Protein 3NPE (pdb70)

Foldseek 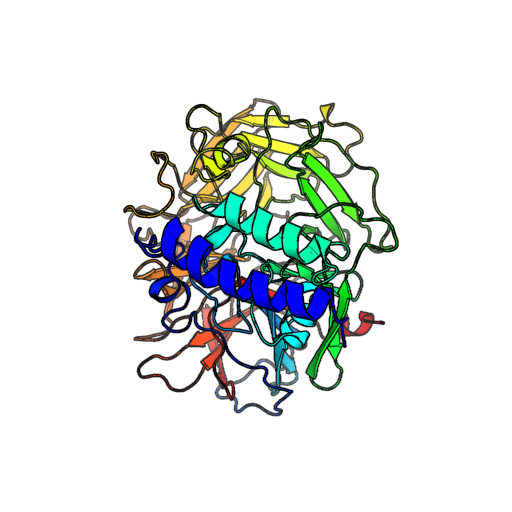3Di:
DADDVLVVVVVVLVVCCVVDLPVPVNPVDDAFLQFFCCNQQPDLLPADDKDFKDFFFDKDFFDDQLFFFKWKFKFFHAPDDDDGWHGRRQHAIKMWIWTDHGRTGGIIIMDTQPDLLVVLCVVVVHRQDDRVCGQLQFLSNVVSVVSNVSSVVSVSGDCVQPNFRLGFDWDCALQWIWRATAFFATWTWACDPNRYIYTPGGDDLVPPRDGHWARAWAQALPQRKTKTKRADQDDQQRIWTWIAGSVSDIDDIAGAGDPHNADFREWAAAPFKTKGKGAQFGAQVVQNVGRGGRTFGHLPDFTWIWIATRNDDYNVRIFIATDGQWDFNYWQAWYQDPVQRKIKTWGKTDRDPDDGCPDSDDDDAIFTWIKIGNRVVRYIDIDGLADPPPTFGWAAWHFQSNCHNHDGQWIKTFRCPVNPFGQFIWIAGSVNSDIDTDGPDPQKTWGYWEWAASPDDDPGRHDRQQTWTWIWMAHPCGDAIKIWIAGRPVRHTRMIGTDPHHDRYGHYMYIAGNVNNVSNDD

B-factor: mean 102.46, std 27.41, range [65.38, 287.8]

Solvent-accessible surface area: 22515 Å² total; per-residue (Å²): 224,104,73,144,153,38,158,64,18,22,61,62,31,57,70,107,6,96,44,77,3,12,79,78,53,26,208,87,108,70,73,69,53,33,10,33,23,80,79,20,27,48,60,15,48,23,42,24,53,62,116,70,29,54,100,139,7,85,53,59,59,190,4,5,79,91,5,53,0,2,1,0,16,0,3,8,3,6,41,54,120,13,52,57,6,1,29,33,85,8,0,10,0,2,1,2,3,0,33,0,96,123,31,23,1,56,4,0,0,0,52,18,2,63,2,18,14,0,161,42,4,89,92,89,48,59,15,19,4,17,9,46,61,9,9,33,49,28,92,7,0,66,25,11,50,59,13,8,128,39,8,25,86,30,56,24,9,70,35,95,38,17,50,2,20,0,9,10,2,14,25,23,8,59,4,62,0,2,0,4,3,72,92,5,24,1,7,8,2,84,11,16,158,82,7,27,10,86,28,77,26,100,37,52,6,113,68,56,6,80,32,32,5,5,5,25,8,23,66,1,49,79,68,24,16,1,0,0,0,2,40,46,40,126,133,143,41,21,0,49,1,1,15,0,73,74,113,23,60,52,12,127,54,7,88,2,91,12,175,36,20,1,30,4,13,6,0,1,1,0,85,78,44,0,0,0,6,2,4,6,14,0,28,79,71,122,31,36,147,132,51,20,46,8,36,35,29,24,78,94,35,64,0,52,0,0,4,0,33,12,133,14,84,78,29,104,80,23,29,70,0,74,4,82,70,0,22,7,59,13,2,23,1,0,26,59,26,171,102,73,50,38,11,0,0,2,0,6,2,43,95,32,108,68,82,140,138,81,81,77,111,158,234,84,94,7,37,2,6,16,0,62,0,34,34,224,85,26,173,39,61,89,95,49,6,6,58,133,101,67,61,36,17,0,38,37,10,41,8,10,73,51,48,26,1,66,118,1,115,35,0,2,0,0,8,0,77,65,84,65,76,8,23,0,0,0,22,0,12,7,80,74,1,109,27,76,105,27,99,8,37,178,22,40,27,12,21,11,0,0,2,8,3,48,68,88,97,58,77,155,108,62,34,38,24,31,0,14,0,0,3,11,2,16,41,86,244,69,50,62,0,32,0,6,0,0,18,0,46,83,25,158,79,64,0,22,0,62,2,57,18,65,3,4,33,29,34,24,5,13,8,0,24,10,134,65,24,149,61,20,75,74

Nearest PDB structures (foldseek):
  3npe-assembly1_A  TM=1.002E+00  e=0.000E+00  Zea mays
  7vud-assembly1_A  TM=8.907E-01  e=8.515E-50  Osmanthus fragrans
  6n20-assembly1_B  TM=8.451E-01  e=1.577E-37  Neurospora crassa
  5u97-assembly2_C  TM=8.274E-01  e=2.427E-37  Neurospora crassa OR74A
  6n1y-assembly1_A  TM=8.333E-01  e=3.736E-37  Neurospora crassa

InterPro domains:
  IPR004294 Carotenoid oxygenase [PF03055] (127-594)
  IPR004294 Carotenoid oxygenase [PTHR10543] (136-594)

Structure (mmCIF, N/CA/C/O backbone):
data_3NPE
#
_entry.id   3NPE
#
_cell.length_a   161.521
_cell.length_b   161.521
_cell.length_c   150.816
_cell.angle_alpha   90.00
_cell.angle_beta   90.00
_cell.angle_gamma   120.00
#
_symmetry.space_group_name_H-M   'P 63 2 2'
#
loop_
_entity.id
_entity.type
_entity.pdbx_description
1 polymer '9-cis-epoxycarotenoid dioxygenase 1, chloroplastic'
2 non-polymer 'FE (II) ION'
3 non-polymer 'OXYGEN MOLECULE'
4 non-polymer 'HYDROXIDE ION'
5 non-polymer '1,4-DIETHYLENE DIOXIDE'
6 water water
#
loop_
_atom_site.group_PDB
_atom_site.id
_atom_site.type_symbol
_atom_site.label_atom_id
_atom_site.label_alt_id
_atom_site.label_comp_id
_atom_site.label_asym_id
_atom_site.label_entity_id
_atom_site.label_seq_id
_atom_site.pdbx_PDB_ins_code
_atom_site.Cartn_x
_atom_site.Cartn_y
_atom_site.Cartn_z
_atom_site.occupancy
_atom_site.B_iso_or_equiv
_atom_site.auth_seq_id
_atom_site.auth_comp_id
_atom_site.auth_asym_id
_atom_site.auth_atom_id
_atom_site.pdbx_PDB_model_num
ATOM 1 N N . GLN A 1 8 ? 2.608 76.011 54.497 1.00 147.93 83 GLN A N 1
ATOM 2 C CA . GLN A 1 8 ? 2.714 77.483 54.228 1.00 148.23 83 GLN A CA 1
ATOM 3 C C . GLN A 1 8 ? 1.568 78.305 54.831 1.00 145.94 83 GLN A C 1
ATOM 4 O O . GLN A 1 8 ? 0.382 78.050 54.576 1.00 147.28 83 GLN A O 1
ATOM 10 N N . LEU A 1 9 ? 1.953 79.300 55.627 1.00 142.64 84 LEU A N 1
ATOM 11 C CA . LEU A 1 9 ? 1.011 80.162 56.334 1.00 140.04 84 LEU A CA 1
ATOM 12 C C . LEU A 1 9 ? 0.452 81.247 55.408 1.00 142.60 84 LEU A C 1
ATOM 13 O O . LEU A 1 9 ? -0.337 80.958 54.508 1.00 145.85 84 LEU A O 1
ATOM 18 N N . ASN A 1 10 ? 0.886 82.484 55.631 1.00 141.19 85 ASN A N 1
ATOM 19 C CA . ASN A 1 10 ? 0.339 83.656 54.961 1.00 143.02 85 ASN A CA 1
ATOM 20 C C . ASN A 1 10 ? 1.465 84.611 54.550 1.00 143.72 85 ASN A C 1
ATOM 21 O O . ASN A 1 10 ? 2.589 84.184 54.259 1.00 144.49 85 ASN A O 1
ATOM 26 N N . LEU A 1 11 ? 1.143 85.900 54.511 1.00 143.54 86 LEU A N 1
ATOM 27 C CA . LEU A 1 11 ? 2.121 86.955 54.316 1.00 143.67 86 LEU A CA 1
ATOM 28 C C . LEU A 1 11 ? 2.003 87.904 55.518 1.00 139.70 86 LEU A C 1
ATOM 29 O O . LEU A 1 11 ? 3.016 88.286 56.114 1.00 137.69 86 LEU A O 1
ATOM 34 N N . PHE A 1 12 ? 0.765 88.238 55.896 1.00 138.63 87 PHE A N 1
ATOM 35 C CA . PHE A 1 12 ? 0.495 88.919 57.168 1.00 134.72 87 PHE A CA 1
ATOM 36 C C . PHE A 1 12 ? 0.935 88.049 58.348 1.00 130.85 87 PHE A C 1
ATOM 37 O O . PHE A 1 12 ? 1.683 88.502 59.223 1.00 128.39 87 PHE A O 1
ATOM 45 N N . GLN A 1 13 ? 0.464 86.804 58.379 1.00 130.18 88 GLN A N 1
ATOM 46 C CA . GLN A 1 13 ? 0.675 85.977 59.562 1.00 126.29 88 GLN A CA 1
ATOM 47 C C . GLN A 1 13 ? 2.097 85.417 59.645 1.00 125.36 88 GLN A C 1
ATOM 48 O O . GLN A 1 13 ? 2.597 85.123 60.734 1.00 122.24 88 GLN A O 1
ATOM 54 N N . ARG A 1 14 ? 2.749 85.300 58.491 1.00 128.00 89 ARG A N 1
ATOM 55 C CA . ARG A 1 14 ? 4.157 84.917 58.443 1.00 127.63 89 ARG A CA 1
ATOM 56 C C . ARG A 1 14 ? 5.020 86.002 59.107 1.00 125.28 89 ARG A C 1
ATOM 57 O O . ARG A 1 14 ? 6.028 85.709 59.753 1.00 123.58 89 ARG A O 1
ATOM 65 N N . ALA A 1 15 ? 4.592 87.251 58.951 1.00 125.04 90 ALA A N 1
ATOM 66 C CA . ALA A 1 15 ? 5.298 88.400 59.503 1.00 123.15 90 ALA A CA 1
ATOM 67 C C . ALA A 1 15 ? 4.855 88.706 60.928 1.00 118.99 90 ALA A C 1
ATOM 68 O O . ALA A 1 15 ? 5.535 89.439 61.650 1.00 117.47 90 ALA A O 1
ATOM 70 N N . ALA A 1 16 ? 3.709 88.157 61.324 1.00 117.18 91 ALA A N 1
ATOM 71 C CA . ALA A 1 16 ? 3.289 88.217 62.721 1.00 113.31 91 ALA A CA 1
ATOM 72 C C . ALA A 1 16 ? 4.186 87.301 63.541 1.00 110.81 91 ALA A C 1
ATOM 73 O O . ALA A 1 16 ? 4.832 87.750 64.484 1.00 108.98 91 ALA A O 1
ATOM 75 N N . ALA A 1 17 ? 4.242 86.029 63.149 1.00 110.87 92 ALA A N 1
ATOM 76 C CA . ALA A 1 17 ? 5.074 85.016 63.810 1.00 108.84 92 ALA A CA 1
ATOM 77 C C . ALA A 1 17 ? 6.527 85.447 63.973 1.00 108.44 92 ALA A C 1
ATOM 78 O O . ALA A 1 17 ? 7.160 85.149 64.985 1.00 106.53 92 ALA A O 1
ATOM 80 N N . ALA A 1 18 ? 7.049 86.136 62.966 1.00 110.29 93 ALA A N 1
ATOM 81 C CA . ALA A 1 18 ? 8.392 86.663 63.026 1.00 110.24 93 ALA A CA 1
ATOM 82 C C . ALA A 1 18 ? 8.480 87.607 64.215 1.00 107.50 93 ALA A C 1
ATOM 83 O O . ALA A 1 18 ? 9.333 87.444 65.083 1.00 106.05 93 ALA A O 1
ATOM 85 N N . ALA A 1 19 ? 7.561 88.567 64.263 1.00 106.81 94 ALA A N 1
ATOM 86 C CA . ALA A 1 19 ? 7.545 89.584 65.303 1.00 104.69 94 ALA A CA 1
ATOM 87 C C . ALA A 1 19 ? 7.234 88.987 66.661 1.00 101.69 94 ALA A C 1
ATOM 88 O O . ALA A 1 19 ? 7.854 89.363 67.651 1.00 100.63 94 ALA A O 1
ATOM 90 N N . LEU A 1 20 ? 6.289 88.053 66.712 1.00 100.63 95 LEU A N 1
ATOM 91 C CA . LEU A 1 20 ? 5.981 87.362 67.963 1.00 97.92 95 LEU A CA 1
ATOM 92 C C . LEU A 1 20 ? 7.213 86.658 68.546 1.00 97.46 95 LEU A C 1
ATOM 93 O O . LEU A 1 20 ? 7.507 86.799 69.731 1.00 95.70 95 LEU A O 1
ATOM 98 N N . ASP A 1 21 ? 7.947 85.928 67.709 1.00 99.47 96 ASP A N 1
ATOM 99 C CA . ASP A 1 21 ? 9.207 85.303 68.131 1.00 99.62 96 ASP A CA 1
ATOM 100 C C . ASP A 1 21 ? 10.167 86.315 68.743 1.00 99.67 96 ASP A C 1
ATOM 101 O O . ASP A 1 21 ? 10.680 86.089 69.834 1.00 98.27 96 ASP A O 1
ATOM 106 N N . ALA A 1 22 ? 10.393 87.423 68.037 1.00 101.58 97 ALA A N 1
ATOM 107 C CA . ALA A 1 22 ? 11.243 88.517 68.519 1.00 102.21 97 ALA A CA 1
ATOM 108 C C . ALA A 1 22 ? 10.776 89.088 69.870 1.00 100.32 97 ALA A C 1
ATOM 109 O O . ALA A 1 22 ? 11.595 89.460 70.726 1.00 100.25 97 ALA A O 1
ATOM 111 N N . PHE A 1 23 ? 9.462 89.157 70.060 1.00 99.07 98 PHE A N 1
ATOM 112 C CA . PHE A 1 23 ? 8.914 89.630 71.317 1.00 97.10 98 PHE A CA 1
ATOM 113 C C . PHE A 1 23 ? 9.149 88.604 72.417 1.00 95.25 98 PHE A C 1
ATOM 114 O O . PHE A 1 23 ? 9.635 88.950 73.494 1.00 94.63 98 PHE A O 1
ATOM 122 N N . GLU A 1 24 ? 8.829 87.342 72.129 1.00 94.64 99 GLU A N 1
ATOM 123 C CA . GLU A 1 24 ? 9.054 86.245 73.072 1.00 93.01 99 GLU A CA 1
ATOM 124 C C . GLU A 1 24 ? 10.469 86.276 73.654 1.00 93.23 99 GLU A C 1
ATOM 125 O O . GLU A 1 24 ? 10.665 86.018 74.841 1.00 92.13 99 GLU A O 1
ATOM 131 N N . GLU A 1 25 ? 11.445 86.616 72.820 1.00 94.85 100 GLU A N 1
ATOM 132 C CA . GLU A 1 25 ? 12.836 86.520 73.210 1.00 95.40 100 GLU A CA 1
ATOM 133 C C . GLU A 1 25 ? 13.316 87.804 73.857 1.00 95.29 100 GLU A C 1
ATOM 134 O O . GLU A 1 25 ? 14.009 87.782 74.865 1.00 94.98 100 GLU A O 1
ATOM 140 N N . GLY A 1 26 ? 12.937 88.927 73.279 1.00 95.66 101 GLY A N 1
ATOM 141 C CA . GLY A 1 26 ? 13.481 90.198 73.717 1.00 96.32 101 GLY A CA 1
ATOM 142 C C . GLY A 1 26 ? 12.773 90.798 74.907 1.00 94.48 101 GLY A C 1
ATOM 143 O O . GLY A 1 26 ? 13.326 91.664 75.597 1.00 95.01 101 GLY A O 1
ATOM 144 N N . PHE A 1 27 ? 11.540 90.355 75.131 1.00 92.52 102 PHE A N 1
ATOM 145 C CA . PHE A 1 27 ? 10.756 90.854 76.237 1.00 91.26 102 PHE A CA 1
ATOM 146 C C . PHE A 1 27 ? 10.461 89.747 77.235 1.00 89.62 102 PHE A C 1
ATOM 147 O O . PHE A 1 27 ? 11.057 89.718 78.314 1.00 89.56 102 PHE A O 1
ATOM 155 N N . VAL A 1 28 ? 9.554 88.837 76.868 1.00 88.41 103 VAL A N 1
ATOM 156 C CA . VAL A 1 28 ? 9.087 87.780 77.768 1.00 86.45 103 VAL A CA 1
ATOM 157 C C . VAL A 1 28 ? 10.268 87.050 78.386 1.00 86.66 103 VAL A C 1
ATOM 158 O O . VAL A 1 28 ? 10.348 86.935 79.605 1.00 86.14 103 VAL A O 1
ATOM 162 N N . ALA A 1 29 ? 11.196 86.595 77.550 1.00 87.88 104 ALA A N 1
ATOM 163 C CA . ALA A 1 29 ? 12.410 85.957 78.038 1.00 88.62 104 ALA A CA 1
ATOM 164 C C . ALA A 1 29 ? 13.362 86.961 78.681 1.00 90.16 104 ALA A C 1
ATOM 165 O O . ALA A 1 29 ? 13.683 86.835 79.855 1.00 90.23 104 ALA A O 1
ATOM 167 N N . ASN A 1 30 ? 13.795 87.966 77.931 1.00 91.91 105 ASN A N 1
ATOM 168 C CA . ASN A 1 30 ? 14.858 88.844 78.415 1.00 93.98 105 ASN A CA 1
ATOM 169 C C . ASN A 1 30 ? 14.507 89.848 79.502 1.00 93.83 105 ASN A C 1
ATOM 170 O O . ASN A 1 30 ? 15.362 90.204 80.318 1.00 95.03 105 ASN A O 1
ATOM 175 N N . VAL A 1 31 ? 13.262 90.306 79.508 1.00 92.81 106 VAL A N 1
ATOM 176 C CA . VAL A 1 31 ? 12.805 91.241 80.531 1.00 92.87 106 VAL A CA 1
ATOM 177 C C . VAL A 1 31 ? 12.132 90.483 81.683 1.00 91.53 106 VAL A C 1
ATOM 178 O O . VAL A 1 31 ? 12.603 90.538 82.815 1.00 92.10 106 VAL A O 1
ATOM 182 N N . LEU A 1 32 ? 11.059 89.756 81.390 1.00 90.08 107 LEU A N 1
ATOM 183 C CA . LEU A 1 32 ? 10.259 89.147 82.441 1.00 88.97 107 LEU A CA 1
ATOM 184 C C . LEU A 1 32 ? 10.937 87.991 83.156 1.00 89.19 107 LEU A C 1
ATOM 185 O O . LEU A 1 32 ? 10.627 87.727 84.322 1.00 88.93 107 LEU A O 1
ATOM 190 N N . GLU A 1 33 ? 11.865 87.312 82.488 1.00 90.08 108 GLU A N 1
ATOM 191 C CA . GLU A 1 33 ? 12.348 86.038 83.018 1.00 90.05 108 GLU A CA 1
ATOM 192 C C . GLU A 1 33 ? 13.831 85.932 83.349 1.00 92.13 108 GLU A C 1
ATOM 193 O O . GLU A 1 33 ? 14.181 85.513 84.438 1.00 92.40 108 GLU A O 1
ATOM 199 N N . ARG A 1 34 ? 14.701 86.290 82.415 1.00 94.28 109 ARG A N 1
ATOM 200 C CA . ARG A 1 34 ? 16.129 86.034 82.581 1.00 96.95 109 ARG A CA 1
ATOM 201 C C . ARG A 1 34 ? 16.713 86.689 83.842 1.00 97.73 109 ARG A C 1
ATOM 202 O O . ARG A 1 34 ? 17.605 86.117 84.463 1.00 98.45 109 ARG A O 1
ATOM 210 N N . PRO A 1 35 ? 16.227 87.893 84.215 1.00 97.91 110 PRO A N 1
ATOM 211 C CA . PRO A 1 35 ? 16.783 88.560 85.404 1.00 99.58 110 PRO A CA 1
ATOM 212 C C . PRO A 1 35 ? 16.466 87.923 86.762 1.00 98.90 110 PRO A C 1
ATOM 213 O O . PRO A 1 35 ? 17.096 88.264 87.759 1.00 100.59 110 PRO A O 1
ATOM 217 N N . HIS A 1 36 ? 15.500 87.018 86.807 1.00 96.84 111 HIS A N 1
ATOM 218 C CA . HIS A 1 36 ? 15.218 86.275 88.031 1.00 96.49 111 HIS A CA 1
ATOM 219 C C . HIS A 1 36 ? 15.604 84.828 87.826 1.00 95.70 111 HIS A C 1
ATOM 220 O O . HIS A 1 36 ? 15.287 84.241 86.792 1.00 94.42 111 HIS A O 1
ATOM 227 N N . GLY A 1 37 ? 16.296 84.261 88.809 1.00 96.82 112 GLY A N 1
ATOM 228 C CA . GLY A 1 37 ? 16.716 82.860 88.768 1.00 96.66 112 GLY A CA 1
ATOM 229 C C . GLY A 1 37 ? 15.649 81.879 88.286 1.00 94.24 112 GLY A C 1
ATOM 230 O O . GLY A 1 37 ? 14.633 82.269 87.704 1.00 93.33 112 GLY A O 1
ATOM 231 N N . LEU A 1 38 ? 15.874 80.595 88.512 1.00 93.29 113 LEU A N 1
ATOM 232 C CA . LEU A 1 38 ? 14.941 79.617 88.022 1.00 90.71 113 LEU A CA 1
ATOM 233 C C . LEU A 1 38 ? 14.934 78.485 89.022 1.00 90.13 113 LEU A C 1
ATOM 234 O O . LEU A 1 38 ? 15.917 77.736 89.119 1.00 91.16 113 LEU A O 1
ATOM 239 N N . PRO A 1 39 ? 13.834 78.358 89.788 1.00 88.64 114 PRO A N 1
ATOM 240 C CA . PRO A 1 39 ? 13.791 77.370 90.859 1.00 88.17 114 PRO A CA 1
ATOM 241 C C . PRO A 1 39 ? 14.195 76.003 90.327 1.00 87.45 114 PRO A C 1
ATOM 242 O O . PRO A 1 39 ? 13.919 75.688 89.166 1.00 86.58 114 PRO A O 1
ATOM 246 N N . SER A 1 40 ? 14.860 75.211 91.162 1.00 87.86 115 SER A N 1
ATOM 247 C CA . SER A 1 40 ? 15.324 73.905 90.743 1.00 87.26 115 SER A CA 1
ATOM 248 C C . SER A 1 40 ? 14.158 72.999 90.328 1.00 84.64 115 SER A C 1
ATOM 249 O O . SER A 1 40 ? 14.365 71.897 89.833 1.00 84.26 115 SER A O 1
ATOM 252 N N . THR A 1 41 ? 12.934 73.465 90.508 1.00 83.14 116 THR A N 1
ATOM 253 C CA . THR A 1 41 ? 11.796 72.670 90.085 1.00 81.52 116 THR A CA 1
ATOM 254 C C . THR A 1 41 ? 11.245 73.044 88.713 1.00 81.16 116 THR A C 1
ATOM 255 O O . THR A 1 41 ? 10.378 72.341 88.185 1.00 80.31 116 THR A O 1
ATOM 259 N N . ALA A 1 42 ? 11.749 74.140 88.142 1.00 82.14 117 ALA A N 1
ATOM 260 C CA . ALA A 1 42 ? 11.463 74.513 86.747 1.00 81.75 117 ALA A CA 1
ATOM 261 C C . ALA A 1 42 ? 12.749 74.601 85.938 1.00 83.11 117 ALA A C 1
ATOM 262 O O . ALA A 1 42 ? 12.720 74.824 84.735 1.00 83.54 117 ALA A O 1
ATOM 264 N N . ASP A 1 43 ? 13.878 74.423 86.607 1.00 84.23 118 ASP A N 1
ATOM 265 C CA . ASP A 1 43 ? 15.163 74.506 85.954 1.00 86.03 118 ASP A CA 1
ATOM 266 C C . ASP A 1 43 ? 15.458 73.178 85.290 1.00 86.07 118 ASP A C 1
ATOM 267 O O . ASP A 1 43 ? 15.550 72.153 85.972 1.00 85.62 118 ASP A O 1
ATOM 272 N N . PRO A 1 44 ? 15.612 73.193 83.951 1.00 86.77 119 PRO A N 1
ATOM 273 C CA . PRO A 1 44 ? 15.866 71.979 83.175 1.00 86.92 119 PRO A CA 1
ATOM 274 C C . PRO A 1 44 ? 17.238 71.376 83.454 1.00 88.64 119 PRO A C 1
ATOM 275 O O . PRO A 1 44 ? 17.370 70.153 83.437 1.00 88.69 119 PRO A O 1
ATOM 279 N N . ALA A 1 45 ? 18.242 72.213 83.722 1.00 90.26 120 ALA A N 1
ATOM 280 C CA . ALA A 1 45 ? 19.570 71.708 84.086 1.00 92.13 120 ALA A CA 1
ATOM 281 C C . ALA A 1 45 ? 19.467 70.772 85.294 1.00 91.06 120 ALA A C 1
ATOM 282 O O . ALA A 1 45 ? 20.353 69.953 85.539 1.00 92.30 120 ALA A O 1
ATOM 284 N N . VAL A 1 46 ? 18.372 70.909 86.040 1.00 88.77 121 VAL A N 1
ATOM 285 C CA . VAL A 1 46 ? 18.075 70.021 87.150 1.00 87.52 121 VAL A CA 1
ATOM 286 C C . VAL A 1 46 ? 17.076 68.960 86.695 1.00 85.62 121 VAL A C 1
ATOM 287 O O . VAL A 1 46 ? 17.370 67.768 86.750 1.00 85.57 121 VAL A O 1
ATOM 291 N N . GLN A 1 47 ? 15.915 69.410 86.223 1.00 84.23 122 GLN A N 1
ATOM 292 C CA . GLN A 1 47 ? 14.801 68.532 85.866 1.00 82.64 122 GLN A CA 1
ATOM 293 C C . GLN A 1 47 ? 15.150 67.452 84.847 1.00 83.34 122 GLN A C 1
ATOM 294 O O . GLN A 1 47 ? 14.630 66.346 84.907 1.00 82.72 122 GLN A O 1
ATOM 300 N N . ILE A 1 48 ? 16.036 67.782 83.919 1.00 84.96 123 ILE A N 1
ATOM 301 C CA . ILE A 1 48 ? 16.347 66.950 82.773 1.00 85.49 123 ILE A CA 1
ATOM 302 C C . ILE A 1 48 ? 17.692 66.258 82.935 1.00 87.04 123 ILE A C 1
ATOM 303 O O . ILE A 1 48 ? 17.910 65.193 82.372 1.00 87.73 123 ILE A O 1
ATOM 308 N N . ALA A 1 49 ? 18.594 66.873 83.698 1.00 87.85 124 ALA A N 1
ATOM 309 C CA . ALA A 1 49 ? 19.963 66.378 83.868 1.00 89.65 124 ALA A CA 1
ATOM 310 C C . ALA A 1 49 ? 20.023 64.897 84.207 1.00 88.96 124 ALA A C 1
ATOM 311 O O . ALA A 1 49 ? 19.089 64.348 84.795 1.00 87.03 124 ALA A O 1
ATOM 313 N N . GLY A 1 50 ? 21.131 64.263 83.834 1.00 90.88 125 GLY A N 1
ATOM 314 C CA . GLY A 1 50 ? 21.327 62.831 84.042 1.00 90.49 125 GLY A CA 1
ATOM 315 C C . GLY A 1 50 ? 20.369 62.011 83.205 1.00 88.99 125 GLY A C 1
ATOM 316 O O . GLY A 1 50 ? 19.866 62.488 82.185 1.00 88.73 125 GLY A O 1
ATOM 317 N N . ASN A 1 51 ? 20.088 60.787 83.651 1.00 87.93 126 ASN A N 1
ATOM 318 C CA . ASN A 1 51 ? 19.239 59.881 82.884 1.00 86.80 126 ASN A CA 1
ATOM 319 C C . ASN A 1 51 ? 17.782 60.327 82.784 1.00 84.43 126 ASN A C 1
ATOM 320 O O . ASN A 1 51 ? 16.973 59.663 82.149 1.00 83.83 126 ASN A O 1
ATOM 325 N N . PHE A 1 52 ? 17.438 61.452 83.395 1.00 83.47 127 PHE A N 1
ATOM 326 C CA . PHE A 1 52 ? 16.099 61.990 83.204 1.00 82.01 127 PHE A CA 1
ATOM 327 C C . PHE A 1 52 ? 15.945 62.573 81.802 1.00 82.96 127 PHE A C 1
ATOM 328 O O . PHE A 1 52 ? 14.819 62.873 81.362 1.00 81.98 127 PHE A O 1
ATOM 336 N N . ALA A 1 53 ? 17.087 62.713 81.116 1.00 84.73 128 ALA A N 1
ATOM 337 C CA . ALA A 1 53 ? 17.187 63.410 79.843 1.00 85.55 128 ALA A CA 1
ATOM 338 C C . ALA A 1 53 ? 16.538 62.639 78.700 1.00 85.70 128 ALA A C 1
ATOM 339 O O . ALA A 1 53 ? 16.622 61.408 78.648 1.00 86.06 128 ALA A O 1
ATOM 341 N N . PRO A 1 54 ? 15.892 63.367 77.774 1.00 85.60 129 PRO A N 1
ATOM 342 C CA . PRO A 1 54 ? 15.137 62.770 76.672 1.00 85.82 129 PRO A CA 1
ATOM 343 C C . PRO A 1 54 ? 16.012 62.037 75.655 1.00 88.33 129 PRO A C 1
ATOM 344 O O . PRO A 1 54 ? 17.229 62.214 75.645 1.00 90.06 129 PRO A O 1
ATOM 348 N N . VAL A 1 55 ? 15.356 61.251 74.799 1.00 88.65 130 VAL A N 1
ATOM 349 C CA . VAL A 1 55 ? 15.963 60.242 73.938 1.00 90.61 130 VAL A CA 1
ATOM 350 C C . VAL A 1 55 ? 15.140 60.154 72.647 1.00 92.11 130 VAL A C 1
ATOM 351 O O . VAL A 1 55 ? 13.913 60.089 72.713 1.00 90.53 130 VAL A O 1
ATOM 355 N N . GLY A 1 56 ? 15.803 60.160 71.487 1.00 98.86 131 GLY A N 1
ATOM 356 C CA . GLY A 1 56 ? 15.130 59.962 70.190 1.00 100.99 131 GLY A CA 1
ATOM 357 C C . GLY A 1 56 ? 14.535 58.569 69.978 1.00 101.24 131 GLY A C 1
ATOM 358 O O . GLY A 1 56 ? 14.961 57.591 70.616 1.00 100.45 131 GLY A O 1
ATOM 359 N N . GLU A 1 57 ? 13.555 58.470 69.074 1.00 102.54 132 GLU A N 1
ATOM 360 C CA . GLU A 1 57 ? 12.843 57.204 68.822 1.00 103.05 132 GLU A CA 1
ATOM 361 C C . GLU A 1 57 ? 13.767 56.091 68.342 1.00 105.78 132 GLU A C 1
ATOM 362 O O . GLU A 1 57 ? 14.633 56.323 67.490 1.00 108.77 132 GLU A O 1
ATOM 368 N N . ARG A 1 58 ? 13.602 54.893 68.903 1.00 105.26 133 ARG A N 1
ATOM 369 C CA . ARG A 1 58 ? 14.160 53.683 68.286 1.00 108.53 133 ARG A CA 1
ATOM 370 C C . ARG A 1 58 ? 13.023 52.924 67.646 1.00 109.41 133 ARG A C 1
ATOM 371 O O . ARG A 1 58 ? 12.096 52.502 68.335 1.00 107.30 133 ARG A O 1
ATOM 379 N N . PRO A 1 59 ? 13.072 52.776 66.319 1.00 113.02 134 PRO A N 1
ATOM 380 C CA . PRO A 1 59 ? 12.173 51.870 65.628 1.00 114.76 134 PRO A CA 1
ATOM 381 C C . PRO A 1 59 ? 12.644 50.439 65.910 1.00 115.60 134 PRO A C 1
ATOM 382 O O . PRO A 1 59 ? 13.832 50.237 66.177 1.00 116.18 134 PRO A O 1
ATOM 386 N N . PRO A 1 60 ? 11.731 49.450 65.850 1.00 116.06 135 PRO A N 1
ATOM 387 C CA . PRO A 1 60 ? 11.966 48.113 66.432 1.00 116.08 135 PRO A CA 1
ATOM 388 C C . PRO A 1 60 ? 13.289 47.414 66.074 1.00 118.95 135 PRO A C 1
ATOM 389 O O . PRO A 1 60 ? 13.675 47.337 64.909 1.00 122.29 135 PRO A O 1
ATOM 393 N N . VAL A 1 61 ? 13.943 46.915 67.119 1.00 117.50 136 VAL A N 1
ATOM 394 C CA . VAL A 1 61 ? 15.196 46.183 67.064 1.00 119.89 136 VAL A CA 1
ATOM 395 C C . VAL A 1 61 ? 14.897 44.816 67.651 1.00 120.47 136 VAL A C 1
ATOM 396 O O . VAL A 1 61 ? 14.428 44.710 68.791 1.00 117.50 136 VAL A O 1
ATOM 400 N N . HIS A 1 62 ? 15.162 43.771 66.874 1.00 125.08 137 HIS A N 1
ATOM 401 C CA . HIS A 1 62 ? 14.708 42.418 67.216 1.00 126.46 137 HIS A CA 1
ATOM 402 C C . HIS A 1 62 ? 15.789 41.514 67.785 1.00 127.93 137 HIS A C 1
ATOM 403 O O . HIS A 1 62 ? 16.982 41.742 67.562 1.00 129.43 137 HIS A O 1
ATOM 410 N N . GLU A 1 63 ? 15.352 40.491 68.519 1.00 127.97 138 GLU A N 1
ATOM 411 C CA . GLU A 1 63 ? 16.254 39.535 69.158 1.00 130.02 138 GLU A CA 1
ATOM 412 C C . GLU A 1 63 ? 17.315 40.251 69.983 1.00 128.30 138 GLU A C 1
ATOM 413 O O . GLU A 1 63 ? 18.508 40.240 69.622 1.00 131.03 138 GLU A O 1
ATOM 419 N N . LEU A 1 64 ? 16.877 40.875 71.076 1.00 124.32 139 LEU A N 1
ATOM 420 C CA . LEU A 1 64 ? 17.789 41.548 71.990 1.00 122.69 139 LEU A CA 1
ATOM 421 C C . LEU A 1 64 ? 18.520 40.525 72.845 1.00 124.06 139 LEU A C 1
ATOM 422 O O . LEU A 1 64 ? 17.923 39.535 73.271 1.00 123.47 139 LEU A O 1
ATOM 427 N N . PRO A 1 65 ? 19.822 40.779 73.116 1.00 126.04 140 PRO A N 1
ATOM 428 C CA . PRO A 1 65 ? 20.700 39.717 73.703 1.00 129.00 140 PRO A CA 1
ATOM 429 C C . PRO A 1 65 ? 20.304 39.475 75.168 1.00 126.08 140 PRO A C 1
ATOM 430 O O . PRO A 1 65 ? 20.233 40.473 76.014 1.00 123.21 140 PRO A O 1
ATOM 434 N N . VAL A 1 66 ? 20.044 38.178 75.471 1.00 128.20 141 VAL A N 1
ATOM 435 C CA . VAL A 1 66 ? 19.498 37.865 76.802 1.00 126.23 141 VAL A CA 1
ATOM 436 C C . VAL A 1 66 ? 20.441 36.968 77.599 1.00 128.61 141 VAL A C 1
ATOM 437 O O . VAL A 1 66 ? 20.885 35.932 77.074 1.00 132.68 141 VAL A O 1
ATOM 441 N N . SER A 1 67 ? 20.729 37.355 78.863 1.00 126.96 142 SER A N 1
ATOM 442 C CA . SER A 1 67 ? 21.492 36.448 79.722 1.00 129.70 142 SER A CA 1
ATOM 443 C C . SER A 1 67 ? 20.499 35.955 80.804 1.00 128.18 142 SER A C 1
ATOM 444 O O . SER A 1 67 ? 19.547 36.695 81.228 1.00 124.63 142 SER A O 1
ATOM 447 N N . GLY A 1 68 ? 20.724 34.711 81.273 1.00 131.31 143 GLY A N 1
ATOM 448 C CA . GLY A 1 68 ? 19.778 34.103 82.251 1.00 130.33 143 GLY A CA 1
ATOM 449 C C . GLY A 1 68 ? 18.679 33.454 81.418 1.00 131.59 143 GLY A C 1
ATOM 450 O O . GLY A 1 68 ? 18.794 33.361 80.190 1.00 134.22 143 GLY A O 1
ATOM 451 N N . ARG A 1 69 ? 17.613 33.001 82.066 1.00 130.32 144 ARG A N 1
ATOM 452 C CA . ARG A 1 69 ? 16.572 32.287 81.354 1.00 132.21 144 ARG A CA 1
ATOM 453 C C . ARG A 1 69 ? 15.224 32.964 81.575 1.00 128.53 144 ARG A C 1
ATOM 454 O O . ARG A 1 69 ? 14.638 32.876 82.676 1.00 126.70 144 ARG A O 1
ATOM 462 N N . ILE A 1 70 ? 14.744 33.660 80.542 1.00 127.66 145 ILE A N 1
ATOM 463 C CA . ILE A 1 70 ? 13.382 34.203 80.562 1.00 124.54 145 ILE A CA 1
ATOM 464 C C . ILE A 1 70 ? 12.405 33.023 80.568 1.00 126.54 145 ILE A C 1
ATOM 465 O O . ILE A 1 70 ? 12.481 32.162 79.677 1.00 130.50 145 ILE A O 1
ATOM 470 N N . PRO A 1 71 ? 11.521 32.948 81.585 1.00 124.19 146 PRO A N 1
ATOM 471 C CA . PRO A 1 71 ? 10.464 31.935 81.628 1.00 125.87 146 PRO A CA 1
ATOM 472 C C . PRO A 1 71 ? 9.631 31.979 80.365 1.00 127.39 146 PRO A C 1
ATOM 473 O O . PRO A 1 71 ? 9.217 33.063 79.933 1.00 124.98 146 PRO A O 1
ATOM 477 N N . PRO A 1 72 ? 9.404 30.800 79.758 1.00 131.64 147 PRO A N 1
ATOM 478 C CA . PRO A 1 72 ? 8.928 30.777 78.375 1.00 133.89 147 PRO A CA 1
ATOM 479 C C . PRO A 1 72 ? 7.431 31.019 78.348 1.00 132.60 147 PRO A C 1
ATOM 480 O O . PRO A 1 72 ? 6.871 31.423 77.323 1.00 133.16 147 PRO A O 1
ATOM 484 N N . PHE A 1 73 ? 6.810 30.799 79.500 1.00 130.83 148 PHE A N 1
ATOM 485 C CA . PHE A 1 73 ? 5.400 31.015 79.646 1.00 129.94 148 PHE A CA 1
ATOM 486 C C . PHE A 1 73 ? 5.091 32.519 79.525 1.00 125.23 148 PHE A C 1
ATOM 487 O O . PHE A 1 73 ? 4.020 32.884 79.037 1.00 125.20 148 PHE A O 1
ATOM 495 N N . ILE A 1 74 ? 6.026 33.379 79.946 1.00 121.23 149 ILE A N 1
ATOM 496 C CA . ILE A 1 74 ? 5.852 34.838 79.816 1.00 116.83 149 ILE A CA 1
ATOM 497 C C . ILE A 1 74 ? 5.651 35.216 78.344 1.00 118.13 149 ILE A C 1
ATOM 498 O O . ILE A 1 74 ? 6.457 34.852 77.478 1.00 120.88 149 ILE A O 1
ATOM 503 N N . ASP A 1 75 ? 4.570 35.942 78.077 1.00 116.23 150 ASP A N 1
ATOM 504 C CA . ASP A 1 75 ? 4.114 36.221 76.720 1.00 117.66 150 ASP A CA 1
ATOM 505 C C . ASP A 1 75 ? 3.277 37.502 76.703 1.00 114.60 150 ASP A C 1
ATOM 506 O O . ASP A 1 75 ? 2.081 37.489 77.034 1.00 114.29 150 ASP A O 1
ATOM 511 N N . GLY A 1 76 ? 3.911 38.608 76.320 1.00 112.43 151 GLY A N 1
ATOM 512 C CA . GLY A 1 76 ? 3.235 39.906 76.301 1.00 109.20 151 GLY A CA 1
ATOM 513 C C . GLY A 1 76 ? 4.103 41.081 75.888 1.00 107.24 151 GLY A C 1
ATOM 514 O O . GLY A 1 76 ? 5.128 40.912 75.212 1.00 109.11 151 GLY A O 1
ATOM 515 N N . VAL A 1 77 ? 3.666 42.281 76.269 1.00 103.67 152 VAL A N 1
ATOM 516 C CA . VAL A 1 77 ? 4.444 43.505 76.068 1.00 101.25 152 VAL A CA 1
ATOM 517 C C . VAL A 1 77 ? 4.519 44.280 77.375 1.00 97.31 152 VAL A C 1
ATOM 518 O O . VAL A 1 77 ? 3.495 44.495 78.059 1.00 95.86 152 VAL A O 1
ATOM 522 N N . TYR A 1 78 ? 5.735 44.674 77.735 1.00 95.32 153 TYR A N 1
ATOM 523 C CA . TYR A 1 78 ? 5.897 45.598 78.824 1.00 91.43 153 TYR A CA 1
ATOM 524 C C . TYR A 1 78 ? 6.017 46.949 78.173 1.00 90.40 153 TYR A C 1
ATOM 525 O O . TYR A 1 78 ? 6.916 47.161 77.379 1.00 91.97 153 TYR A O 1
ATOM 534 N N . ALA A 1 79 ? 5.095 47.851 78.478 1.00 88.01 154 ALA A N 1
ATOM 535 C CA . ALA A 1 79 ? 5.124 49.176 77.885 1.00 87.15 154 ALA A CA 1
ATOM 536 C C . ALA A 1 79 ? 5.261 50.214 78.988 1.00 84.33 154 ALA A C 1
ATOM 537 O O . ALA A 1 79 ? 4.632 50.075 80.041 1.00 82.73 154 ALA A O 1
ATOM 539 N N . ARG A 1 80 ? 6.082 51.244 78.764 1.00 83.69 155 ARG A N 1
ATOM 540 C CA . ARG A 1 80 ? 6.309 52.251 79.807 1.00 81.09 155 ARG A CA 1
ATOM 541 C C . ARG A 1 80 ? 6.293 53.702 79.307 1.00 81.26 155 ARG A C 1
ATOM 542 O O . ARG A 1 80 ? 7.106 54.087 78.459 1.00 82.74 155 ARG A O 1
ATOM 550 N N . ASN A 1 81 ? 5.378 54.504 79.860 1.00 79.75 156 ASN A N 1
ATOM 551 C CA . ASN A 1 81 ? 5.224 55.912 79.475 1.00 79.70 156 ASN A CA 1
ATOM 552 C C . ASN A 1 81 ? 6.202 56.790 80.238 1.00 78.87 156 ASN A C 1
ATOM 553 O O . ASN A 1 81 ? 6.863 56.311 81.161 1.00 78.57 156 ASN A O 1
ATOM 558 N N . GLY A 1 82 ? 6.296 58.068 79.868 1.00 79.13 157 GLY A N 1
ATOM 559 C CA . GLY A 1 82 ? 7.199 59.003 80.554 1.00 78.14 157 GLY A CA 1
ATOM 560 C C . GLY A 1 82 ? 7.399 60.317 79.821 1.00 79.06 157 GLY A C 1
ATOM 561 O O . GLY A 1 82 ? 6.834 60.523 78.752 1.00 80.47 157 GLY A O 1
ATOM 562 N N . ALA A 1 83 ? 8.203 61.210 80.389 1.00 78.48 158 ALA A N 1
ATOM 563 C CA . ALA A 1 83 ? 8.430 62.518 79.770 1.00 79.62 158 ALA A CA 1
ATOM 564 C C . ALA A 1 83 ? 9.716 62.574 78.920 1.00 81.54 158 ALA A C 1
ATOM 565 O O . ALA A 1 83 ? 10.786 62.141 79.351 1.00 81.44 158 ALA A O 1
ATOM 567 N N . ASN A 1 84 ? 9.595 63.133 77.719 1.00 83.02 159 ASN A N 1
ATOM 568 C CA . ASN A 1 84 ? 10.671 63.120 76.761 1.00 85.08 159 ASN A CA 1
ATOM 569 C C . ASN A 1 84 ? 10.576 64.299 75.787 1.00 87.18 159 ASN A C 1
ATOM 570 O O . ASN A 1 84 ? 10.255 64.097 74.614 1.00 89.28 159 ASN A O 1
ATOM 575 N N . PRO A 1 85 ? 10.874 65.535 76.257 1.00 87.01 160 PRO A N 1
ATOM 576 C CA . PRO A 1 85 ? 10.646 66.712 75.414 1.00 88.90 160 PRO A CA 1
ATOM 577 C C . PRO A 1 85 ? 11.361 66.655 74.051 1.00 92.04 160 PRO A C 1
ATOM 578 O O . PRO A 1 85 ? 12.602 66.668 73.963 1.00 93.41 160 PRO A O 1
ATOM 582 N N . CYS A 1 86 ? 10.558 66.588 72.996 1.00 93.42 161 CYS A N 1
ATOM 583 C CA . CYS A 1 86 ? 11.078 66.463 71.647 1.00 96.76 161 CYS A CA 1
ATOM 584 C C . CYS A 1 86 ? 12.195 67.462 71.382 1.00 99.12 161 CYS A C 1
ATOM 585 O O . CYS A 1 86 ? 13.311 67.076 71.043 1.00 100.65 161 CYS A O 1
ATOM 588 N N . PHE A 1 87 ? 11.876 68.738 71.556 1.00 99.73 162 PHE A N 1
ATOM 589 C CA . PHE A 1 87 ? 12.845 69.807 71.472 1.00 102.23 162 PHE A CA 1
ATOM 590 C C . PHE A 1 87 ? 13.249 70.253 72.864 1.00 100.96 162 PHE A C 1
ATOM 591 O O . PHE A 1 87 ? 12.410 70.379 73.764 1.00 98.71 162 PHE A O 1
ATOM 599 N N . ASP A 1 88 ? 14.549 70.481 73.028 1.00 103.04 163 ASP A N 1
ATOM 600 C CA . ASP A 1 88 ? 15.099 71.081 74.230 1.00 102.41 163 ASP A CA 1
ATOM 601 C C . ASP A 1 88 ? 14.308 72.349 74.468 1.00 102.51 163 ASP A C 1
ATOM 602 O O . ASP A 1 88 ? 14.214 73.195 73.572 1.00 104.82 163 ASP A O 1
ATOM 607 N N . PRO A 1 89 ? 13.700 72.457 75.662 1.00 100.06 164 PRO A N 1
ATOM 608 C CA . PRO A 1 89 ? 12.858 73.585 76.025 1.00 100.09 164 PRO A CA 1
ATOM 609 C C . PRO A 1 89 ? 13.647 74.857 76.208 1.00 102.58 164 PRO A C 1
ATOM 610 O O . PRO A 1 89 ? 14.695 74.851 76.860 1.00 102.64 164 PRO A O 1
ATOM 614 N N . VAL A 1 90 ? 13.139 75.923 75.593 1.00 104.91 165 VAL A N 1
ATOM 615 C CA . VAL A 1 90 ? 13.463 77.294 75.951 1.00 107.35 165 VAL A CA 1
ATOM 616 C C . VAL A 1 90 ? 13.196 77.376 77.448 1.00 105.38 165 VAL A C 1
ATOM 617 O O . VAL A 1 90 ? 12.342 76.628 77.978 1.00 102.86 165 VAL A O 1
ATOM 621 N N . ALA A 1 91 ? 13.901 78.272 78.133 1.00 106.76 166 ALA A N 1
ATOM 622 C CA . ALA A 1 91 ? 13.845 78.327 79.597 1.00 104.83 166 ALA A CA 1
ATOM 623 C C . ALA A 1 91 ? 12.464 77.994 80.222 1.00 101.45 166 ALA A C 1
ATOM 624 O O . ALA A 1 91 ? 11.420 78.395 79.708 1.00 101.31 166 ALA A O 1
ATOM 626 N N . GLY A 1 92 ? 12.480 77.241 81.317 1.00 98.71 167 GLY A N 1
ATOM 627 C CA . GLY A 1 92 ? 11.284 77.036 82.140 1.00 96.51 167 GLY A CA 1
ATOM 628 C C . GLY A 1 92 ? 10.555 75.733 81.869 1.00 93.96 167 GLY A C 1
ATOM 629 O O . GLY A 1 92 ? 9.809 75.637 80.897 1.00 94.23 167 GLY A O 1
ATOM 630 N N . HIS A 1 93 ? 10.743 74.743 82.743 1.00 91.79 168 HIS A N 1
ATOM 631 C CA . HIS A 1 93 ? 10.352 73.367 82.448 1.00 90.06 168 HIS A CA 1
ATOM 632 C C . HIS A 1 93 ? 10.483 72.419 83.648 1.00 88.11 168 HIS A C 1
ATOM 633 O O . HIS A 1 93 ? 11.559 72.290 84.228 1.00 88.76 168 HIS A O 1
ATOM 640 N N . HIS A 1 94 ? 9.403 71.733 84.001 1.00 86.16 169 HIS A N 1
ATOM 641 C CA . HIS A 1 94 ? 9.446 70.747 85.078 1.00 84.42 169 HIS A CA 1
ATOM 642 C C . HIS A 1 94 ? 9.427 69.343 84.489 1.00 83.26 169 HIS A C 1
ATOM 643 O O . HIS A 1 94 ? 8.838 69.131 83.436 1.00 83.54 169 HIS A O 1
ATOM 650 N N . LEU A 1 95 ? 10.066 68.388 85.160 1.00 82.41 170 LEU A N 1
ATOM 651 C CA . LEU A 1 95 ? 10.158 67.018 84.639 1.00 81.99 170 LEU A CA 1
ATOM 652 C C . LEU A 1 95 ? 8.832 66.497 84.112 1.00 81.39 170 LEU A C 1
ATOM 653 O O . LEU A 1 95 ? 8.822 65.738 83.156 1.00 82.01 170 LEU A O 1
ATOM 658 N N . PHE A 1 96 ? 7.729 66.903 84.735 1.00 80.76 171 PHE A N 1
ATOM 659 C CA . PHE A 1 96 ? 6.395 66.427 84.358 1.00 80.48 171 PHE A CA 1
ATOM 660 C C . PHE A 1 96 ? 5.893 67.037 83.049 1.00 81.64 171 PHE A C 1
ATOM 661 O O . PHE A 1 96 ? 4.971 66.499 82.426 1.00 81.46 171 PHE A O 1
ATOM 669 N N . ASP A 1 97 ? 6.484 68.164 82.648 1.00 82.83 172 ASP A N 1
ATOM 670 C CA . ASP A 1 97 ? 5.985 68.950 81.516 1.00 84.25 172 ASP A CA 1
ATOM 671 C C . ASP A 1 97 ? 6.225 68.317 80.146 1.00 85.14 172 ASP A C 1
ATOM 672 O O . ASP A 1 97 ? 5.501 68.621 79.199 1.00 86.46 172 ASP A O 1
ATOM 677 N N . GLY A 1 98 ? 7.218 67.429 80.055 1.00 84.69 173 GLY A N 1
ATOM 678 C CA . GLY A 1 98 ? 7.713 66.897 78.777 1.00 85.66 173 GLY A CA 1
ATOM 679 C C . GLY A 1 98 ? 6.764 66.040 77.963 1.00 85.45 173 GLY A C 1
ATOM 680 O O . GLY A 1 98 ? 5.779 65.534 78.494 1.00 83.76 173 GLY A O 1
ATOM 681 N N . ASP A 1 99 ? 7.079 65.882 76.671 1.00 87.33 174 ASP A N 1
ATOM 682 C CA . ASP A 1 99 ? 6.284 65.074 75.726 1.00 87.88 174 ASP A CA 1
ATOM 683 C C . ASP A 1 99 ? 6.261 63.607 76.087 1.00 86.68 174 ASP A C 1
ATOM 684 O O . ASP A 1 99 ? 7.226 63.086 76.634 1.00 85.88 174 ASP A O 1
ATOM 689 N N . GLY A 1 100 ? 5.161 62.945 75.755 1.00 86.93 175 GLY A N 1
ATOM 690 C CA . GLY A 1 100 ? 4.977 61.548 76.107 1.00 86.36 175 GLY A CA 1
ATOM 691 C C . GLY A 1 100 ? 5.740 60.658 75.166 1.00 88.47 175 GLY A C 1
ATOM 692 O O . GLY A 1 100 ? 5.709 60.882 73.959 1.00 90.97 175 GLY A O 1
ATOM 693 N N . MET A 1 101 ? 6.452 59.678 75.720 1.00 87.84 176 MET A N 1
ATOM 694 C CA . MET A 1 101 ? 7.094 58.632 74.927 1.00 90.16 176 MET A CA 1
ATOM 695 C C . MET A 1 101 ? 6.922 57.272 75.599 1.00 88.92 176 MET A C 1
ATOM 696 O O . MET A 1 101 ? 7.036 57.151 76.836 1.00 86.88 176 MET A O 1
ATOM 701 N N . VAL A 1 102 ? 6.642 56.260 74.775 1.00 90.49 177 VAL A N 1
ATOM 702 C CA . VAL A 1 102 ? 6.436 54.886 75.243 1.00 89.85 177 VAL A CA 1
ATOM 703 C C . VAL A 1 102 ? 7.543 53.936 74.802 1.00 91.49 177 VAL A C 1
ATOM 704 O O . VAL A 1 102 ? 8.043 54.026 73.687 1.00 93.75 177 VAL A O 1
ATOM 708 N N . HIS A 1 103 ? 7.912 53.030 75.699 1.00 90.48 178 HIS A N 1
ATOM 709 C CA . HIS A 1 103 ? 8.918 52.019 75.435 1.00 92.26 178 HIS A CA 1
ATOM 710 C C . HIS A 1 103 ? 8.213 50.694 75.520 1.00 92.75 178 HIS A C 1
ATOM 711 O O . HIS A 1 103 ? 7.521 50.428 76.511 1.00 91.16 178 HIS A O 1
ATOM 718 N N . ALA A 1 104 ? 8.365 49.871 74.488 1.00 95.16 179 ALA A N 1
ATOM 719 C CA . ALA A 1 104 ? 7.711 48.577 74.470 1.00 96.03 179 ALA A CA 1
ATOM 720 C C . ALA A 1 104 ? 8.697 47.456 74.184 1.00 98.58 179 ALA A C 1
ATOM 721 O O . ALA A 1 104 ? 9.506 47.523 73.246 1.00 101.11 179 ALA A O 1
ATOM 723 N N . LEU A 1 105 ? 8.633 46.422 75.008 1.00 98.43 180 LEU A N 1
ATOM 724 C CA . LEU A 1 105 ? 9.498 45.286 74.832 1.00 101.25 180 LEU A CA 1
ATOM 725 C C . LEU A 1 105 ? 8.671 44.014 74.775 1.00 103.47 180 LEU A C 1
ATOM 726 O O . LEU A 1 105 ? 8.038 43.624 75.753 1.00 102.05 180 LEU A O 1
ATOM 731 N N . ARG A 1 106 ? 8.677 43.385 73.603 1.00 107.82 181 ARG A N 1
ATOM 732 C CA . ARG A 1 106 ? 7.947 42.144 73.350 1.00 110.81 181 ARG A CA 1
ATOM 733 C C . ARG A 1 106 ? 8.646 40.990 74.055 1.00 111.96 181 ARG A C 1
ATOM 734 O O . ARG A 1 106 ? 9.860 40.822 73.936 1.00 113.31 181 ARG A O 1
ATOM 742 N N . ILE A 1 107 ? 7.889 40.194 74.793 1.00 112.03 182 ILE A N 1
ATOM 743 C CA . ILE A 1 107 ? 8.470 39.013 75.414 1.00 113.79 182 ILE A CA 1
ATOM 744 C C . ILE A 1 107 ? 7.603 37.781 75.143 1.00 117.16 182 ILE A C 1
ATOM 745 O O . ILE A 1 107 ? 6.385 37.802 75.390 1.00 116.28 182 ILE A O 1
ATOM 750 N N . ARG A 1 108 ? 8.234 36.738 74.591 1.00 121.31 183 ARG A N 1
ATOM 751 C CA . ARG A 1 108 ? 7.667 35.376 74.570 1.00 124.96 183 ARG A CA 1
ATOM 752 C C . ARG A 1 108 ? 8.684 34.293 74.194 1.00 128.83 183 ARG A C 1
ATOM 753 O O . ARG A 1 108 ? 9.658 34.556 73.463 1.00 130.10 183 ARG A O 1
ATOM 761 N N . ASN A 1 109 ? 8.430 33.081 74.702 1.00 130.80 184 ASN A N 1
ATOM 762 C CA . ASN A 1 109 ? 9.288 31.906 74.484 1.00 134.73 184 ASN A CA 1
ATOM 763 C C . ASN A 1 109 ? 10.771 32.128 74.792 1.00 133.92 184 ASN A C 1
ATOM 764 O O . ASN A 1 109 ? 11.640 31.878 73.942 1.00 137.19 184 ASN A O 1
ATOM 769 N N . GLY A 1 110 ? 11.042 32.596 76.014 1.00 129.92 185 GLY A N 1
ATOM 770 C CA . GLY A 1 110 ? 12.400 32.853 76.490 1.00 128.68 185 GLY A CA 1
ATOM 771 C C . GLY A 1 110 ? 13.128 33.936 75.714 1.00 127.87 185 GLY A C 1
ATOM 772 O O . GLY A 1 110 ? 14.362 34.053 75.802 1.00 128.60 185 GLY A O 1
ATOM 773 N N . ALA A 1 111 ? 12.369 34.728 74.954 1.00 126.61 186 ALA A N 1
ATOM 774 C CA . ALA A 1 111 ? 12.959 35.719 74.059 1.00 126.48 186 ALA A CA 1
ATOM 775 C C . ALA A 1 111 ? 12.526 37.157 74.358 1.00 122.35 186 ALA A C 1
ATOM 776 O O . ALA A 1 111 ? 11.480 37.412 74.981 1.00 119.77 186 ALA A O 1
ATOM 778 N N . ALA A 1 112 ? 13.365 38.088 73.913 1.00 121.79 187 ALA A N 1
ATOM 779 C CA . ALA A 1 112 ? 13.035 39.501 73.893 1.00 118.35 187 ALA A CA 1
ATOM 780 C C . ALA A 1 112 ? 12.871 39.869 72.428 1.00 120.47 187 ALA A C 1
ATOM 781 O O . ALA A 1 112 ? 13.831 40.290 71.773 1.00 122.02 187 ALA A O 1
ATOM 783 N N . GLU A 1 113 ? 11.657 39.686 71.913 1.00 120.75 188 GLU A N 1
ATOM 784 C CA . GLU A 1 113 ? 11.408 39.799 70.478 1.00 123.76 188 GLU A CA 1
ATOM 785 C C . GLU A 1 113 ? 11.738 41.162 69.864 1.00 122.89 188 GLU A C 1
ATOM 786 O O . GLU A 1 113 ? 12.334 41.226 68.782 1.00 125.97 188 GLU A O 1
ATOM 792 N N . SER A 1 114 ? 11.367 42.245 70.547 1.00 118.87 189 SER A N 1
ATOM 793 C CA . SER A 1 114 ? 11.526 43.577 69.967 1.00 117.80 189 SER A CA 1
ATOM 794 C C . SER A 1 114 ? 11.479 44.694 71.002 1.00 113.47 189 SER A C 1
ATOM 795 O O . SER A 1 114 ? 10.532 44.758 71.806 1.00 110.73 189 SER A O 1
ATOM 798 N N . TYR A 1 115 ? 12.494 45.572 70.971 1.00 112.61 190 TYR A N 1
ATOM 799 C CA . TYR A 1 115 ? 12.420 46.865 71.674 1.00 108.77 190 TYR A CA 1
ATOM 800 C C . TYR A 1 115 ? 12.181 48.024 70.722 1.00 109.15 190 TYR A C 1
ATOM 801 O O . TYR A 1 115 ? 12.856 48.153 69.697 1.00 111.57 190 TYR A O 1
ATOM 810 N N . ALA A 1 116 ? 11.227 48.871 71.099 1.00 106.45 191 ALA A N 1
ATOM 811 C CA . ALA A 1 116 ? 10.893 50.074 70.350 1.00 106.72 191 ALA A CA 1
ATOM 812 C C . ALA A 1 116 ? 10.648 51.211 71.325 1.00 103.38 191 ALA A C 1
ATOM 813 O O . ALA A 1 116 ? 10.216 50.974 72.457 1.00 101.07 191 ALA A O 1
ATOM 815 N N . CYS A 1 117 ? 10.927 52.441 70.901 1.00 103.44 192 CYS A N 1
ATOM 816 C CA . CYS A 1 117 ? 10.483 53.613 71.658 1.00 100.73 192 CYS A CA 1
ATOM 817 C C . CYS A 1 117 ? 10.020 54.718 70.717 1.00 101.65 192 CYS A C 1
ATOM 818 O O . CYS A 1 117 ? 10.651 54.965 69.694 1.00 104.47 192 CYS A O 1
ATOM 821 N N . ARG A 1 118 ? 8.898 55.352 71.056 1.00 99.79 193 ARG A N 1
ATOM 822 C CA . ARG A 1 118 ? 8.259 56.350 70.194 1.00 101.00 193 ARG A CA 1
ATOM 823 C C . ARG A 1 118 ? 7.531 57.426 71.004 1.00 98.65 193 ARG A C 1
ATOM 824 O O . ARG A 1 118 ? 6.930 57.134 72.058 1.00 96.27 193 ARG A O 1
ATOM 832 N N . PHE A 1 119 ? 7.572 58.661 70.499 1.00 99.42 194 PHE A N 1
ATOM 833 C CA . PHE A 1 119 ? 6.681 59.728 70.961 1.00 97.89 194 PHE A CA 1
ATOM 834 C C . PHE A 1 119 ? 5.219 59.326 70.686 1.00 98.41 194 PHE A C 1
ATOM 835 O O . PHE A 1 119 ? 4.937 58.633 69.710 1.00 101.16 194 PHE A O 1
ATOM 843 N N . THR A 1 120 ? 4.292 59.748 71.538 1.00 96.33 195 THR A N 1
ATOM 844 C CA . THR A 1 120 ? 2.886 59.714 71.176 1.00 97.19 195 THR A CA 1
ATOM 845 C C . THR A 1 120 ? 2.628 60.974 70.347 1.00 99.28 195 THR A C 1
ATOM 846 O O . THR A 1 120 ? 2.894 62.093 70.807 1.00 98.23 195 THR A O 1
ATOM 850 N N . GLU A 1 121 ? 2.119 60.788 69.130 1.00 98.01 196 GLU A N 1
ATOM 851 C CA . GLU A 1 121 ? 1.856 61.893 68.201 1.00 100.15 196 GLU A CA 1
ATOM 852 C C . GLU A 1 121 ? 0.705 62.791 68.655 1.00 98.89 196 GLU A C 1
ATOM 853 O O . GLU A 1 121 ? -0.409 62.710 68.121 1.00 100.66 196 GLU A O 1
ATOM 859 N N . THR A 1 122 ? 0.985 63.648 69.637 1.00 95.90 197 THR A N 1
ATOM 860 C CA . THR A 1 122 ? -0.018 64.554 70.181 1.00 94.47 197 THR A CA 1
ATOM 861 C C . THR A 1 122 ? -0.172 65.787 69.312 1.00 95.68 197 THR A C 1
ATOM 862 O O . THR A 1 122 ? 0.821 66.353 68.864 1.00 95.97 197 THR A O 1
ATOM 866 N N . ALA A 1 123 ? -1.421 66.202 69.098 1.00 96.31 198 ALA A N 1
ATOM 867 C CA . ALA A 1 123 ? -1.759 67.473 68.441 1.00 97.12 198 ALA A CA 1
ATOM 868 C C . ALA A 1 123 ? -0.736 68.570 68.721 1.00 95.23 198 ALA A C 1
ATOM 869 O O . ALA A 1 123 ? -0.451 69.400 67.865 1.00 96.60 198 ALA A O 1
ATOM 871 N N . ARG A 1 124 ? -0.201 68.550 69.937 1.00 92.12 199 ARG A N 1
ATOM 872 C CA . ARG A 1 124 ? 0.822 69.470 70.398 1.00 90.37 199 ARG A CA 1
ATOM 873 C C . ARG A 1 124 ? 2.159 69.228 69.685 1.00 91.27 199 ARG A C 1
ATOM 874 O O . ARG A 1 124 ? 2.782 70.163 69.175 1.00 91.88 199 ARG A O 1
ATOM 882 N N . LEU A 1 125 ? 2.599 67.972 69.657 1.00 91.23 200 LEU A N 1
ATOM 883 C CA . LEU A 1 125 ? 3.858 67.607 69.006 1.00 92.50 200 LEU A CA 1
ATOM 884 C C . LEU A 1 125 ? 3.802 67.751 67.474 1.00 96.33 200 LEU A C 1
ATOM 885 O O . LEU A 1 125 ? 4.699 68.335 66.865 1.00 97.52 200 LEU A O 1
ATOM 890 N N . ARG A 1 126 ? 2.746 67.210 66.867 1.00 98.32 201 ARG A N 1
ATOM 891 C CA . ARG A 1 126 ? 2.458 67.419 65.457 1.00 102.33 201 ARG A CA 1
ATOM 892 C C . ARG A 1 126 ? 2.640 68.877 65.042 1.00 103.20 201 ARG A C 1
ATOM 893 O O . ARG A 1 126 ? 3.130 69.147 63.952 1.00 106.42 201 ARG A O 1
ATOM 901 N N . GLN A 1 127 ? 2.255 69.810 65.909 1.00 101.20 202 GLN A N 1
ATOM 902 C CA . GLN A 1 127 ? 2.370 71.244 65.614 1.00 101.81 202 GLN A CA 1
ATOM 903 C C . GLN A 1 127 ? 3.760 71.782 65.898 1.00 101.17 202 GLN A C 1
ATOM 904 O O . GLN A 1 127 ? 4.250 72.653 65.188 1.00 102.54 202 GLN A O 1
ATOM 910 N N . GLU A 1 128 ? 4.389 71.266 66.945 1.00 99.44 203 GLU A N 1
ATOM 911 C CA . GLU A 1 128 ? 5.741 71.688 67.274 1.00 99.67 203 GLU A CA 1
ATOM 912 C C . GLU A 1 128 ? 6.777 71.085 66.313 1.00 102.17 203 GLU A C 1
ATOM 913 O O . GLU A 1 128 ? 7.859 71.638 66.143 1.00 103.02 203 GLU A O 1
ATOM 919 N N . ARG A 1 129 ? 6.431 69.974 65.666 1.00 103.93 204 ARG A N 1
ATOM 920 C CA . ARG A 1 129 ? 7.291 69.402 64.632 1.00 107.07 204 ARG A CA 1
ATOM 921 C C . ARG A 1 129 ? 7.293 70.273 63.404 1.00 109.95 204 ARG A C 1
ATOM 922 O O . ARG A 1 129 ? 8.349 70.552 62.847 1.00 111.89 204 ARG A O 1
ATOM 930 N N . ALA A 1 130 ? 6.099 70.699 63.003 1.00 110.58 205 ALA A N 1
ATOM 931 C CA . ALA A 1 130 ? 5.897 71.616 61.884 1.00 113.32 205 ALA A CA 1
ATOM 932 C C . ALA A 1 130 ? 6.807 72.845 61.948 1.00 113.05 205 ALA A C 1
ATOM 933 O O . ALA A 1 130 ? 7.269 73.330 60.910 1.00 116.11 205 ALA A O 1
ATOM 935 N N . ILE A 1 131 ? 7.072 73.334 63.159 1.00 109.58 206 ILE A N 1
ATOM 936 C CA . ILE A 1 131 ? 7.842 74.563 63.326 1.00 109.16 206 ILE A CA 1
ATOM 937 C C . ILE A 1 131 ? 9.274 74.323 63.790 1.00 108.56 206 ILE A C 1
ATOM 938 O O . ILE A 1 131 ? 10.122 75.205 63.672 1.00 109.18 206 ILE A O 1
ATOM 943 N N . GLY A 1 132 ? 9.538 73.134 64.320 1.00 107.57 207 GLY A N 1
ATOM 944 C CA . GLY A 1 132 ? 10.877 72.774 64.791 1.00 107.59 207 GLY A CA 1
ATOM 945 C C . GLY A 1 132 ? 11.294 73.545 66.028 1.00 104.91 207 GLY A C 1
ATOM 946 O O . GLY A 1 132 ? 12.435 73.972 66.157 1.00 105.89 207 GLY A O 1
ATOM 947 N N . ARG A 1 133 ? 10.362 73.700 66.955 1.00 102.09 208 ARG A N 1
ATOM 948 C CA . ARG A 1 133 ? 10.519 74.626 68.053 1.00 99.85 208 ARG A CA 1
ATOM 949 C C . ARG A 1 133 ? 9.421 74.316 69.082 1.00 96.93 208 ARG A C 1
ATOM 950 O O . ARG A 1 133 ? 8.303 73.931 68.707 1.00 96.96 208 ARG A O 1
ATOM 958 N N . PRO A 1 134 ? 9.733 74.456 70.385 1.00 94.43 209 PRO A N 1
ATOM 959 C CA . PRO A 1 134 ? 8.641 74.485 71.348 1.00 91.69 209 PRO A CA 1
ATOM 960 C C . PRO A 1 134 ? 7.779 75.725 71.120 1.00 91.42 209 PRO A C 1
ATOM 961 O O . PRO A 1 134 ? 8.307 76.806 70.858 1.00 92.05 209 PRO A O 1
ATOM 965 N N . VAL A 1 135 ? 6.463 75.568 71.189 1.00 90.59 210 VAL A N 1
ATOM 966 C CA . VAL A 1 135 ? 5.573 76.713 71.071 1.00 90.75 210 VAL A CA 1
ATOM 967 C C . VAL A 1 135 ? 4.468 76.686 72.143 1.00 89.01 210 VAL A C 1
ATOM 968 O O . VAL A 1 135 ? 4.049 77.738 72.648 1.00 88.17 210 VAL A O 1
ATOM 972 N N . PHE A 1 136 ? 4.013 75.482 72.492 1.00 88.47 211 PHE A N 1
ATOM 973 C CA . PHE A 1 136 ? 3.045 75.309 73.573 1.00 86.91 211 PHE A CA 1
ATOM 974 C C . PHE A 1 136 ? 3.740 75.491 74.922 1.00 85.05 211 PHE A C 1
ATOM 975 O O . PHE A 1 136 ? 4.819 74.928 75.144 1.00 85.05 211 PHE A O 1
ATOM 983 N N . PRO A 1 137 ? 3.129 76.282 75.823 1.00 83.92 212 PRO A N 1
ATOM 984 C CA . PRO A 1 137 ? 3.748 76.613 77.095 1.00 82.51 212 PRO A CA 1
ATOM 985 C C . PRO A 1 137 ? 3.828 75.411 78.019 1.00 81.33 212 PRO A C 1
ATOM 986 O O . PRO A 1 137 ? 2.930 74.581 78.003 1.00 81.13 212 PRO A O 1
ATOM 990 N N . LYS A 1 138 ? 4.902 75.311 78.799 1.00 80.99 213 LYS A N 1
ATOM 991 C CA . LYS A 1 138 ? 5.036 74.242 79.795 1.00 80.47 213 LYS A CA 1
ATOM 992 C C . LYS A 1 138 ? 4.097 74.488 80.985 1.00 79.96 213 LYS A C 1
ATOM 993 O O . LYS A 1 138 ? 4.087 75.582 81.584 1.00 79.96 213 LYS A O 1
ATOM 999 N N . ALA A 1 139 ? 3.318 73.468 81.336 1.00 79.53 214 ALA A N 1
ATOM 1000 C CA . ALA A 1 139 ? 2.241 73.649 82.300 1.00 79.04 214 ALA A CA 1
ATOM 1001 C C . ALA A 1 139 ? 2.753 74.069 83.664 1.00 78.44 214 ALA A C 1
ATOM 1002 O O . ALA A 1 139 ? 2.374 75.121 84.166 1.00 79.14 214 ALA A O 1
ATOM 1004 N N . ILE A 1 140 ? 3.617 73.256 84.257 1.00 77.51 215 ILE A N 1
ATOM 1005 C CA . ILE A 1 140 ? 4.122 73.526 85.594 1.00 76.79 215 ILE A CA 1
ATOM 1006 C C . ILE A 1 140 ? 5.227 74.577 85.507 1.00 77.51 215 ILE A C 1
ATOM 1007 O O . ILE A 1 140 ? 5.181 75.600 86.187 1.00 77.83 215 ILE A O 1
ATOM 1012 N N . GLY A 1 141 ? 6.195 74.335 84.631 1.00 77.93 216 GLY A N 1
ATOM 1013 C CA . GLY A 1 141 ? 7.410 75.139 84.579 1.00 78.86 216 GLY A CA 1
ATOM 1014 C C . GLY A 1 141 ? 7.254 76.522 83.983 1.00 79.71 216 GLY A C 1
ATOM 1015 O O . GLY A 1 141 ? 8.074 77.399 84.238 1.00 80.62 216 GLY A O 1
ATOM 1016 N N . GLU A 1 142 ? 6.227 76.721 83.166 1.00 79.66 217 GLU A N 1
ATOM 1017 C CA . GLU A 1 142 ? 5.973 78.040 82.619 1.00 80.52 217 GLU A CA 1
ATOM 1018 C C . GLU A 1 142 ? 4.758 78.664 83.286 1.00 80.33 217 GLU A C 1
ATOM 1019 O O . GLU A 1 142 ? 4.841 79.747 83.876 1.00 80.75 217 GLU A O 1
ATOM 1025 N N . LEU A 1 143 ? 3.642 77.949 83.226 1.00 79.82 218 LEU A N 1
ATOM 1026 C CA . LEU A 1 143 ? 2.364 78.503 83.623 1.00 79.85 218 LEU A CA 1
ATOM 1027 C C . LEU A 1 143 ? 2.162 78.618 85.131 1.00 79.96 218 LEU A C 1
ATOM 1028 O O . LEU A 1 143 ? 1.272 79.352 85.576 1.00 80.64 218 LEU A O 1
ATOM 1033 N N . HIS A 1 144 ? 2.968 77.907 85.919 1.00 79.77 219 HIS A N 1
ATOM 1034 C CA . HIS A 1 144 ? 2.891 78.044 87.378 1.00 80.30 219 HIS A CA 1
ATOM 1035 C C . HIS A 1 144 ? 3.796 79.175 87.850 1.00 81.21 219 HIS A C 1
ATOM 1036 O O . HIS A 1 144 ? 3.633 79.686 88.960 1.00 81.91 219 HIS A O 1
ATOM 1043 N N . GLY A 1 145 ? 4.738 79.577 86.996 1.00 81.61 220 GLY A N 1
ATOM 1044 C CA . GLY A 1 145 ? 5.620 80.714 87.288 1.00 82.75 220 GLY A CA 1
ATOM 1045 C C . GLY A 1 145 ? 4.953 82.084 87.287 1.00 83.46 220 GLY A C 1
ATOM 1046 O O . GLY A 1 145 ? 3.739 82.208 87.100 1.00 83.25 220 GLY A O 1
ATOM 1047 N N . HIS A 1 146 ? 5.755 83.121 87.501 1.00 84.51 221 HIS A N 1
ATOM 1048 C CA . HIS A 1 146 ? 5.255 84.492 87.471 1.00 85.60 221 HIS A CA 1
ATOM 1049 C C . HIS A 1 146 ? 4.952 84.979 86.043 1.00 85.58 221 HIS A C 1
ATOM 1050 O O . HIS A 1 146 ? 3.939 85.638 85.806 1.00 86.31 221 HIS A O 1
ATOM 1057 N N . SER A 1 147 ? 5.831 84.649 85.100 1.00 85.11 222 SER A N 1
ATOM 1058 C CA . SER A 1 147 ? 5.640 84.976 83.689 1.00 84.81 222 SER A CA 1
ATOM 1059 C C . SER A 1 147 ? 4.470 84.210 83.096 1.00 83.56 222 SER A C 1
ATOM 1060 O O . SER A 1 147 ? 4.029 84.503 81.986 1.00 83.67 222 SER A O 1
ATOM 1063 N N . GLY A 1 148 ? 3.991 83.221 83.845 1.00 82.30 223 GLY A N 1
ATOM 1064 C CA . GLY A 1 148 ? 2.908 82.345 83.422 1.00 81.47 223 GLY A CA 1
ATOM 1065 C C . GLY A 1 148 ? 1.815 83.037 82.637 1.00 81.90 223 GLY A C 1
ATOM 1066 O O . GLY A 1 148 ? 1.442 82.589 81.546 1.00 82.20 223 GLY A O 1
ATOM 1067 N N . ILE A 1 149 ? 1.300 84.133 83.179 1.00 82.09 224 ILE A N 1
ATOM 1068 C CA . ILE A 1 149 ? 0.242 84.839 82.486 1.00 82.53 224 ILE A CA 1
ATOM 1069 C C . ILE A 1 149 ? 0.719 85.425 81.165 1.00 82.89 224 ILE A C 1
ATOM 1070 O O . ILE A 1 149 ? 0.088 85.195 80.140 1.00 83.57 224 ILE A O 1
ATOM 1075 N N . ALA A 1 150 ? 1.841 86.144 81.182 1.00 82.57 225 ALA A N 1
ATOM 1076 C CA . ALA A 1 150 ? 2.439 86.665 79.953 1.00 82.53 225 ALA A CA 1
ATOM 1077 C C . ALA A 1 150 ? 2.573 85.539 78.945 1.00 82.13 225 ALA A C 1
ATOM 1078 O O . ALA A 1 150 ? 2.162 85.676 77.794 1.00 83.05 225 ALA A O 1
ATOM 1080 N N . ARG A 1 151 ? 3.128 84.417 79.394 1.00 80.76 226 ARG A N 1
ATOM 1081 C CA . ARG A 1 151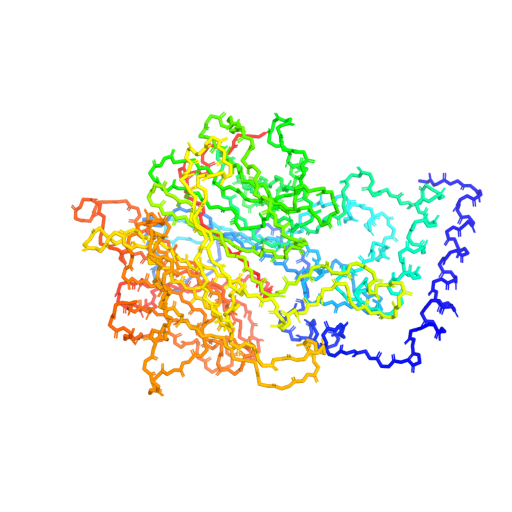 ? 3.336 83.259 78.542 1.00 80.36 226 ARG A CA 1
ATOM 1082 C C . ARG A 1 151 ? 2.029 82.815 77.918 1.00 80.66 226 ARG A C 1
ATOM 1083 O O . ARG A 1 151 ? 1.971 82.487 76.730 1.00 81.91 226 ARG A O 1
ATOM 1091 N N . LEU A 1 152 ? 0.977 82.816 78.726 1.00 79.83 227 LEU A N 1
ATOM 1092 C CA . LEU A 1 152 ? -0.335 82.413 78.272 1.00 79.98 227 LEU A CA 1
ATOM 1093 C C . LEU A 1 152 ? -0.847 83.403 77.224 1.00 81.50 227 LEU A C 1
ATOM 1094 O O . LEU A 1 152 ? -1.561 83.029 76.302 1.00 82.70 227 LEU A O 1
ATOM 1099 N N . ALA A 1 153 ? -0.459 84.666 77.353 1.00 81.71 228 ALA A N 1
ATOM 1100 C CA . ALA A 1 153 ? -0.901 85.693 76.421 1.00 83.22 228 ALA A CA 1
ATOM 1101 C C . ALA A 1 153 ? -0.175 85.547 75.102 1.00 84.18 228 ALA A C 1
ATOM 1102 O O . ALA A 1 153 ? -0.775 85.685 74.038 1.00 85.65 228 ALA A O 1
ATOM 1104 N N . LEU A 1 154 ? 1.124 85.270 75.190 1.00 83.60 229 LEU A N 1
ATOM 1105 C CA . LEU A 1 154 ? 1.969 85.063 74.018 1.00 84.47 229 LEU A CA 1
ATOM 1106 C C . LEU A 1 154 ? 1.381 83.958 73.162 1.00 85.22 229 LEU A C 1
ATOM 1107 O O . LEU A 1 154 ? 1.284 84.099 71.946 1.00 86.95 229 LEU A O 1
ATOM 1112 N N . PHE A 1 155 ? 0.974 82.874 73.821 1.00 84.13 230 PHE A N 1
ATOM 1113 C CA . PHE A 1 155 ? 0.354 81.735 73.167 1.00 84.69 230 PHE A CA 1
ATOM 1114 C C . PHE A 1 155 ? -0.970 82.098 72.525 1.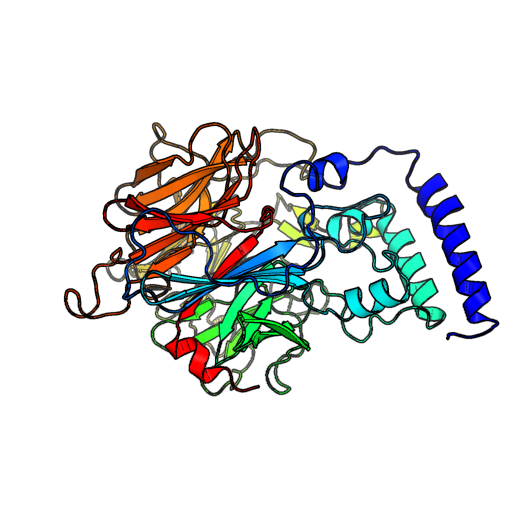00 86.32 230 PHE A C 1
ATOM 1115 O O . PHE A 1 155 ? -1.185 81.826 71.344 1.00 88.33 230 PHE A O 1
ATOM 1123 N N . TYR A 1 156 ? -1.863 82.706 73.295 1.00 85.88 231 TYR A N 1
ATOM 1124 C CA . TYR A 1 156 ? -3.167 83.069 72.753 1.00 87.60 231 TYR A CA 1
ATOM 1125 C C . TYR A 1 156 ? -3.123 84.218 71.742 1.00 89.05 231 TYR A C 1
ATOM 1126 O O . TYR A 1 156 ? -4.073 84.418 70.979 1.00 90.94 231 TYR A O 1
ATOM 1135 N N . ALA A 1 157 ? -2.016 84.958 71.745 1.00 88.11 232 ALA A N 1
ATOM 1136 C CA . ALA A 1 157 ? -1.720 85.910 70.693 1.00 89.33 232 ALA A CA 1
ATOM 1137 C C . ALA A 1 157 ? -1.384 85.140 69.425 1.00 90.70 232 ALA A C 1
ATOM 1138 O O . ALA A 1 157 ? -1.947 85.416 68.369 1.00 93.02 232 ALA A O 1
ATOM 1140 N N . ARG A 1 158 ? -0.481 84.168 69.531 1.00 89.43 233 ARG A N 1
ATOM 1141 C CA . ARG A 1 158 ? -0.112 83.334 68.386 1.00 90.86 233 ARG A CA 1
ATOM 1142 C C . ARG A 1 158 ? -1.322 82.605 67.809 1.00 92.42 233 ARG A C 1
ATOM 1143 O O . ARG A 1 158 ? -1.551 82.595 66.591 1.00 94.73 233 ARG A O 1
ATOM 1151 N N . ALA A 1 159 ? -2.106 82.015 68.701 1.00 91.30 234 ALA A N 1
ATOM 1152 C CA . ALA A 1 159 ? -3.338 81.342 68.328 1.00 92.94 234 ALA A CA 1
ATOM 1153 C C . ALA A 1 159 ? -4.331 82.284 67.629 1.00 95.13 234 ALA A C 1
ATOM 1154 O O . ALA A 1 159 ? -5.134 81.846 66.807 1.00 97.42 234 ALA A O 1
ATOM 1156 N N . ALA A 1 160 ? -4.262 83.572 67.960 1.00 94.64 235 ALA A N 1
ATOM 1157 C CA . ALA A 1 160 ? -5.099 84.596 67.325 1.00 96.84 235 ALA A CA 1
ATOM 1158 C C . ALA A 1 160 ? -4.705 84.840 65.875 1.00 99.37 235 ALA A C 1
ATOM 1159 O O . ALA A 1 160 ? -5.511 85.330 65.080 1.00 102.00 235 ALA A O 1
ATOM 1161 N N . CYS A 1 161 ? -3.462 84.504 65.542 1.00 98.83 236 CYS A N 1
ATOM 1162 C CA . CYS A 1 161 ? -2.949 84.668 6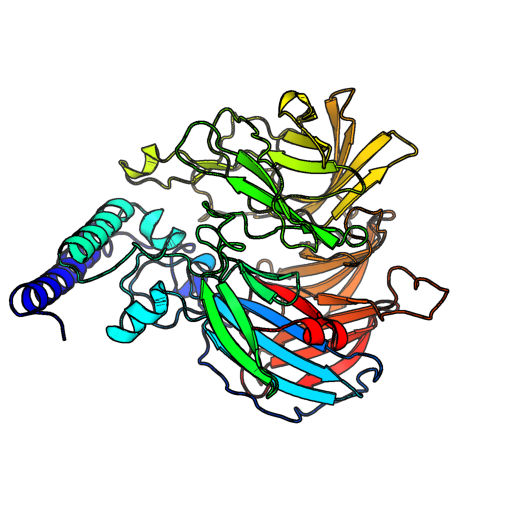4.192 1.00 101.14 236 CYS A CA 1
ATOM 1163 C C . CYS A 1 161 ? -2.942 83.348 63.430 1.00 102.79 236 CYS A C 1
ATOM 1164 O O . CYS A 1 161 ? -2.201 83.184 62.462 1.00 104.61 236 CYS A O 1
ATOM 1167 N N . GLY A 1 162 ? -3.764 82.404 63.873 1.00 102.37 237 GLY A N 1
ATOM 1168 C CA . GLY A 1 162 ? -3.828 81.088 63.251 1.00 104.02 237 GLY A CA 1
ATOM 1169 C C . GLY A 1 162 ? -2.486 80.374 63.212 1.00 103.24 237 GLY A C 1
ATOM 1170 O O . GLY A 1 162 ? -2.301 79.442 62.429 1.00 105.22 237 GLY A O 1
ATOM 1171 N N . LEU A 1 163 ? -1.552 80.805 64.059 1.00 100.54 238 LEU A N 1
ATOM 1172 C CA . LEU A 1 163 ? -0.217 80.210 64.114 1.00 99.74 238 LEU A CA 1
ATOM 1173 C C . LEU A 1 163 ? -0.155 78.978 65.011 1.00 98.03 238 LEU A C 1
ATOM 1174 O O . LEU A 1 163 ? 0.849 78.264 65.030 1.00 97.45 238 LEU A O 1
ATOM 1179 N N . VAL A 1 164 ? -1.222 78.762 65.778 1.00 97.45 239 VAL A N 1
ATOM 1180 C CA . VAL A 1 164 ? -1.329 77.636 66.707 1.00 96.03 239 VAL A CA 1
ATOM 1181 C C . VAL A 1 164 ? -2.787 77.233 66.864 1.00 96.99 239 VAL A C 1
ATOM 1182 O O . VAL A 1 164 ? -3.692 78.068 66.724 1.00 97.79 239 VAL A O 1
ATOM 1186 N N . ASP A 1 165 ? -3.011 75.956 67.164 1.00 97.23 240 ASP A N 1
ATOM 1187 C CA . ASP A 1 165 ? -4.359 75.476 67.420 1.00 98.57 240 ASP A CA 1
ATOM 1188 C C . ASP A 1 165 ? -4.480 74.636 68.690 1.00 96.75 240 ASP A C 1
ATOM 1189 O O . ASP A 1 165 ? -4.068 73.469 68.726 1.00 96.31 240 ASP A O 1
ATOM 1194 N N . PRO A 1 166 ? -5.063 75.239 69.742 1.00 95.89 241 PRO A N 1
ATOM 1195 C CA . PRO A 1 166 ? -5.319 74.545 70.999 1.00 94.30 241 PRO A CA 1
ATOM 1196 C C . PRO A 1 166 ? -6.595 73.717 70.904 1.00 96.31 241 PRO A C 1
ATOM 1197 O O . PRO A 1 166 ? -6.773 72.767 71.661 1.00 95.41 241 PRO A O 1
ATOM 1201 N N . SER A 1 167 ? -7.453 74.091 69.954 1.00 99.53 242 SER A N 1
ATOM 1202 C CA . SER A 1 167 ? -8.744 73.456 69.673 1.00 101.99 242 SER A CA 1
ATOM 1203 C C . SER A 1 167 ? -8.754 71.932 69.663 1.00 102.15 242 SER A C 1
ATOM 1204 O O . SER A 1 167 ? -9.802 71.331 69.866 1.00 103.37 242 SER A O 1
ATOM 1207 N N . ALA A 1 168 ? -7.605 71.310 69.424 1.00 101.34 243 ALA A N 1
ATOM 1208 C CA . ALA A 1 168 ? -7.527 69.848 69.444 1.00 101.67 243 ALA A CA 1
ATOM 1209 C C . ALA A 1 168 ? -6.970 69.294 70.762 1.00 98.41 243 ALA A C 1
ATOM 1210 O O . ALA A 1 168 ? -6.493 68.158 70.823 1.00 98.07 243 ALA A O 1
ATOM 1212 N N . GLY A 1 169 ? -7.044 70.092 71.821 1.00 96.30 244 GLY A N 1
ATOM 1213 C CA . GLY A 1 169 ? -6.452 69.713 73.100 1.00 93.28 244 GLY A CA 1
ATOM 1214 C C . GLY A 1 169 ? -4.957 69.955 73.089 1.00 91.56 244 GLY A C 1
ATOM 1215 O O . GLY A 1 169 ? -4.315 69.893 72.041 1.00 93.04 244 GLY A O 1
ATOM 1216 N N . THR A 1 170 ? -4.404 70.238 74.261 1.00 88.89 245 THR A N 1
ATOM 1217 C CA . THR A 1 170 ? -2.993 70.583 74.383 1.00 87.30 245 THR A CA 1
ATOM 1218 C C . THR A 1 170 ? -2.289 69.689 75.398 1.00 85.21 245 THR A C 1
ATOM 1219 O O . THR A 1 170 ? -1.242 70.043 75.929 1.00 83.65 245 THR A O 1
ATOM 1223 N N . GLY A 1 171 ? -2.877 68.521 75.653 1.00 85.37 246 GLY A N 1
ATOM 1224 C CA . GLY A 1 171 ? -2.306 67.526 76.557 1.00 83.56 246 GLY A CA 1
ATOM 1225 C C . GLY A 1 171 ? -0.996 66.992 76.041 1.00 83.54 246 GLY A C 1
ATOM 1226 O O . GLY A 1 171 ? -0.643 67.201 74.876 1.00 85.37 246 GLY A O 1
ATOM 1227 N N . VAL A 1 172 ? -0.272 66.295 76.903 1.00 82.02 247 VAL A N 1
ATOM 1228 C CA . VAL A 1 172 ? 1.074 65.851 76.554 1.00 82.16 247 VAL A CA 1
ATOM 1229 C C . VAL A 1 172 ? 1.225 64.319 76.651 1.00 82.16 247 VAL A C 1
ATOM 1230 O O . VAL A 1 172 ? 2.275 63.766 76.379 1.00 82.11 247 VAL A O 1
ATOM 1234 N N . ALA A 1 173 ? 0.144 63.659 77.049 1.00 82.61 248 ALA A N 1
ATOM 1235 C CA . ALA A 1 173 ? 0.025 62.198 77.104 1.00 83.29 248 ALA A CA 1
ATOM 1236 C C . ALA A 1 173 ? 1.230 61.429 77.667 1.00 82.49 248 ALA A C 1
ATOM 1237 O O . ALA A 1 173 ? 1.646 60.423 77.087 1.00 83.87 248 ALA A O 1
ATOM 1239 N N . ASN A 1 174 ? 1.771 61.868 78.803 1.00 84.29 249 ASN A N 1
ATOM 1240 C CA . ASN A 1 174 ? 2.972 61.224 79.356 1.00 83.40 249 ASN A CA 1
ATOM 1241 C C . ASN A 1 174 ? 2.781 60.435 80.661 1.00 81.86 249 ASN A C 1
ATOM 1242 O O . ASN A 1 174 ? 3.699 59.754 81.123 1.00 81.07 249 ASN A O 1
ATOM 1247 N N . ALA A 1 175 ? 1.587 60.526 81.240 1.00 81.75 250 ALA A N 1
ATOM 1248 C CA . ALA A 1 175 ? 1.347 60.055 82.600 1.00 80.54 250 ALA A CA 1
ATOM 1249 C C . ALA A 1 175 ? 0.689 58.676 82.698 1.00 80.92 250 ALA A C 1
ATOM 1250 O O . ALA A 1 175 ? -0.432 58.544 83.204 1.00 81.03 250 ALA A O 1
ATOM 1252 N N . GLY A 1 176 ? 1.374 57.640 82.232 1.00 81.61 251 GLY A N 1
ATOM 1253 C CA . GLY A 1 176 ? 0.837 56.272 82.371 1.00 82.13 251 GLY A CA 1
ATOM 1254 C C . GLY A 1 176 ? -0.069 55.688 81.278 1.00 83.82 251 GLY A C 1
ATOM 1255 O O . GLY A 1 176 ? -0.535 56.400 80.382 1.00 85.22 251 GLY A O 1
ATOM 1256 N N . LEU A 1 177 ? -0.315 54.377 81.369 1.00 83.77 252 LEU A N 1
ATOM 1257 C CA . LEU A 1 177 ? -1.022 53.637 80.335 1.00 85.22 252 LEU A CA 1
ATOM 1258 C C . LEU A 1 177 ? -1.964 52.613 80.918 1.00 85.13 252 LEU A C 1
ATOM 1259 O O . LEU A 1 177 ? -1.676 52.013 81.943 1.00 83.59 252 LEU A O 1
ATOM 1264 N N . VAL A 1 178 ? -3.082 52.398 80.240 1.00 87.00 253 VAL A N 1
ATOM 1265 C CA . VAL A 1 178 ? -3.928 51.234 80.510 1.00 88.37 253 VAL A CA 1
ATOM 1266 C C . VAL A 1 178 ? -4.230 50.455 79.234 1.00 91.71 253 VAL A C 1
ATOM 1267 O O . VAL A 1 178 ? -4.250 51.025 78.131 1.00 93.51 253 VAL A O 1
ATOM 1271 N N . TYR A 1 179 ? -4.450 49.151 79.376 1.00 92.83 254 TYR A N 1
ATOM 1272 C CA . TYR A 1 179 ? -4.968 48.394 78.260 1.00 95.99 254 TYR A CA 1
ATOM 1273 C C . TYR A 1 179 ? -6.431 48.096 78.534 1.00 97.23 254 TYR A C 1
ATOM 1274 O O . TYR A 1 179 ? -6.740 47.256 79.383 1.00 97.16 254 TYR A O 1
ATOM 1283 N N . PHE A 1 180 ? -7.324 48.797 77.831 1.00 98.64 255 PHE A N 1
ATOM 1284 C CA . PHE A 1 180 ? -8.771 48.635 78.040 1.00 100.26 255 PHE A CA 1
ATOM 1285 C C . PHE A 1 180 ? -9.568 48.406 76.755 1.00 104.36 255 PHE A C 1
ATOM 1286 O O . PHE A 1 180 ? -9.443 49.163 75.781 1.00 105.22 255 PHE A O 1
ATOM 1294 N N . ASN A 1 181 ? -10.394 47.357 76.793 1.00 107.00 256 ASN A N 1
ATOM 1295 C CA . ASN A 1 181 ? -11.194 46.893 75.656 1.00 111.61 256 ASN A CA 1
ATOM 1296 C C . ASN A 1 181 ? -10.414 46.882 74.330 1.00 113.30 256 ASN A C 1
ATOM 1297 O O . ASN A 1 181 ? -10.855 47.439 73.319 1.00 115.72 256 ASN A O 1
ATOM 1302 N N . GLY A 1 182 ? -9.241 46.256 74.352 1.00 112.25 257 GLY A N 1
ATOM 1303 C CA . GLY A 1 182 ? -8.406 46.141 73.160 1.00 113.75 257 GLY A CA 1
ATOM 1304 C C . GLY A 1 182 ? -7.692 47.415 72.733 1.00 111.99 257 GLY A C 1
ATOM 1305 O O . GLY A 1 182 ? -7.235 47.520 71.600 1.00 114.12 257 GLY A O 1
ATOM 1306 N N . ARG A 1 183 ? -7.587 48.397 73.619 1.00 108.37 258 ARG A N 1
ATOM 1307 C CA . ARG A 1 183 ? -6.835 49.592 73.269 1.00 106.58 258 ARG A CA 1
ATOM 1308 C C . ARG A 1 183 ? -5.811 49.936 74.335 1.00 102.64 258 ARG A C 1
ATOM 1309 O O . ARG A 1 183 ? -6.126 49.945 75.535 1.00 100.29 258 ARG A O 1
ATOM 1317 N N . LEU A 1 184 ? -4.583 50.197 73.883 1.00 101.90 259 LEU A N 1
ATOM 1318 C CA . LEU A 1 184 ? -3.561 50.816 74.719 1.00 98.32 259 LEU A CA 1
ATOM 1319 C C . LEU A 1 184 ? -3.749 52.340 74.715 1.00 97.25 259 LEU A C 1
ATOM 1320 O O . LEU A 1 184 ? -3.645 52.981 73.661 1.00 99.05 259 LEU A O 1
ATOM 1325 N N . LEU A 1 185 ? -4.028 52.907 75.889 1.00 94.55 260 LEU A N 1
ATOM 1326 C CA . LEU A 1 185 ? -4.309 54.337 76.020 1.00 93.66 260 LEU A CA 1
ATOM 1327 C C . LEU A 1 185 ? -3.213 55.110 76.763 1.00 91.35 260 LEU A C 1
ATOM 1328 O O . LEU A 1 185 ? -2.836 54.753 77.881 1.00 89.23 260 LEU A O 1
ATOM 1333 N N . ALA A 1 186 ? -2.707 56.166 76.125 1.00 92.10 261 ALA A N 1
ATOM 1334 C CA . ALA A 1 186 ? -1.673 57.012 76.705 1.00 90.61 261 ALA A CA 1
ATOM 1335 C C . ALA A 1 186 ? -2.314 58.139 77.506 1.00 89.97 261 ALA A C 1
ATOM 1336 O O . ALA A 1 186 ? -2.913 59.057 76.935 1.00 91.70 261 ALA A O 1
ATOM 1338 N N . MET A 1 187 ? -2.164 58.071 78.829 1.00 88.19 262 MET A N 1
ATOM 1339 C CA . MET A 1 187 ? -2.893 58.923 79.772 1.00 87.19 262 MET A CA 1
ATOM 1340 C C . MET A 1 187 ? -2.342 60.331 79.938 1.00 87.01 262 MET A C 1
ATOM 1341 O O . MET A 1 187 ? -1.195 60.532 80.352 1.00 85.86 262 MET A O 1
ATOM 1346 N N . SER A 1 188 ? -3.204 61.298 79.643 1.00 88.63 263 SER A N 1
ATOM 1347 C CA . SER A 1 188 ? -2.895 62.730 79.718 1.00 89.08 263 SER A CA 1
ATOM 1348 C C . SER A 1 188 ? -3.675 63.366 80.888 1.00 87.83 263 SER A C 1
ATOM 1349 O O . SER A 1 188 ? -4.885 63.182 80.970 1.00 88.80 263 SER A O 1
ATOM 1352 N N . GLU A 1 189 ? -2.999 64.092 81.785 1.00 86.42 264 GLU A N 1
ATOM 1353 C CA . GLU A 1 189 ? -3.642 64.701 82.997 1.00 85.39 264 GLU A CA 1
ATOM 1354 C C . GLU A 1 189 ? -4.790 65.672 82.695 1.00 86.53 264 GLU A C 1
ATOM 1355 O O . GLU A 1 189 ? -5.785 65.717 83.396 1.00 85.95 264 GLU A O 1
ATOM 1361 N N . ASP A 1 190 ? -4.621 66.430 81.622 1.00 88.09 265 ASP A N 1
ATOM 1362 C CA . ASP A 1 190 ? -5.452 67.562 81.284 1.00 89.58 265 ASP A CA 1
ATOM 1363 C C . ASP A 1 190 ? -5.945 67.437 79.842 1.00 91.56 265 ASP A C 1
ATOM 1364 O O . ASP A 1 190 ? -6.314 68.432 79.219 1.00 93.87 265 ASP A O 1
ATOM 1369 N N . ASP A 1 191 ? -5.916 66.230 79.294 1.00 90.74 266 ASP A N 1
ATOM 1370 C CA . ASP A 1 191 ? -6.413 66.016 77.947 1.00 92.67 266 ASP A CA 1
ATOM 1371 C C . ASP A 1 191 ? -7.051 64.632 77.878 1.00 92.56 266 ASP A C 1
ATOM 1372 O O . ASP A 1 191 ? -6.940 63.834 78.816 1.00 90.46 266 ASP A O 1
ATOM 1377 N N . LEU A 1 192 ? -7.740 64.374 76.769 1.00 94.83 267 LEU A N 1
ATOM 1378 C CA . LEU A 1 192 ? -8.237 63.055 76.438 1.00 95.29 267 LEU A CA 1
ATOM 1379 C C . LEU A 1 192 ? -7.078 62.067 76.330 1.00 94.01 267 LEU A C 1
ATOM 1380 O O . LEU A 1 192 ? -5.931 62.461 76.077 1.00 93.56 267 LEU A O 1
ATOM 1385 N N . PRO A 1 193 ? -7.368 60.772 76.527 1.00 93.66 268 PRO A N 1
ATOM 1386 C CA . PRO A 1 193 ? -6.387 59.732 76.225 1.00 92.96 268 PRO A CA 1
ATOM 1387 C C . PRO A 1 193 ? -6.031 59.726 74.738 1.00 95.28 268 PRO A C 1
ATOM 1388 O O . PRO A 1 193 ? -6.863 60.098 73.901 1.00 97.80 268 PRO A O 1
ATOM 1392 N N . TYR A 1 194 ? -4.799 59.327 74.424 1.00 94.55 269 TYR A N 1
ATOM 1393 C CA . TYR A 1 194 ? -4.404 59.033 73.048 1.00 96.77 269 TYR A CA 1
ATOM 1394 C C . TYR A 1 194 ? -4.326 57.540 72.879 1.00 97.15 269 TYR A C 1
ATOM 1395 O O . TYR A 1 194 ? -3.665 56.853 73.666 1.00 94.98 269 TYR A O 1
ATOM 1404 N N . HIS A 1 195 ? -5.020 57.052 71.855 1.00 100.03 270 HIS A N 1
ATOM 1405 C CA . HIS A 1 195 ? -4.974 55.657 71.464 1.00 101.22 270 HIS A CA 1
ATOM 1406 C C . HIS A 1 195 ? -3.631 55.343 70.821 1.00 101.61 270 HIS A C 1
ATOM 1407 O O . HIS A 1 195 ? -3.230 55.996 69.858 1.00 103.20 270 HIS A O 1
ATOM 1414 N N . VAL A 1 196 ? -2.932 54.355 71.365 1.00 100.35 271 VAL A N 1
ATOM 1415 C CA . VAL A 1 196 ? -1.708 53.864 70.746 1.00 101.69 271 VAL A CA 1
ATOM 1416 C C . VAL A 1 196 ? -1.904 52.418 70.279 1.00 104.45 271 VAL A C 1
ATOM 1417 O O . VAL A 1 196 ? -2.430 51.578 71.034 1.00 104.05 271 VAL A O 1
ATOM 1421 N N . ARG A 1 197 ? -1.517 52.146 69.028 1.00 107.57 272 ARG A N 1
ATOM 1422 C CA . ARG A 1 197 ? -1.508 50.786 68.494 1.00 110.08 272 ARG A CA 1
ATOM 1423 C C . ARG A 1 197 ? -0.124 50.173 68.680 1.00 108.93 272 ARG A C 1
ATOM 1424 O O . ARG A 1 197 ? 0.872 50.696 68.179 1.00 109.03 272 ARG A O 1
ATOM 1432 N N . VAL A 1 198 ? -0.073 49.084 69.441 1.00 107.76 273 VAL A N 1
ATOM 1433 C CA . VAL A 1 198 ? 1.114 48.249 69.519 1.00 107.68 273 VAL A CA 1
ATOM 1434 C C . VAL A 1 198 ? 1.095 47.505 68.208 1.00 111.93 273 VAL A C 1
ATOM 1435 O O . VAL A 1 198 ? 0.180 46.723 67.958 1.00 114.08 273 VAL A O 1
ATOM 1439 N N . ALA A 1 199 ? 2.077 47.781 67.356 1.00 113.55 274 ALA A N 1
ATOM 1440 C CA . ALA A 1 199 ? 2.112 47.202 66.009 1.00 117.95 274 ALA A CA 1
ATOM 1441 C C . ALA A 1 199 ? 2.651 45.775 66.021 1.00 119.63 274 ALA A C 1
ATOM 1442 O O . ALA A 1 199 ? 3.534 45.428 66.812 1.00 117.66 274 ALA A O 1
ATOM 1444 N N . ASP A 1 200 ? 2.101 44.956 65.133 1.00 123.62 275 ASP A N 1
ATOM 1445 C CA . ASP A 1 200 ? 2.502 43.555 64.978 1.00 126.06 275 ASP A CA 1
ATOM 1446 C C . ASP A 1 200 ? 4.005 43.346 64.720 1.00 126.50 275 ASP A C 1
ATOM 1447 O O . ASP A 1 200 ? 4.543 42.291 65.053 1.00 126.96 275 ASP A O 1
ATOM 1452 N N . ASP A 1 201 ? 4.680 44.348 64.157 1.00 126.34 276 ASP A N 1
ATOM 1453 C CA . ASP A 1 201 ? 6.142 44.296 63.997 1.00 126.86 276 ASP A CA 1
ATOM 1454 C C . ASP A 1 201 ? 6.935 44.676 65.265 1.00 122.41 276 ASP A C 1
ATOM 1455 O O . ASP A 1 201 ? 8.153 44.490 65.308 1.00 122.74 276 ASP A O 1
ATOM 1460 N N . GLY A 1 202 ? 6.244 45.193 66.284 1.00 118.35 277 GLY A N 1
ATOM 1461 C CA . GLY A 1 202 ? 6.874 45.571 67.554 1.00 114.15 277 GLY A CA 1
ATOM 1462 C C . GLY A 1 202 ? 6.884 47.077 67.782 1.00 111.51 277 GLY A C 1
ATOM 1463 O O . GLY A 1 202 ? 7.213 47.561 68.884 1.00 107.76 277 GLY A O 1
ATOM 1464 N N . ASP A 1 203 ? 6.515 47.805 66.727 1.00 113.27 278 ASP A N 1
ATOM 1465 C CA . ASP A 1 203 ? 6.456 49.264 66.724 1.00 111.46 278 ASP A CA 1
ATOM 1466 C C . ASP A 1 203 ? 5.238 49.794 67.484 1.00 108.68 278 ASP A C 1
ATOM 1467 O O . ASP A 1 203 ? 4.424 49.018 68.003 1.00 108.02 278 ASP A O 1
ATOM 1472 N N . LEU A 1 204 ? 5.139 51.125 67.554 1.00 107.21 279 LEU A N 1
ATOM 1473 C CA . LEU A 1 204 ? 4.028 51.841 68.207 1.00 104.67 279 LEU A CA 1
ATOM 1474 C C . LEU A 1 204 ? 3.584 53.010 67.321 1.00 106.37 279 LEU A C 1
ATOM 1475 O O . LEU A 1 204 ? 4.388 53.899 67.007 1.00 106.61 279 LEU A O 1
ATOM 1480 N N . GLU A 1 205 ? 2.318 52.997 66.902 1.00 107.79 280 GLU A N 1
ATOM 1481 C CA . GLU A 1 205 ? 1.763 54.116 66.142 1.00 109.23 280 GLU A CA 1
ATOM 1482 C C . GLU A 1 205 ? 0.613 54.787 66.891 1.00 107.04 280 GLU A C 1
ATOM 1483 O O . GLU A 1 205 ? -0.259 54.120 67.470 1.00 106.31 280 GLU A O 1
ATOM 1489 N N . THR A 1 206 ? 0.638 56.114 66.898 1.00 105.98 281 THR A N 1
ATOM 1490 C CA . THR A 1 206 ? -0.415 56.879 67.537 1.00 104.03 281 THR A CA 1
ATOM 1491 C C . THR A 1 206 ? -1.608 56.936 66.589 1.00 107.01 281 THR A C 1
ATOM 1492 O O . THR A 1 206 ? -1.576 57.629 65.570 1.00 109.47 281 THR A O 1
ATOM 1496 N N . VAL A 1 207 ? -2.640 56.165 66.923 1.00 106.87 282 VAL A N 1
ATOM 1497 C CA . VAL A 1 207 ? -3.902 56.185 66.199 1.00 109.66 282 VAL A CA 1
ATOM 1498 C C . VAL A 1 207 ? -4.487 57.598 66.244 1.00 109.86 282 VAL A C 1
ATOM 1499 O O . VAL A 1 207 ? -4.689 58.221 65.209 1.00 112.84 282 VAL A O 1
ATOM 1503 N N . GLY A 1 208 ? -4.734 58.103 67.450 1.00 106.93 283 GLY A N 1
ATOM 1504 C CA . GLY A 1 208 ? -5.269 59.445 67.630 1.00 107.08 283 GLY A CA 1
ATOM 1505 C C . GLY A 1 208 ? -5.789 59.687 69.032 1.00 104.28 283 GLY A C 1
ATOM 1506 O O . GLY A 1 208 ? -5.607 58.867 69.932 1.00 102.11 283 GLY A O 1
ATOM 1507 N N . ARG A 1 209 ? -6.442 60.831 69.200 1.00 104.74 284 ARG A N 1
ATOM 1508 C CA . ARG A 1 209 ? -7.010 61.274 70.467 1.00 102.39 284 ARG A CA 1
ATOM 1509 C C . ARG A 1 209 ? -8.280 60.465 70.757 1.00 103.43 284 ARG A C 1
ATOM 1510 O O . ARG A 1 209 ? -9.246 60.539 70.000 1.00 106.55 284 ARG A O 1
ATOM 1518 N N . TYR A 1 210 ? -8.291 59.693 71.838 1.00 101.31 285 TYR A N 1
ATOM 1519 C CA . TYR A 1 210 ? -9.456 58.850 72.128 1.00 102.80 285 TYR A CA 1
ATOM 1520 C C . TYR A 1 210 ? -10.461 59.434 73.114 1.00 102.06 285 TYR A C 1
ATOM 1521 O O . TYR A 1 210 ? -10.154 59.601 74.301 1.00 99.23 285 TYR A O 1
ATOM 1530 N N . ASP A 1 211 ? -11.655 59.751 72.607 1.00 104.87 286 ASP A N 1
ATOM 1531 C CA . ASP A 1 211 ? -12.834 59.946 73.445 1.00 104.52 286 ASP A CA 1
ATOM 1532 C C . ASP A 1 211 ? -13.629 58.667 73.279 1.00 106.43 286 ASP A C 1
ATOM 1533 O O . ASP A 1 211 ? -13.756 58.166 72.160 1.00 109.68 286 ASP A O 1
ATOM 1538 N N . PHE A 1 212 ? -14.120 58.118 74.386 1.00 104.76 287 PHE A N 1
ATOM 1539 C CA . PHE A 1 212 ? -14.720 56.786 74.391 1.00 106.30 287 PHE A CA 1
ATOM 1540 C C . PHE A 1 212 ? -16.008 56.731 73.582 1.00 110.95 287 PHE A C 1
ATOM 1541 O O . PHE A 1 212 ? -17.094 56.878 74.133 1.00 112.14 287 PHE A O 1
ATOM 1549 N N . ASP A 1 213 ? -15.875 56.515 72.276 1.00 113.98 288 ASP A N 1
ATOM 1550 C CA . ASP A 1 213 ? -17.006 56.497 71.351 1.00 118.81 288 ASP A CA 1
ATOM 1551 C C . ASP A 1 213 ? -18.030 57.597 71.625 1.00 120.02 288 ASP A C 1
ATOM 1552 O O . ASP A 1 213 ? -19.177 57.331 71.979 1.00 122.00 288 ASP A O 1
ATOM 1557 N N . GLY A 1 214 ? -17.590 58.840 71.473 1.00 119.15 289 GLY A N 1
ATOM 1558 C CA . GLY A 1 214 ? -18.436 59.994 71.721 1.00 120.53 289 GLY A CA 1
ATOM 1559 C C . GLY A 1 214 ? -18.589 60.337 73.190 1.00 117.63 289 GLY A C 1
ATOM 1560 O O . GLY A 1 214 ? -18.780 61.501 73.530 1.00 117.44 289 GLY A O 1
ATOM 1561 N N . GLN A 1 215 ? -18.479 59.335 74.061 1.00 115.70 290 GLN A N 1
ATOM 1562 C CA . GLN A 1 215 ? -18.905 59.462 75.460 1.00 113.89 290 GLN A CA 1
ATOM 1563 C C . GLN A 1 215 ? -18.091 60.412 76.344 1.00 110.35 290 GLN A C 1
ATOM 1564 O O . GLN A 1 215 ? -18.669 61.209 77.093 1.00 110.06 290 GLN A O 1
ATOM 1570 N N . LEU A 1 216 ? -16.766 60.331 76.271 1.00 107.96 291 LEU A N 1
ATOM 1571 C CA . LEU A 1 216 ? -15.922 61.152 77.148 1.00 104.89 291 LEU A CA 1
ATOM 1572 C C . LEU A 1 216 ? -15.737 62.578 76.627 1.00 106.22 291 LEU A C 1
ATOM 1573 O O . LEU A 1 216 ? -15.163 62.797 75.556 1.00 107.00 291 LEU A O 1
ATOM 1578 N N . GLY A 1 217 ? -16.236 63.535 77.409 1.00 106.67 292 GLY A N 1
ATOM 1579 C CA . GLY A 1 217 ? -16.277 64.939 77.013 1.00 109.05 292 GLY A CA 1
ATOM 1580 C C . GLY A 1 217 ? -15.289 65.829 77.737 1.00 106.97 292 GLY A C 1
ATOM 1581 O O . GLY A 1 217 ? -14.932 66.891 77.249 1.00 107.96 292 GLY A O 1
ATOM 1582 N N . CYS A 1 218 ? -14.842 65.394 78.905 1.00 104.76 293 CYS A N 1
ATOM 1583 C CA . CYS A 1 218 ? -13.914 66.164 79.723 1.00 103.05 293 CYS A CA 1
ATOM 1584 C C . CYS A 1 218 ? -12.610 65.389 79.834 1.00 100.48 293 CYS A C 1
ATOM 1585 O O . CYS A 1 218 ? -12.516 64.260 79.354 1.00 100.69 293 CYS A O 1
ATOM 1588 N N . ALA A 1 219 ? -11.608 65.980 80.477 1.00 98.68 294 ALA A N 1
ATOM 1589 C CA . ALA A 1 219 ? -10.380 65.244 80.768 1.00 96.58 294 ALA A CA 1
ATOM 1590 C C . ALA A 1 219 ? -10.599 64.402 82.012 1.00 94.88 294 ALA A C 1
ATOM 1591 O O . ALA A 1 219 ? -11.222 64.858 82.973 1.00 94.66 294 ALA A O 1
ATOM 1593 N N . MET A 1 220 ? -10.116 63.164 81.990 1.00 94.00 295 MET A N 1
ATOM 1594 C CA . MET A 1 220 ? -10.201 62.319 83.186 1.00 92.36 295 MET A CA 1
ATOM 1595 C C . MET A 1 220 ? -8.821 62.189 83.802 1.00 90.01 295 MET A C 1
ATOM 1596 O O . MET A 1 220 ? -7.819 62.471 83.134 1.00 90.06 295 MET A O 1
ATOM 1601 N N . ILE A 1 221 ? -8.767 61.767 85.065 1.00 88.31 296 ILE A N 1
ATOM 1602 C CA . ILE A 1 221 ? -7.486 61.623 85.760 1.00 86.14 296 ILE A CA 1
ATOM 1603 C C . ILE A 1 221 ? -6.672 60.457 85.202 1.00 85.69 296 ILE A C 1
ATOM 1604 O O . ILE A 1 221 ? -7.229 59.503 84.654 1.00 86.96 296 ILE A O 1
ATOM 1609 N N . ALA A 1 222 ? -5.354 60.541 85.343 1.00 84.12 297 ALA A N 1
ATOM 1610 C CA . ALA A 1 222 ? -4.473 59.630 84.626 1.00 83.64 297 ALA A CA 1
ATOM 1611 C C . ALA A 1 222 ? -4.312 58.252 85.271 1.00 82.49 297 ALA A C 1
ATOM 1612 O O . ALA A 1 222 ? -3.630 57.398 84.708 1.00 82.88 297 ALA A O 1
ATOM 1614 N N . HIS A 1 223 ? -4.935 58.025 86.428 1.00 81.21 298 HIS A N 1
ATOM 1615 C CA . HIS A 1 223 ? -4.901 56.708 87.063 1.00 80.31 298 HIS A CA 1
ATOM 1616 C C . HIS A 1 223 ? -6.296 56.045 87.146 1.00 81.58 298 HIS A C 1
ATOM 1617 O O . HIS A 1 223 ? -6.779 55.746 88.237 1.00 81.15 298 HIS A O 1
ATOM 1624 N N . PRO A 1 224 ? -6.951 55.781 85.994 1.00 83.41 299 PRO A N 1
ATOM 1625 C CA . PRO A 1 224 ? -8.237 55.096 86.151 1.00 84.66 299 PRO A CA 1
ATOM 1626 C C . PRO A 1 224 ? -7.988 53.656 86.562 1.00 84.52 299 PRO A C 1
ATOM 1627 O O . PRO A 1 224 ? -6.966 53.091 86.193 1.00 84.55 299 PRO A O 1
ATOM 1631 N N . LYS A 1 225 ? -8.904 53.058 87.307 1.00 85.00 300 LYS A N 1
ATOM 1632 C CA . LYS A 1 225 ? -8.679 51.705 87.826 1.00 85.06 300 LYS A CA 1
ATOM 1633 C C . LYS A 1 225 ? -9.542 50.613 87.148 1.00 87.54 300 LYS A C 1
ATOM 1634 O O . LYS A 1 225 ? -10.763 50.733 87.083 1.00 89.41 300 LYS A O 1
ATOM 1640 N N . LEU A 1 226 ? -8.908 49.562 86.631 1.00 87.92 301 LEU A N 1
ATOM 1641 C CA . LEU A 1 226 ? -9.639 48.484 85.950 1.00 90.56 301 LEU A CA 1
ATOM 1642 C C . LEU A 1 226 ? -9.901 47.282 86.859 1.00 91.14 301 LEU A C 1
ATOM 1643 O O . LEU A 1 226 ? -8.973 46.543 87.204 1.00 90.46 301 LEU A O 1
ATOM 1648 N N . ASP A 1 227 ? -11.166 47.071 87.220 1.00 92.61 302 ASP A N 1
ATOM 1649 C CA . ASP A 1 227 ? -11.539 45.979 88.115 1.00 93.46 302 ASP A CA 1
ATOM 1650 C C . ASP A 1 227 ? -11.266 44.620 87.484 1.00 95.42 302 ASP A C 1
ATOM 1651 O O . ASP A 1 227 ? -11.721 44.351 86.369 1.00 97.92 302 ASP A O 1
ATOM 1656 N N . PRO A 1 228 ? -10.528 43.754 88.201 1.00 94.68 303 PRO A N 1
ATOM 1657 C CA . PRO A 1 228 ? -10.144 42.435 87.679 1.00 96.64 303 PRO A CA 1
ATOM 1658 C C . PRO A 1 228 ? -11.337 41.516 87.436 1.00 100.14 303 PRO A C 1
ATOM 1659 O O . PRO A 1 228 ? -11.376 40.811 86.428 1.00 102.84 303 PRO A O 1
ATOM 1663 N N . ALA A 1 229 ? -12.300 41.530 88.349 1.00 100.48 304 ALA A N 1
ATOM 1664 C CA . ALA A 1 229 ? -13.487 40.718 88.199 1.00 103.97 304 ALA A CA 1
ATOM 1665 C C . ALA A 1 229 ? -14.419 41.246 87.108 1.00 105.92 304 ALA A C 1
ATOM 1666 O O . ALA A 1 229 ? -14.742 40.514 86.179 1.00 109.24 304 ALA A O 1
ATOM 1668 N N . THR A 1 230 ? -14.842 42.503 87.201 1.00 104.29 305 THR A N 1
ATOM 1669 C CA . THR A 1 230 ? -15.921 42.978 86.329 1.00 106.73 305 THR A CA 1
ATOM 1670 C C . THR A 1 230 ? -15.469 43.398 84.946 1.00 106.84 305 THR A C 1
ATOM 1671 O O . THR A 1 230 ? -16.278 43.483 84.028 1.00 109.64 305 THR A O 1
ATOM 1675 N N . GLY A 1 231 ? -14.184 43.677 84.800 1.00 104.24 306 GLY A N 1
ATOM 1676 C CA . GLY A 1 231 ? -13.671 44.206 83.544 1.00 104.70 306 GLY A CA 1
ATOM 1677 C C . GLY A 1 231 ? -14.094 45.647 83.300 1.00 103.94 306 GLY A C 1
ATOM 1678 O O . GLY A 1 231 ? -13.807 46.212 82.238 1.00 104.45 306 GLY A O 1
ATOM 1679 N N . GLU A 1 232 ? -14.780 46.234 84.280 1.00 103.02 307 GLU A N 1
ATOM 1680 C CA . GLU A 1 232 ? -15.148 47.649 84.249 1.00 102.15 307 GLU A CA 1
ATOM 1681 C C . GLU A 1 232 ? -13.938 48.554 84.541 1.00 98.34 307 GLU A C 1
ATOM 1682 O O . GLU A 1 232 ? -13.103 48.229 85.390 1.00 96.15 307 GLU A O 1
ATOM 1688 N N . LEU A 1 233 ? -13.846 49.678 83.830 1.00 97.78 308 LEU A N 1
ATOM 1689 C CA . LEU A 1 233 ? -12.808 50.673 84.087 1.00 94.66 308 LEU A CA 1
ATOM 1690 C C . LEU A 1 233 ? -13.398 51.872 84.810 1.00 93.74 308 LEU A C 1
ATOM 1691 O O . LEU A 1 233 ? -14.229 52.579 84.248 1.00 95.57 308 LEU A O 1
ATOM 1696 N N . HIS A 1 234 ? -12.943 52.111 86.038 1.00 91.22 309 HIS A N 1
ATOM 1697 C CA . HIS A 1 234 ? -13.513 53.137 86.914 1.00 90.39 309 HIS A CA 1
ATOM 1698 C C . HIS A 1 234 ? -12.690 54.402 86.909 1.00 88.50 309 HIS A C 1
ATOM 1699 O O . HIS A 1 234 ? -11.487 54.341 87.14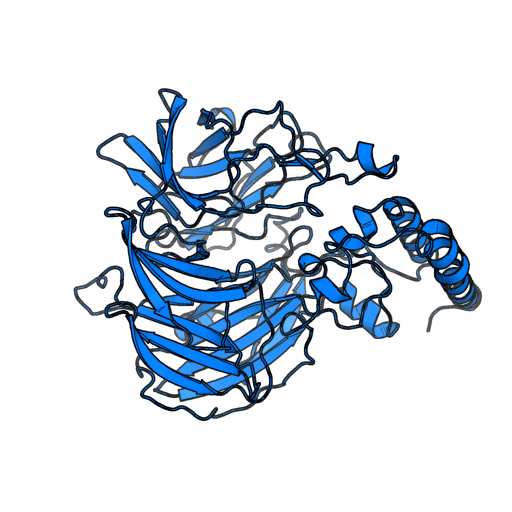5 1.00 86.51 309 HIS A O 1
ATOM 1706 N N . ALA A 1 235 ? -13.343 55.540 86.667 1.00 89.51 310 ALA A N 1
ATOM 1707 C CA . ALA A 1 235 ? -12.643 56.815 86.481 1.00 88.64 310 ALA A CA 1
ATOM 1708 C C . ALA A 1 235 ? -13.144 57.973 87.336 1.00 88.86 310 ALA A C 1
ATOM 1709 O O . ALA A 1 235 ? -14.279 57.970 87.816 1.00 90.59 310 ALA A O 1
ATOM 1711 N N . LEU A 1 236 ? -12.277 58.967 87.516 1.00 87.81 311 LEU A N 1
ATOM 1712 C CA . LEU A 1 236 ? -12.656 60.248 88.104 1.00 88.33 311 LEU A CA 1
ATOM 1713 C C . LEU A 1 236 ? -12.243 61.347 87.153 1.00 89.37 311 LEU A C 1
ATOM 1714 O O . LEU A 1 236 ? -11.231 61.221 86.462 1.00 89.01 311 LEU A O 1
ATOM 1719 N N . SER A 1 237 ? -13.022 62.419 87.109 1.00 91.58 312 SER A N 1
ATOM 1720 C CA . SER A 1 237 ? -12.596 63.639 86.430 1.00 92.75 312 SER A CA 1
ATOM 1721 C C . SER A 1 237 ? -12.850 64.844 87.331 1.00 93.42 312 SER A C 1
ATOM 1722 O O . SER A 1 237 ? -13.912 64.933 87.990 1.00 94.59 312 SER A O 1
ATOM 1725 N N . TYR A 1 238 ? -11.866 65.749 87.380 1.00 92.87 313 TYR A N 1
ATOM 1726 C CA . TYR A 1 238 ? -12.049 67.035 88.056 1.00 93.80 313 TYR A CA 1
ATOM 1727 C C . TYR A 1 238 ? -11.898 68.181 87.083 1.00 95.28 313 TYR A C 1
ATOM 1728 O O . TYR A 1 238 ? -11.031 68.163 86.212 1.00 95.03 313 TYR A O 1
ATOM 1737 N N . ASP A 1 239 ? -12.780 69.158 87.232 1.00 97.28 314 ASP A N 1
ATOM 1738 C CA . ASP A 1 239 ? -12.784 70.357 86.420 1.00 99.23 314 ASP A CA 1
ATOM 1739 C C . ASP A 1 239 ? -12.489 71.466 87.412 1.00 99.03 314 ASP A C 1
ATOM 1740 O O . ASP A 1 239 ? -13.153 71.563 88.441 1.00 99.51 314 ASP A O 1
ATOM 1745 N N . VAL A 1 240 ? -11.456 72.259 87.142 1.00 98.61 315 VAL A N 1
ATOM 1746 C CA . VAL A 1 240 ? -11.026 73.283 88.096 1.00 98.40 315 VAL A CA 1
ATOM 1747 C C . VAL A 1 240 ? -11.918 74.522 88.067 1.00 101.47 315 VAL A C 1
ATOM 1748 O O . VAL A 1 240 ? -11.782 75.399 88.921 1.00 102.11 315 VAL A O 1
ATOM 1752 N N . ILE A 1 241 ? -12.829 74.600 87.099 1.00 103.76 316 ILE A N 1
ATOM 1753 C CA . ILE A 1 241 ? -13.644 75.805 86.949 1.00 107.18 316 ILE A CA 1
ATOM 1754 C C . ILE A 1 241 ? -15.113 75.652 87.353 1.00 109.31 316 ILE A C 1
ATOM 1755 O O . ILE A 1 241 ? -15.529 76.248 88.341 1.00 110.41 316 ILE A O 1
ATOM 1760 N N . LYS A 1 242 ? -15.903 74.883 86.605 1.00 110.55 317 LYS A N 1
ATOM 1761 C CA . LYS A 1 242 ? -17.360 74.901 86.830 1.00 113.52 317 LYS A CA 1
ATOM 1762 C C . LYS A 1 242 ? -17.902 74.020 87.964 1.00 112.65 317 LYS A C 1
ATOM 1763 O O . LYS A 1 242 ? -17.293 73.017 88.343 1.00 109.54 317 LYS A O 1
ATOM 1769 N N . ARG A 1 243 ? -19.081 74.429 88.449 1.00 115.84 318 ARG A N 1
ATOM 1770 C CA . ARG A 1 243 ? -19.711 74.013 89.721 1.00 116.17 318 ARG A CA 1
ATOM 1771 C C . ARG A 1 243 ? -19.359 72.638 90.298 1.00 113.13 318 ARG A C 1
ATOM 1772 O O . ARG A 1 243 ? -18.880 72.581 91.432 1.00 111.90 318 ARG A O 1
ATOM 1780 N N . PRO A 1 244 ? -19.606 71.527 89.553 1.00 112.48 319 PRO A N 1
ATOM 1781 C CA . PRO A 1 244 ? -19.151 70.220 90.068 1.00 109.19 319 PRO A CA 1
ATOM 1782 C C . PRO A 1 244 ? -17.675 69.975 89.760 1.00 105.64 319 PRO A C 1
ATOM 1783 O O . PRO A 1 244 ? -17.328 69.643 88.611 1.00 105.66 319 PRO A O 1
ATOM 1787 N N . TYR A 1 245 ? -16.820 70.141 90.775 1.00 102.71 320 TYR A N 1
ATOM 1788 C CA . TYR A 1 245 ? -15.365 70.028 90.588 1.00 99.25 320 TYR A CA 1
ATOM 1789 C C . TYR A 1 245 ? -14.872 68.601 90.550 1.00 96.65 320 TYR A C 1
ATOM 1790 O O . TYR A 1 245 ? -13.673 68.380 90.407 1.00 94.75 320 TYR A O 1
ATOM 1799 N N . LEU A 1 246 ? -15.787 67.642 90.687 1.00 96.73 321 LEU A N 1
ATOM 1800 C CA . LEU A 1 246 ? -15.427 66.232 90.706 1.00 94.52 321 LEU A CA 1
ATOM 1801 C C . LEU A 1 246 ? -16.561 65.307 90.274 1.00 96.06 321 LEU A C 1
ATOM 1802 O O . LEU A 1 246 ? -17.617 65.259 90.908 1.00 97.56 321 LEU A O 1
ATOM 1807 N N . LYS A 1 247 ? -16.328 64.559 89.200 1.00 95.64 322 LYS A N 1
ATOM 1808 C CA . LYS A 1 247 ? -17.284 63.552 88.762 1.00 96.96 322 LYS A CA 1
ATOM 1809 C C . LYS A 1 247 ? -16.692 62.184 89.030 1.00 94.63 322 LYS A C 1
ATOM 1810 O O . LYS A 1 247 ? -15.463 62.037 89.082 1.00 92.35 322 LYS A O 1
ATOM 1816 N N . TYR A 1 248 ? -17.565 61.191 89.190 1.00 95.23 323 TYR A N 1
ATOM 1817 C CA . TYR A 1 248 ? -17.177 59.783 89.107 1.00 93.70 323 TYR A CA 1
ATOM 1818 C C . TYR A 1 248 ? -18.013 59.080 88.055 1.00 96.17 323 TYR A C 1
ATOM 1819 O O . TYR A 1 248 ? -19.230 59.291 87.979 1.00 99.03 323 TYR A O 1
ATOM 1828 N N . PHE A 1 249 ? -17.357 58.237 87.259 1.00 95.25 324 PHE A N 1
ATOM 1829 C CA . PHE A 1 249 ? -18.026 57.409 86.258 1.00 97.49 324 PHE A CA 1
ATOM 1830 C C . PHE A 1 249 ? -17.156 56.229 85.875 1.00 96.38 324 PHE A C 1
ATOM 1831 O O . PHE A 1 249 ? -15.964 56.205 86.202 1.00 93.79 324 PHE A O 1
ATOM 1839 N N . TYR A 1 250 ? -17.747 55.264 85.164 1.00 98.72 325 TYR A N 1
ATOM 1840 C CA . TYR A 1 250 ? -17.008 54.098 84.652 1.00 97.84 325 TYR A CA 1
ATOM 1841 C C . TYR A 1 250 ? -17.441 53.612 83.267 1.00 100.38 325 TYR A C 1
ATOM 1842 O O . TYR A 1 250 ? -18.429 54.092 82.706 1.00 102.79 325 TYR A O 1
ATOM 1851 N N . PHE A 1 251 ? -16.669 52.663 82.734 1.00 99.83 326 PHE A N 1
ATOM 1852 C CA . PHE A 1 251 ? -16.964 51.989 81.469 1.00 102.50 326 PHE A CA 1
ATOM 1853 C C . PHE A 1 251 ? -17.020 50.490 81.658 1.00 103.42 326 PHE A C 1
ATOM 1854 O O . PHE A 1 251 ? -16.185 49.911 82.345 1.00 101.12 326 PHE A O 1
ATOM 1862 N N . ARG A 1 252 ? -18.014 49.870 81.039 1.00 107.12 327 ARG A N 1
ATOM 1863 C CA . ARG A 1 252 ? -18.138 48.421 81.027 1.00 108.97 327 ARG A CA 1
ATOM 1864 C C . ARG A 1 252 ? -17.271 47.833 79.915 1.00 109.96 327 ARG A C 1
ATOM 1865 O O . ARG A 1 252 ? -16.772 48.568 79.054 1.00 109.70 327 ARG A O 1
ATOM 1873 N N . PRO A 1 253 ? -17.069 46.504 79.930 1.00 111.37 328 PRO A N 1
ATOM 1874 C CA . PRO A 1 253 ? -16.388 45.869 78.800 1.00 113.03 328 PRO A CA 1
ATOM 1875 C C . PRO A 1 253 ? -17.047 46.196 77.456 1.00 116.72 328 PRO A C 1
ATOM 1876 O O . PRO A 1 253 ? -16.386 46.113 76.424 1.00 117.60 328 PRO A O 1
ATOM 1880 N N . ASP A 1 254 ? -18.329 46.572 77.479 1.00 119.14 329 ASP A N 1
ATOM 1881 C CA . ASP A 1 254 ? -19.077 46.947 76.270 1.00 122.99 329 ASP A CA 1
ATOM 1882 C C . ASP A 1 254 ? -18.678 48.337 75.797 1.00 121.19 329 ASP A C 1
ATOM 1883 O O . ASP A 1 254 ? -19.202 48.829 74.799 1.00 123.96 329 ASP A O 1
ATOM 1888 N N . GLY A 1 255 ? -17.771 48.974 76.534 1.00 116.78 330 GLY A N 1
ATOM 1889 C CA . GLY A 1 255 ? -17.355 50.344 76.251 1.00 115.06 330 GLY A CA 1
ATOM 1890 C C . GLY A 1 255 ? -18.484 51.329 76.478 1.00 116.28 330 GLY A C 1
ATOM 1891 O O . GLY A 1 255 ? -18.412 52.476 76.041 1.00 116.16 330 GLY A O 1
ATOM 1892 N N . THR A 1 256 ? -19.530 50.868 77.161 1.00 117.81 331 THR A N 1
ATOM 1893 C CA . THR A 1 256 ? -20.672 51.695 77.532 1.00 119.21 331 THR A CA 1
ATOM 1894 C C . THR A 1 256 ? -20.329 52.515 78.770 1.00 115.38 331 THR A C 1
ATOM 1895 O O . THR A 1 256 ? -19.748 51.988 79.721 1.00 112.60 331 THR A O 1
ATOM 1899 N N . LYS A 1 257 ? -20.688 53.798 78.758 1.00 115.58 332 LYS A N 1
ATOM 1900 C CA . LYS A 1 257 ? -20.393 54.690 79.883 1.00 112.63 332 LYS A CA 1
ATOM 1901 C C . LYS A 1 257 ? -21.581 54.837 80.821 1.00 114.08 332 LYS A C 1
ATOM 1902 O O . LYS A 1 257 ? -22.722 55.027 80.379 1.00 117.88 332 LYS A O 1
ATOM 1908 N N . SER A 1 258 ? -21.298 54.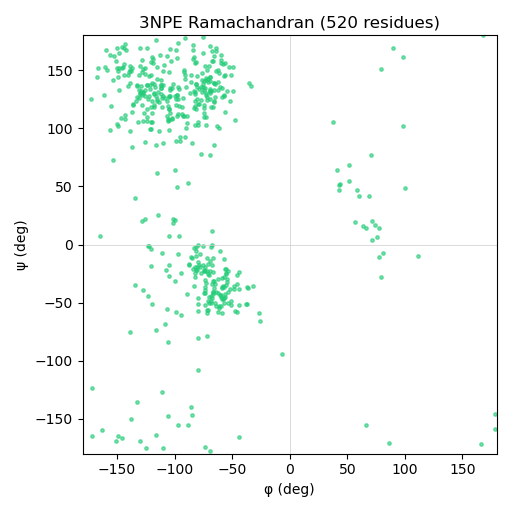772 82.119 1.00 111.33 333 SER A N 1
ATOM 1909 C CA . SER A 1 258 ? -22.315 54.970 83.138 1.00 112.30 333 SER A CA 1
ATOM 1910 C C . SER A 1 258 ? -22.780 56.428 83.177 1.00 112.97 333 SER A C 1
ATOM 1911 O O . SER A 1 258 ? -22.204 57.296 82.503 1.00 111.99 333 SER A O 1
ATOM 1914 N N . ASP A 1 259 ? -23.843 56.681 83.941 1.00 114.91 334 ASP A N 1
ATOM 1915 C CA . ASP A 1 259 ? -24.277 58.045 84.231 1.00 115.48 334 ASP A CA 1
ATOM 1916 C C . ASP A 1 259 ? -23.296 58.657 85.213 1.00 111.53 334 ASP A C 1
ATOM 1917 O O . ASP A 1 259 ? -22.783 57.967 86.103 1.00 109.29 334 ASP A O 1
ATOM 1922 N N . ASP A 1 260 ? -23.025 59.945 85.050 1.00 111.03 335 ASP A N 1
ATOM 1923 C CA . ASP A 1 260 ? -22.088 60.624 85.931 1.00 107.68 335 ASP A CA 1
ATOM 1924 C C . ASP A 1 260 ? -22.619 60.776 87.349 1.00 107.62 335 ASP A C 1
ATOM 1925 O O . ASP A 1 260 ? -23.770 61.181 87.560 1.00 110.33 335 ASP A O 1
ATOM 1930 N N . VAL A 1 261 ? -21.775 60.429 88.315 1.00 104.65 336 VAL A N 1
ATOM 1931 C CA . VAL A 1 261 ? -22.082 60.659 89.721 1.00 104.51 336 VAL A CA 1
ATOM 1932 C C . VAL A 1 261 ? -21.292 61.874 90.170 1.00 102.55 336 VAL A C 1
ATOM 1933 O O . VAL A 1 261 ? -20.067 61.827 90.298 1.00 99.69 336 VAL A O 1
ATOM 1937 N N . GLU A 1 262 ? -21.998 62.974 90.387 1.00 104.72 337 GLU A N 1
ATOM 1938 C CA . GLU A 1 262 ? -21.349 64.217 90.771 1.00 103.61 337 GLU A CA 1
ATOM 1939 C C . GLU A 1 262 ? -20.911 64.162 92.231 1.00 101.77 337 GLU A C 1
ATOM 1940 O O . GLU A 1 262 ? -21.618 63.647 93.096 1.00 102.97 337 GLU A O 1
ATOM 1946 N N . ILE A 1 263 ? -19.713 64.658 92.487 1.00 99.15 338 ILE A N 1
ATOM 1947 C CA . ILE A 1 263 ? -19.200 64.714 93.827 1.00 97.48 338 ILE A CA 1
ATOM 1948 C C . ILE A 1 263 ? -18.934 66.191 94.068 1.00 97.94 338 ILE A C 1
ATOM 1949 O O . ILE A 1 263 ? -17.928 66.720 93.612 1.00 96.59 338 ILE A O 1
ATOM 1954 N N . PRO A 1 264 ? -19.856 66.880 94.754 1.00 100.49 339 PRO A N 1
ATOM 1955 C CA . PRO A 1 264 ? -19.585 68.292 94.962 1.00 101.03 339 PRO A CA 1
ATOM 1956 C C . PRO A 1 264 ? -18.532 68.467 96.049 1.00 98.72 339 PRO A C 1
ATOM 1957 O O . PRO A 1 264 ? -18.616 67.825 97.111 1.00 98.04 339 PRO A O 1
ATOM 1961 N N . LEU A 1 265 ? -17.529 69.291 95.750 1.00 97.44 340 LEU A N 1
ATOM 1962 C CA . LEU A 1 265 ? -16.521 69.680 96.731 1.00 95.86 340 LEU A CA 1
ATOM 1963 C C . LEU A 1 265 ? -16.548 71.185 96.934 1.00 97.90 340 LEU A C 1
ATOM 1964 O O . LEU A 1 265 ? -16.980 71.931 96.050 1.00 99.68 340 LEU A O 1
ATOM 1969 N N . GLU A 1 266 ? -16.064 71.619 98.096 1.00 97.99 341 GLU A N 1
ATOM 1970 C CA . GLU A 1 266 ? -16.062 73.026 98.469 1.00 100.20 341 GLU A CA 1
ATOM 1971 C C . GLU A 1 266 ? -15.146 73.854 97.575 1.00 99.53 341 GLU A C 1
ATOM 1972 O O . GLU A 1 266 ? -15.465 74.999 97.242 1.00 101.78 341 GLU A O 1
ATOM 1978 N N . GLN A 1 267 ? -14.012 73.279 97.191 1.00 96.54 342 GLN A N 1
ATOM 1979 C CA . GLN A 1 267 ? -13.117 73.959 96.265 1.00 96.14 342 GLN A CA 1
ATOM 1980 C C . GLN A 1 267 ? -12.463 73.005 95.258 1.00 93.55 342 GLN A C 1
ATOM 1981 O O . GLN A 1 267 ? -12.545 71.792 95.424 1.00 92.28 342 GLN A O 1
ATOM 1987 N N . PRO A 1 268 ? -11.820 73.541 94.205 1.00 93.17 343 PRO A N 1
ATOM 1988 C CA . PRO A 1 268 ? -11.304 72.632 93.198 1.00 91.37 343 PRO A CA 1
ATOM 1989 C C . PRO A 1 268 ? -10.083 71.874 93.698 1.00 88.82 343 PRO A C 1
ATOM 1990 O O . PRO A 1 268 ? -9.017 72.457 93.867 1.00 88.45 343 PRO A O 1
ATOM 1994 N N . THR A 1 269 ? -10.247 70.580 93.934 1.00 87.52 344 THR A N 1
ATOM 1995 C CA . THR A 1 269 ? -9.160 69.762 94.464 1.00 85.64 344 THR A CA 1
ATOM 1996 C C . THR A 1 269 ? -8.401 68.977 93.374 1.00 84.80 344 THR A C 1
ATOM 1997 O O . THR A 1 269 ? -9.013 68.285 92.564 1.00 85.28 344 THR A O 1
ATOM 2001 N N . MET A 1 270 ? -7.073 69.096 93.363 1.00 84.18 345 MET A N 1
ATOM 2002 C CA . MET A 1 270 ? -6.212 68.283 92.507 1.00 83.77 345 MET A CA 1
ATOM 2003 C C . MET A 1 270 ? -6.258 66.856 92.999 0.97 81.75 345 MET A C 1
ATOM 2004 O O . MET A 1 270 ? -6.108 66.625 94.186 1.00 81.73 345 MET A O 1
ATOM 2009 N N . ILE A 1 271 ? -6.454 65.894 92.106 0.97 81.03 346 ILE A N 1
ATOM 2010 C CA . ILE A 1 271 ? -6.559 64.495 92.523 0.97 79.44 346 ILE A CA 1
ATOM 2011 C C . ILE A 1 271 ? -5.795 63.597 91.553 1.00 78.91 346 ILE A C 1
ATOM 2012 O O . ILE A 1 271 ? -6.338 63.242 90.504 1.00 79.96 346 ILE A O 1
ATOM 2017 N N . HIS A 1 272 ? -4.551 63.225 91.881 1.00 77.52 347 HIS A N 1
ATOM 2018 C CA . HIS A 1 272 ? -3.704 62.518 90.898 1.00 76.95 347 HIS A CA 1
ATOM 2019 C C . HIS A 1 272 ? -4.180 61.096 90.693 1.00 77.02 347 HIS A C 1
ATOM 2020 O O . HIS A 1 272 ? -4.106 60.561 89.583 1.00 77.96 347 HIS A O 1
ATOM 2027 N N . ASP A 1 273 ? -4.699 60.506 91.760 1.00 76.64 348 ASP A N 1
ATOM 2028 C CA . ASP A 1 273 ? -4.903 59.074 91.820 1.00 76.80 348 ASP A CA 1
ATOM 2029 C C . ASP A 1 273 ? -6.086 58.839 92.736 1.00 77.34 348 ASP A C 1
ATOM 2030 O O . ASP A 1 273 ? -6.426 59.700 93.547 1.00 77.37 348 ASP A O 1
ATOM 2035 N N . PHE A 1 274 ? -6.729 57.686 92.594 1.00 78.01 349 PHE A N 1
ATOM 2036 C CA . PHE A 1 274 ? -7.685 57.210 93.598 1.00 78.61 349 PHE A CA 1
ATOM 2037 C C . PHE A 1 274 ? -7.627 55.693 93.700 1.00 79.24 349 PHE A C 1
ATOM 2038 O O . PHE A 1 274 ? -6.693 55.059 93.183 1.00 78.89 349 PHE A O 1
ATOM 2046 N N . ALA A 1 275 ? -8.612 55.103 94.363 1.00 80.41 350 ALA A N 1
ATOM 2047 C CA . ALA A 1 275 ? -8.577 53.672 94.578 1.00 81.36 350 ALA A CA 1
ATOM 2048 C C . ALA A 1 275 ? -9.951 53.014 94.514 1.00 83.74 350 ALA A C 1
ATOM 2049 O O . ALA A 1 275 ? -10.992 53.691 94.543 1.00 84.98 350 ALA A O 1
ATOM 2051 N N . ILE A 1 276 ? -9.931 51.683 94.471 1.00 84.75 351 ILE A N 1
ATOM 2052 C CA . ILE A 1 276 ? -11.083 50.851 94.144 1.00 87.08 351 ILE A CA 1
ATOM 2053 C C . ILE A 1 276 ? -11.216 49.766 95.217 1.00 87.57 351 ILE A C 1
ATOM 2054 O O . ILE A 1 276 ? -10.236 49.406 95.845 1.00 86.89 351 ILE A O 1
ATOM 2059 N N . THR A 1 277 ? -12.403 49.246 95.461 1.00 89.57 352 THR A N 1
ATOM 2060 C CA . THR A 1 277 ? -12.496 48.053 96.302 1.00 90.86 352 THR A CA 1
ATOM 2061 C C . THR A 1 277 ? -13.362 47.088 95.539 1.00 93.92 352 THR A C 1
ATOM 2062 O O . THR A 1 277 ? -13.658 47.339 94.366 1.00 95.00 352 THR A O 1
ATOM 2066 N N . GLU A 1 278 ? -13.788 46.001 96.188 1.00 95.75 353 GLU A N 1
ATOM 2067 C CA . GLU A 1 278 ? -14.671 45.047 95.525 1.00 98.39 353 GLU A CA 1
ATOM 2068 C C . GLU A 1 278 ? -15.970 45.722 95.101 1.00 99.54 353 GLU A C 1
ATOM 2069 O O . GLU A 1 278 ? -16.430 45.528 93.977 1.00 101.19 353 GLU A O 1
ATOM 2075 N N . ASN A 1 279 ? -16.532 46.537 95.991 1.00 98.70 354 ASN A N 1
ATOM 2076 C CA . ASN A 1 279 ? -17.868 47.100 95.785 1.00 100.40 354 ASN A CA 1
ATOM 2077 C C . ASN A 1 279 ? -17.939 48.625 95.815 1.00 98.62 354 ASN A C 1
ATOM 2078 O O . ASN A 1 279 ? -19.013 49.193 95.640 1.00 100.24 354 ASN A O 1
ATOM 2083 N N . LEU A 1 280 ? -16.811 49.289 96.053 1.00 95.39 355 LEU A N 1
ATOM 2084 C CA . LEU A 1 280 ? -16.823 50.743 96.268 1.00 93.87 355 LEU A CA 1
ATOM 2085 C C . LEU A 1 280 ? -15.561 51.428 95.772 1.00 90.45 355 LEU A C 1
ATOM 2086 O O . LEU A 1 280 ? -14.488 50.830 95.739 1.00 89.15 355 LEU A O 1
ATOM 2091 N N . VAL A 1 281 ? -15.715 52.693 95.401 1.00 89.18 356 VAL A N 1
ATOM 2092 C CA . VAL A 1 281 ? -14.612 53.556 95.034 1.00 86.46 356 VAL A CA 1
ATOM 2093 C C . VAL A 1 281 ? -14.100 54.325 96.253 1.00 84.72 356 VAL A C 1
ATOM 2094 O O . VAL A 1 281 ? -14.869 54.648 97.151 1.00 86.04 356 VAL A O 1
ATOM 2098 N N . VAL A 1 282 ? -12.805 54.619 96.291 1.00 82.19 357 VAL A N 1
ATOM 2099 C CA . VAL A 1 282 ? -12.243 55.389 97.396 1.00 80.83 357 VAL A CA 1
ATOM 2100 C C . VAL A 1 282 ? -11.602 56.678 96.890 1.00 79.93 357 VAL A C 1
ATOM 2101 O O . VAL A 1 282 ? -10.531 56.654 96.298 1.00 79.19 357 VAL A O 1
ATOM 2105 N N . VAL A 1 283 ? -12.250 57.809 97.113 1.00 80.63 358 VAL A N 1
ATOM 2106 C CA . VAL A 1 283 ? -11.732 59.059 96.585 1.00 80.08 358 VAL A CA 1
ATOM 2107 C C . VAL A 1 283 ? -10.914 59.819 97.640 1.00 79.20 358 VAL A C 1
ATOM 2108 O O . VAL A 1 283 ? -11.432 60.106 98.725 1.00 80.39 358 VAL A O 1
ATOM 2112 N N . PRO A 1 284 ? -9.648 60.171 97.327 1.00 77.49 359 PRO A N 1
ATOM 2113 C CA . PRO A 1 284 ? -8.856 60.984 98.237 1.00 76.92 359 PRO A CA 1
ATOM 2114 C C . PRO A 1 284 ? -9.017 62.487 98.019 1.00 77.73 359 PRO A C 1
ATOM 2115 O O . PRO A 1 284 ? -8.457 63.052 97.078 1.00 77.53 359 PRO A O 1
ATOM 2119 N N . ASP A 1 285 ? -9.767 63.125 98.907 1.00 79.10 360 ASP A N 1
ATOM 2120 C CA . ASP A 1 285 ? -9.866 64.583 98.937 1.00 80.31 360 ASP A CA 1
ATOM 2121 C C . ASP A 1 285 ? -8.797 65.201 99.841 1.00 80.08 360 ASP A C 1
ATOM 2122 O O . ASP A 1 285 ? -8.969 65.251 101.058 1.00 81.11 360 ASP A O 1
ATOM 2127 N N . HIS A 1 286 ? -7.717 65.705 99.252 1.00 79.49 361 HIS A N 1
ATOM 2128 C CA . HIS A 1 286 ? -6.592 66.212 100.048 1.00 79.43 361 HIS A CA 1
ATOM 2129 C C . HIS A 1 286 ? -6.369 67.735 100.052 1.00 80.37 361 HIS A C 1
ATOM 2130 O O . HIS A 1 286 ? -7.185 68.486 99.504 1.00 81.77 361 HIS A O 1
ATOM 2137 N N . GLN A 1 287 ? -5.294 68.189 100.698 1.00 79.73 362 GLN A N 1
ATOM 2138 C CA . GLN A 1 287 ? -5.074 69.623 100.907 1.00 80.90 362 GLN A CA 1
ATOM 2139 C C . GLN A 1 287 ? -4.503 70.431 99.725 1.00 81.06 362 GLN A C 1
ATOM 2140 O O . GLN A 1 287 ? -4.534 71.661 99.751 1.00 82.44 362 GLN A O 1
ATOM 2146 N N . VAL A 1 288 ? -3.958 69.745 98.717 1.00 79.64 363 VAL A N 1
ATOM 2147 C CA . VAL A 1 288 ? -3.431 70.394 97.513 1.00 79.52 363 VAL A CA 1
ATOM 2148 C C . VAL A 1 288 ? -4.625 70.778 96.658 1.00 80.25 363 VAL A C 1
ATOM 2149 O O . VAL A 1 288 ? -5.451 69.916 96.331 1.00 79.81 363 VAL A O 1
ATOM 2153 N N . VAL A 1 289 ? -4.708 72.066 96.310 1.00 81.54 364 VAL A N 1
ATOM 2154 C CA . VAL A 1 289 ? -5.945 72.700 95.822 1.00 82.74 364 VAL A CA 1
ATOM 2155 C C . VAL A 1 289 ? -5.699 73.775 94.741 1.00 84.32 364 VAL A C 1
ATOM 2156 O O . VAL A 1 289 ? -4.633 74.383 94.703 1.00 84.84 364 VAL A O 1
ATOM 2160 N N . PHE A 1 290 ? -6.680 74.007 93.866 1.00 85.48 365 PHE A N 1
ATOM 2161 C CA . PHE A 1 290 ? -6.553 75.027 92.816 1.00 87.31 365 PHE A CA 1
ATOM 2162 C C . PHE A 1 290 ? -7.112 76.394 93.182 1.00 90.11 365 PHE A C 1
ATOM 2163 O O . PHE A 1 290 ? -8.321 76.561 93.324 1.00 91.80 365 PHE A O 1
ATOM 2171 N N . LYS A 1 291 ? -6.223 77.370 93.328 1.00 91.15 366 LYS A N 1
ATOM 2172 C CA . LYS A 1 291 ? -6.621 78.759 93.485 1.00 93.92 366 LYS A CA 1
ATOM 2173 C C . LYS A 1 291 ? -6.102 79.540 92.297 1.00 95.12 366 LYS A C 1
ATOM 2174 O O . LYS A 1 291 ? -5.013 80.107 92.349 1.00 95.52 366 LYS A O 1
ATOM 2180 N N . LEU A 1 292 ? -6.884 79.548 91.218 1.00 95.97 367 LEU A N 1
ATOM 2181 C CA . LEU A 1 292 ? -6.455 80.138 89.942 1.00 97.36 367 LEU A CA 1
ATOM 2182 C C . LEU A 1 292 ? -6.175 81.621 90.057 1.00 100.24 367 LEU A C 1
ATOM 2183 O O . LEU A 1 292 ? -5.350 82.149 89.327 1.00 101.09 367 LEU A O 1
ATOM 2188 N N . GLN A 1 293 ? -6.883 82.276 90.975 1.00 102.20 368 GLN A N 1
ATOM 2189 C CA . GLN A 1 293 ? -6.647 83.666 91.351 1.00 105.51 368 GLN A CA 1
ATOM 2190 C C . GLN A 1 293 ? -5.149 83.987 91.343 1.00 105.04 368 GLN A C 1
ATOM 2191 O O . GLN A 1 293 ? -4.714 84.945 90.708 1.00 107.28 368 GLN A O 1
ATOM 2197 N N . GLU A 1 294 ? -4.377 83.142 92.025 1.00 102.53 369 GLU A N 1
ATOM 2198 C CA . GLU A 1 294 ? -2.950 83.337 92.296 1.00 102.41 369 GLU A CA 1
ATOM 2199 C C . GLU A 1 294 ? -2.147 83.782 91.100 1.00 103.44 369 GLU A C 1
ATOM 2200 O O . GLU A 1 294 ? -1.107 84.412 91.240 1.00 104.73 369 GLU A O 1
ATOM 2206 N N . MET A 1 295 ? -2.635 83.431 89.922 1.00 103.21 370 MET A N 1
ATOM 2207 C CA . MET A 1 295 ? -1.869 83.555 88.704 1.00 103.92 370 MET A CA 1
ATOM 2208 C C . MET A 1 295 ? -1.904 84.983 88.176 1.00 107.49 370 MET A C 1
ATOM 2209 O O . MET A 1 295 ? -1.012 85.381 87.428 1.00 108.84 370 MET A O 1
ATOM 2214 N N . LEU A 1 296 ? -2.922 85.749 88.575 1.00 109.37 371 LEU A N 1
ATOM 2215 C CA . LEU A 1 296 ? -3.006 87.178 88.248 1.00 113.26 371 LEU A CA 1
ATOM 2216 C C . LEU A 1 296 ? -1.967 87.965 89.037 1.00 114.81 371 LEU A C 1
ATOM 2217 O O . LEU A 1 296 ? -1.549 89.042 88.632 1.00 117.89 371 LEU A O 1
ATOM 2222 N N . ARG A 1 297 ? -1.582 87.414 90.182 1.00 113.07 372 ARG A N 1
ATOM 2223 C CA . ARG A 1 297 ? -0.367 87.793 90.896 1.00 114.18 372 ARG A CA 1
ATOM 2224 C C . ARG A 1 297 ? 0.736 86.871 90.369 1.00 111.53 372 ARG A C 1
ATOM 2225 O O . ARG A 1 297 ? 0.464 85.985 89.548 1.00 109.56 372 ARG A O 1
ATOM 2233 N N . GLY A 1 298 ? 1.973 87.036 90.832 1.00 111.76 373 GLY A N 1
ATOM 2234 C CA . GLY A 1 298 ? 3.075 86.208 90.307 1.00 109.45 373 GLY A CA 1
ATOM 2235 C C . GLY A 1 298 ? 3.015 84.722 90.648 1.00 105.11 373 GLY A C 1
ATOM 2236 O O . GLY A 1 298 ? 3.966 83.987 90.410 1.00 103.59 373 GLY A O 1
ATOM 2237 N N . GLY A 1 299 ? 1.884 84.268 91.173 1.00 103.33 374 GLY A N 1
ATOM 2238 C CA . GLY A 1 299 ? 1.859 83.032 91.939 1.00 100.05 374 GLY A CA 1
ATOM 2239 C C . GLY A 1 299 ? 1.421 81.775 91.232 1.00 97.02 374 GLY A C 1
ATOM 2240 O O . GLY A 1 299 ? 0.765 81.836 90.187 1.00 97.64 374 GLY A O 1
ATOM 2241 N N . SER A 1 300 ? 1.793 80.635 91.820 1.00 94.04 375 SER A N 1
ATOM 2242 C CA . SER A 1 300 ? 1.369 79.329 91.342 1.00 90.89 375 SER A CA 1
ATOM 2243 C C . SER A 1 300 ? -0.107 79.143 91.642 1.00 90.34 375 SER A C 1
ATOM 2244 O O . SER A 1 300 ? -0.577 79.547 92.703 1.00 91.22 375 SER A O 1
ATOM 2247 N N . PRO A 1 301 ? -0.852 78.554 90.698 1.00 89.39 376 PRO A N 1
ATOM 2248 C CA . PRO A 1 301 ? -2.267 78.308 90.934 1.00 89.07 376 PRO A CA 1
ATOM 2249 C C . PRO A 1 301 ? -2.522 77.045 91.759 1.00 86.45 376 PRO A C 1
ATOM 2250 O O . PRO A 1 301 ? -3.663 76.770 92.118 1.00 86.06 376 PRO A O 1
ATOM 2254 N N . VAL A 1 302 ? -1.464 76.287 92.042 1.00 84.91 377 VAL A N 1
ATOM 2255 C CA . VAL A 1 302 ? -1.557 75.053 92.826 1.00 82.92 377 VAL A CA 1
ATOM 2256 C C . VAL A 1 302 ? -0.998 75.338 94.211 1.00 83.52 377 VAL A C 1
ATOM 2257 O O . VAL A 1 302 ? 0.207 75.511 94.377 1.00 84.05 377 VAL A O 1
ATOM 2261 N N . VAL A 1 303 ? -1.897 75.391 95.191 1.00 83.99 378 VAL A N 1
ATOM 2262 C CA . VAL A 1 303 ? -1.616 75.818 96.555 1.00 84.84 378 VAL A CA 1
ATOM 2263 C C . VAL A 1 303 ? -1.831 74.628 97.483 1.00 83.28 378 VAL A C 1
ATOM 2264 O O . VAL A 1 303 ? -2.639 73.744 97.174 1.00 82.45 378 VAL A O 1
ATOM 2268 N N . LEU A 1 304 ? -1.134 74.594 98.618 1.00 83.46 379 LEU A N 1
ATOM 2269 C CA . LEU A 1 304 ? -1.462 73.610 99.662 1.00 82.30 379 LEU A CA 1
ATOM 2270 C C . LEU A 1 304 ? -2.203 74.262 100.818 1.00 84.26 379 LEU A C 1
ATOM 2271 O O . LEU A 1 304 ? -1.633 75.068 101.537 1.00 86.20 379 LEU A O 1
ATOM 2276 N N . ASP A 1 305 ? -3.465 73.900 101.006 1.00 84.44 380 ASP A N 1
ATOM 2277 C CA . ASP A 1 305 ? -4.337 74.637 101.925 1.00 86.98 380 ASP A CA 1
ATOM 2278 C C . ASP A 1 305 ? -4.290 74.070 103.337 1.00 87.07 380 ASP A C 1
ATOM 2279 O O . ASP A 1 305 ? -5.053 73.164 103.686 1.00 86.36 380 ASP A O 1
ATOM 2284 N N . ALA A 1 306 ? -3.406 74.641 104.150 1.00 88.32 381 ALA A N 1
ATOM 2285 C CA . ALA A 1 306 ? -3.109 74.119 105.467 1.00 88.21 381 ALA A CA 1
ATOM 2286 C C . ALA A 1 306 ? -4.399 73.964 106.247 1.00 89.13 381 ALA A C 1
ATOM 2287 O O . ALA A 1 306 ? -4.603 72.959 106.934 1.00 88.00 381 ALA A O 1
ATOM 2289 N N . ALA A 1 307 ? -5.273 74.958 106.090 1.00 91.15 382 ALA A N 1
ATOM 2290 C CA . ALA A 1 307 ? -6.548 75.041 106.795 1.00 92.95 382 ALA A CA 1
ATOM 2291 C C . ALA A 1 307 ? -7.454 73.848 106.507 1.00 91.42 382 ALA A C 1
ATOM 2292 O O . ALA A 1 307 ? -8.046 73.280 107.427 1.00 92.14 382 ALA A O 1
ATOM 2294 N N . LYS A 1 308 ? -7.542 73.475 105.231 1.00 89.75 383 LYS A N 1
ATOM 2295 C CA . LYS A 1 308 ? -8.427 72.410 104.753 1.00 88.53 383 LYS A CA 1
ATOM 2296 C C . LYS A 1 308 ? -8.186 71.086 105.469 1.00 87.31 383 LYS A C 1
ATOM 2297 O O . LYS A 1 308 ? -7.049 70.757 105.807 1.00 86.62 383 LYS A O 1
ATOM 2303 N N . THR A 1 309 ? -9.245 70.312 105.678 1.00 87.47 384 THR A N 1
ATOM 2304 C CA . THR A 1 309 ? -9.092 68.999 106.303 1.00 86.48 384 THR A CA 1
ATOM 2305 C C . THR A 1 309 ? -9.079 67.850 105.285 1.00 84.15 384 THR A C 1
ATOM 2306 O O . THR A 1 309 ? -10.053 67.663 104.553 1.00 84.34 384 THR A O 1
ATOM 2310 N N . SER A 1 310 ? -7.974 67.096 105.256 1.00 82.20 385 SER A N 1
ATOM 2311 C CA . SER A 1 310 ? -7.805 65.904 104.409 1.00 80.18 385 SER A CA 1
ATOM 2312 C C . SER A 1 310 ? -8.840 64.849 104.686 1.00 80.44 385 SER A C 1
ATOM 2313 O O . SER A 1 310 ? -9.085 64.529 105.843 1.00 82.03 385 SER A O 1
ATOM 2316 N N . ARG A 1 311 ? -9.429 64.266 103.652 1.00 79.68 386 ARG A N 1
ATOM 2317 C CA . ARG A 1 311 ? -10.414 63.205 103.874 1.00 80.17 386 ARG A CA 1
ATOM 2318 C C . ARG A 1 311 ? -10.464 62.175 102.760 1.00 79.35 386 ARG A C 1
ATOM 2319 O O . ARG A 1 311 ? -9.844 62.353 101.708 1.00 78.67 386 ARG A O 1
ATOM 2327 N N . PHE A 1 312 ? -11.174 61.076 103.006 1.00 79.93 387 PHE A N 1
ATOM 2328 C CA . PHE A 1 312 ? -11.344 60.028 102.005 1.00 79.19 387 PHE A CA 1
ATOM 2329 C C . PHE A 1 312 ? -12.807 59.736 101.868 1.00 81.27 387 PHE A C 1
ATOM 2330 O O . PHE A 1 312 ? -13.452 59.356 102.846 1.00 83.12 387 PHE A O 1
ATOM 2338 N N . GLY A 1 313 ? -13.344 59.930 100.667 1.00 81.62 388 GLY A N 1
ATOM 2339 C CA . GLY A 1 313 ? -14.743 59.604 100.421 1.00 83.22 388 GLY A CA 1
ATOM 2340 C C . GLY A 1 313 ? -14.852 58.142 100.059 1.00 82.82 388 GLY A C 1
ATOM 2341 O O . GLY A 1 313 ? -14.000 57.607 99.340 1.00 81.13 388 GLY A O 1
ATOM 2342 N N . VAL A 1 314 ? -15.883 57.485 100.574 1.00 84.29 389 VAL A N 1
ATOM 2343 C CA . VAL A 1 314 ? -16.185 56.137 100.133 1.00 84.81 389 VAL A CA 1
ATOM 2344 C C . VAL A 1 314 ? -17.535 56.148 99.437 1.00 87.37 389 VAL A C 1
ATOM 2345 O O . VAL A 1 314 ? -18.546 56.573 100.018 1.00 89.50 389 VAL A O 1
ATOM 2349 N N . LEU A 1 315 ? -17.541 55.691 98.186 1.00 87.37 390 LEU A N 1
ATOM 2350 C CA . LEU A 1 315 ? -18.743 55.758 97.381 1.00 90.34 390 LEU A CA 1
ATOM 2351 C C . LEU A 1 315 ? -19.017 54.426 96.736 1.00 92.09 390 LEU A C 1
ATOM 2352 O O . LEU A 1 315 ? -18.114 53.832 96.172 1.00 91.05 390 LEU A O 1
ATOM 2357 N N . PRO A 1 316 ? -20.270 53.946 96.816 1.00 95.71 391 PRO A N 1
ATOM 2358 C CA . PRO A 1 316 ? -20.628 52.678 96.198 1.00 97.83 391 PRO A CA 1
ATOM 2359 C C . PRO A 1 316 ? -20.425 52.810 94.708 1.00 98.25 391 PRO A C 1
ATOM 2360 O O . PRO A 1 316 ? -20.721 53.870 94.162 1.00 98.42 391 PRO A O 1
ATOM 2364 N N . LYS A 1 317 ? -19.903 51.761 94.069 1.00 98.88 392 LYS A N 1
ATOM 2365 C CA . LYS A 1 317 ? -19.568 51.813 92.636 1.00 99.76 392 LYS A CA 1
ATOM 2366 C C . LYS A 1 317 ? -20.799 52.060 91.764 1.00 103.63 392 LYS A C 1
ATOM 2367 O O . LYS A 1 317 ? -20.728 52.845 90.814 1.00 104.02 392 LYS A O 1
ATOM 2373 N N . HIS A 1 318 ? -21.922 51.411 92.078 1.00 107.02 393 HIS A N 1
ATOM 2374 C CA . HIS A 1 318 ? -23.120 51.641 91.286 1.00 111.16 393 HIS A CA 1
ATOM 2375 C C . HIS A 1 318 ? -24.011 52.656 91.991 1.00 112.61 393 HIS A C 1
ATOM 2376 O O . HIS A 1 318 ? -25.209 52.432 92.174 1.00 116.19 393 HIS A O 1
ATOM 2383 N N . ALA A 1 319 ? -23.419 53.778 92.391 1.00 110.42 394 ALA A N 1
ATOM 2384 C CA . ALA A 1 319 ? -24.163 54.834 93.082 1.00 111.85 394 ALA A CA 1
ATOM 2385 C C . ALA A 1 319 ? -25.021 55.627 92.106 1.00 114.71 394 ALA A C 1
ATOM 2386 O O . ALA A 1 319 ? -24.641 55.816 90.945 1.00 114.59 394 ALA A O 1
ATOM 2388 N N . ALA A 1 320 ? -26.170 56.096 92.581 1.00 117.52 395 ALA A N 1
ATOM 2389 C CA . ALA A 1 320 ? -27.028 56.930 91.760 1.00 120.50 395 ALA A CA 1
ATOM 2390 C C . ALA A 1 320 ? -26.867 58.412 92.076 1.00 119.66 395 ALA A C 1
ATOM 2391 O O . ALA A 1 320 ? -27.028 59.244 91.186 1.00 120.82 395 ALA A O 1
ATOM 2393 N N . ASP A 1 321 ? -26.556 58.741 93.333 1.00 118.09 396 ASP A N 1
ATOM 2394 C CA . ASP A 1 321 ? -26.402 60.146 93.769 1.00 117.50 396 ASP A CA 1
ATOM 2395 C C . ASP A 1 321 ? -25.218 60.329 94.703 1.00 113.63 396 ASP A C 1
ATOM 2396 O O . ASP A 1 321 ? -24.818 59.401 95.410 1.00 112.38 396 ASP A O 1
ATOM 2401 N N . ALA A 1 322 ? -24.677 61.542 94.712 1.00 112.12 397 ALA A N 1
ATOM 2402 C CA . ALA A 1 322 ? -23.601 61.903 95.624 1.00 108.89 397 ALA A CA 1
ATOM 2403 C C . ALA A 1 322 ? -23.963 61.617 97.089 1.00 109.32 397 ALA A C 1
ATOM 2404 O O . ALA A 1 322 ? -23.085 61.322 97.902 1.00 107.00 397 ALA A O 1
ATOM 2406 N N . SER A 1 323 ? -25.252 61.698 97.418 1.00 112.33 398 SER A N 1
ATOM 2407 C CA . SER A 1 323 ? -25.714 61.492 98.789 1.00 113.08 398 SER A CA 1
ATOM 2408 C C . SER A 1 323 ? -25.312 60.125 99.342 1.00 111.45 398 SER A C 1
ATOM 2409 O O . SER A 1 323 ? -25.427 59.874 100.538 1.00 111.98 398 SER A O 1
ATOM 2412 N N . GLU A 1 324 ? -24.844 59.247 98.465 1.00 109.66 399 GLU A N 1
ATOM 2413 C CA . GLU A 1 324 ? -24.410 57.923 98.874 1.00 108.33 399 GLU A CA 1
ATOM 2414 C C . GLU A 1 324 ? -22.956 57.916 99.349 1.00 104.44 399 GLU A C 1
ATOM 2415 O O . GLU A 1 324 ? -22.490 56.916 99.906 1.00 103.97 399 GLU A O 1
ATOM 2421 N N . MET A 1 325 ? -22.243 59.019 99.112 1.00 101.98 400 MET A N 1
ATOM 2422 C CA . MET A 1 325 ? -20.819 59.156 99.451 1.00 97.64 400 MET A CA 1
ATOM 2423 C C . MET A 1 325 ? -20.638 59.301 100.963 1.00 97.06 400 MET A C 1
ATOM 2424 O O . MET A 1 325 ? -21.452 59.961 101.621 1.00 99.34 400 MET A O 1
ATOM 2429 N N . ALA A 1 326 ? -19.592 58.680 101.511 1.00 94.15 401 ALA A N 1
ATOM 2430 C CA . ALA A 1 326 ? -19.331 58.696 102.960 1.00 93.57 401 ALA A CA 1
ATOM 2431 C C . ALA A 1 326 ? -17.967 59.290 103.318 1.00 90.99 401 ALA A C 1
ATOM 2432 O O . ALA A 1 326 ? -16.938 58.608 103.243 1.00 89.29 401 ALA A O 1
ATOM 2434 N N . TRP A 1 327 ? -17.949 60.556 103.726 1.00 91.07 402 TRP A N 1
ATOM 2435 C CA . TRP A 1 327 ? -16.673 61.247 103.957 1.00 88.66 402 TRP A CA 1
ATOM 2436 C C . TRP A 1 327 ? -16.004 60.943 105.303 1.00 88.15 402 TRP A C 1
ATOM 2437 O O . TRP A 1 327 ? -16.605 61.113 106.365 1.00 90.03 402 TRP A O 1
ATOM 2448 N N . VAL A 1 328 ? -14.750 60.503 105.247 1.00 85.74 403 VAL A N 1
ATOM 2449 C CA . VAL A 1 328 ? -13.991 60.193 106.457 1.00 85.07 403 VAL A CA 1
ATOM 2450 C C . VAL A 1 328 ? -12.736 61.053 106.566 1.00 83.85 403 VAL A C 1
ATOM 2451 O O . VAL A 1 328 ? -11.820 60.921 105.747 1.00 81.61 403 VAL A O 1
ATOM 2455 N N . ASP A 1 329 ? -12.715 61.930 107.578 1.00 85.38 404 ASP A N 1
ATOM 2456 C CA . ASP A 1 329 ? -11.562 62.793 107.877 1.00 84.98 404 ASP A CA 1
ATOM 2457 C C . ASP A 1 329 ? -10.325 61.977 108.248 1.00 83.80 404 ASP A C 1
ATOM 2458 O O . ASP A 1 329 ? -10.400 61.031 109.037 1.00 84.59 404 ASP A O 1
ATOM 2463 N N . VAL A 1 330 ? -9.198 62.331 107.638 1.00 82.23 405 VAL A N 1
ATOM 2464 C CA . VAL A 1 330 ? -7.893 61.814 108.022 1.00 81.13 405 VAL A CA 1
ATOM 2465 C C . VAL A 1 330 ? -6.946 63.017 107.998 1.00 81.18 405 VAL A C 1
ATOM 2466 O O . VAL A 1 330 ? -6.265 63.255 107.003 1.00 79.62 405 VAL A O 1
ATOM 2470 N N . PRO A 1 331 ? -6.914 63.797 109.093 1.00 83.12 406 PRO A N 1
ATOM 2471 C CA . PRO A 1 331 ? -6.221 65.073 109.066 1.00 83.83 406 PRO A CA 1
ATOM 2472 C C . PRO A 1 331 ? -4.766 64.916 108.673 1.00 82.72 406 PRO A C 1
ATOM 2473 O O . PRO A 1 331 ? -4.150 63.898 109.019 1.00 82.37 406 PRO A O 1
ATOM 2477 N N . ASP A 1 332 ? -4.241 65.904 107.943 1.00 82.49 407 ASP A N 1
ATOM 2478 C CA . ASP A 1 332 ? -2.805 66.021 107.681 1.00 81.86 407 ASP A CA 1
ATOM 2479 C C . ASP A 1 332 ? -2.231 64.810 106.983 1.00 79.74 407 ASP A C 1
ATOM 2480 O O . ASP A 1 332 ? -1.195 64.289 107.380 1.00 79.80 407 ASP A O 1
ATOM 2485 N N . CYS A 1 333 ? -2.922 64.358 105.947 1.00 78.31 408 CYS A N 1
ATOM 2486 C CA . CYS A 1 333 ? -2.422 63.304 105.098 1.00 76.53 408 CYS A CA 1
ATOM 2487 C C . CYS A 1 333 ? -2.592 63.681 103.625 1.00 75.93 408 CYS A C 1
ATOM 2488 O O . CYS A 1 333 ? -3.691 64.049 103.192 1.00 76.28 408 CYS A O 1
ATOM 2491 N N . PHE A 1 334 ? -1.498 63.611 102.865 1.00 75.07 409 PHE A N 1
ATOM 2492 C CA . PHE A 1 334 ? -1.567 63.762 101.427 1.00 74.40 409 PHE A CA 1
ATOM 2493 C C . PHE A 1 334 ? -0.921 62.554 100.820 1.00 73.89 409 PHE A C 1
ATOM 2494 O O . PHE A 1 334 ? 0.193 62.227 101.180 1.00 74.11 409 PHE A O 1
ATOM 2502 N N . CYS A 1 335 ? -1.591 61.877 99.901 1.00 73.98 410 CYS A N 1
ATOM 2503 C CA . CYS A 1 335 ? -0.892 60.845 99.153 1.00 74.13 410 CYS A CA 1
ATOM 2504 C C . CYS A 1 335 ? -1.083 61.083 97.679 1.00 74.09 410 CYS A C 1
ATOM 2505 O O . CYS A 1 335 ? -2.216 61.273 97.216 1.00 74.49 410 CYS A O 1
ATOM 2508 N N . PHE A 1 336 ? 0.036 61.066 96.955 1.00 73.98 411 PHE A N 1
ATOM 2509 C CA . PHE A 1 336 ? 0.041 61.275 95.520 1.00 73.91 411 PHE A CA 1
ATOM 2510 C C . PHE A 1 336 ? -0.509 60.038 94.827 1.00 73.03 411 PHE A C 1
ATOM 2511 O O . PHE A 1 336 ? -1.232 60.165 93.854 1.00 73.46 411 PHE A O 1
ATOM 2519 N N . HIS A 1 337 ? -0.205 58.854 95.346 1.00 71.99 412 HIS A N 1
ATOM 2520 C CA . HIS A 1 337 ? -0.690 57.614 94.723 1.00 71.86 412 HIS A CA 1
ATOM 2521 C C . HIS A 1 337 ? -1.306 56.706 95.761 1.00 71.96 412 HIS A C 1
ATOM 2522 O O . HIS A 1 337 ? -0.825 56.659 96.889 1.00 71.85 412 HIS A O 1
ATOM 2529 N N . LEU A 1 338 ? -2.339 55.961 95.375 1.00 72.47 413 LEU A N 1
ATOM 2530 C CA . LEU A 1 338 ? -2.876 54.906 96.239 1.00 73.27 413 LEU A CA 1
ATOM 2531 C C . LEU A 1 338 ? -2.663 53.491 95.657 1.00 74.34 413 LEU A C 1
ATOM 2532 O O . LEU A 1 338 ? -3.461 53.035 94.829 1.00 75.73 413 LEU A O 1
ATOM 2537 N N . TRP A 1 339 ? -1.618 52.787 96.101 1.00 74.14 414 TRP A N 1
ATOM 2538 C CA . TRP A 1 339 ? -1.336 51.450 95.591 1.00 74.83 414 TRP A CA 1
ATOM 2539 C C . TRP A 1 339 ? -2.570 50.558 95.520 1.00 76.35 414 TRP A C 1
ATOM 2540 O O . TRP A 1 339 ? -2.924 50.096 94.453 1.00 77.50 414 TRP A O 1
ATOM 2551 N N . ASN A 1 340 ? -3.246 50.329 96.635 1.00 77.20 415 ASN A N 1
ATOM 2552 C CA . ASN A 1 340 ? -4.407 49.450 96.637 1.00 78.83 415 ASN A CA 1
ATOM 2553 C C . ASN A 1 340 ? -5.323 49.801 97.796 1.00 79.24 415 ASN A C 1
ATOM 2554 O O . ASN A 1 340 ? -4.900 50.497 98.725 1.00 78.53 415 ASN A O 1
ATOM 2559 N N . ALA A 1 341 ? -6.572 49.334 97.728 1.00 80.68 416 ALA A N 1
ATOM 2560 C CA . ALA A 1 341 ? -7.546 49.444 98.820 1.00 81.69 416 ALA A CA 1
ATOM 2561 C C . ALA A 1 341 ? -8.444 48.204 98.809 1.00 84.11 416 ALA A C 1
ATOM 2562 O O . ALA A 1 341 ? -8.633 47.593 97.755 1.00 85.16 416 ALA A O 1
ATOM 2564 N N . TRP A 1 342 ? -8.976 47.812 99.966 1.00 85.75 417 TRP A N 1
ATOM 2565 C CA . TRP A 1 342 ? -9.850 46.626 100.056 1.00 88.71 417 TRP A CA 1
ATOM 2566 C C . TRP A 1 342 ? -10.824 46.705 101.198 1.00 90.21 417 TRP A C 1
ATOM 2567 O O . TRP A 1 342 ? -10.636 47.497 102.126 1.00 90.04 417 TRP A O 1
ATOM 2578 N N . GLU A 1 343 ? -11.872 45.885 101.129 1.00 92.43 418 GLU A N 1
ATOM 2579 C CA . GLU A 1 343 ? -12.902 45.855 102.167 1.00 93.89 418 GLU A CA 1
ATOM 2580 C C . GLU A 1 343 ? -12.613 44.807 103.233 1.00 94.93 418 GLU A C 1
ATOM 2581 O O . GLU A 1 343 ? -12.675 43.603 102.969 1.00 96.11 418 GLU A O 1
ATOM 2587 N N . ASP A 1 344 ? -12.285 45.268 104.436 1.00 94.64 419 ASP A N 1
ATOM 2588 C CA . ASP A 1 344 ? -12.064 44.360 105.551 1.00 96.70 419 ASP A CA 1
ATOM 2589 C C . ASP A 1 344 ? -13.418 43.925 106.119 1.00 100.22 419 ASP A C 1
ATOM 2590 O O . ASP A 1 344 ? -14.095 44.685 106.841 1.00 100.58 419 ASP A O 1
ATOM 2595 N N . GLU A 1 345 ? -13.808 42.694 105.773 1.00 102.93 420 GLU A N 1
ATOM 2596 C CA . GLU A 1 345 ? -15.139 42.186 106.097 1.00 106.48 420 GLU A CA 1
ATOM 2597 C C . GLU A 1 345 ? -15.309 42.021 107.615 1.00 107.94 420 GLU A C 1
ATOM 2598 O O . GLU A 1 345 ? -16.355 42.382 108.172 1.00 109.72 420 GLU A O 1
ATOM 2604 N N . ALA A 1 346 ? -14.255 41.514 108.266 1.00 107.33 421 ALA A N 1
ATOM 2605 C CA . ALA A 1 346 ? -14.188 41.343 109.726 1.00 108.33 421 ALA A CA 1
ATOM 2606 C C . ALA A 1 346 ? -14.434 42.625 110.525 1.00 107.43 421 ALA A C 1
ATOM 2607 O O . ALA A 1 346 ? -14.779 42.556 111.708 1.00 109.55 421 ALA A O 1
ATOM 2609 N N . THR A 1 347 ? -14.254 43.787 109.897 1.00 104.56 422 THR A N 1
ATOM 2610 C CA . THR A 1 347 ? -14.545 45.054 110.573 1.00 103.74 422 THR A CA 1
ATOM 2611 C C . THR A 1 347 ? -15.592 45.899 109.870 1.00 103.49 422 THR A C 1
ATOM 2612 O O . THR A 1 347 ? -16.157 46.802 110.477 1.00 104.33 422 THR A O 1
ATOM 2616 N N . GLY A 1 348 ? -15.847 45.628 108.596 1.00 102.68 423 GLY A N 1
ATOM 2617 C CA . GLY A 1 348 ? -16.716 46.506 107.817 1.00 101.94 423 GLY A CA 1
ATOM 2618 C C . GLY A 1 348 ? -15.967 47.774 107.451 1.00 98.63 423 GLY A C 1
ATOM 2619 O O . GLY A 1 348 ? -16.541 48.709 106.893 1.00 98.51 423 GLY A O 1
ATOM 2620 N N . GLU A 1 349 ? -14.674 47.799 107.766 1.00 96.09 424 GLU A N 1
ATOM 2621 C CA . GLU A 1 349 ? -13.816 48.924 107.428 1.00 92.83 424 GLU A CA 1
ATOM 2622 C C . GLU A 1 349 ? -13.312 48.827 105.996 1.00 90.95 424 GLU A C 1
ATOM 2623 O O . GLU A 1 349 ? -13.346 47.748 105.386 1.00 91.70 424 GLU A O 1
ATOM 2629 N N . VAL A 1 350 ? -12.854 49.959 105.462 1.00 88.73 425 VAL A N 1
ATOM 2630 C CA . VAL A 1 350 ? -12.137 49.981 104.191 1.00 86.95 425 VAL A CA 1
ATOM 2631 C C . VAL A 1 350 ? -10.653 50.232 104.476 1.00 85.15 425 VAL A C 1
ATOM 2632 O O . VAL A 1 350 ? -10.292 51.216 105.127 1.00 84.76 425 VAL A O 1
ATOM 2636 N N . VAL A 1 351 ? -9.802 49.327 104.017 1.00 84.38 426 VAL A N 1
ATOM 2637 C CA . VAL A 1 351 ? -8.367 49.467 104.216 1.00 83.14 426 VAL A CA 1
ATOM 2638 C C . VAL A 1 351 ? -7.752 50.068 102.948 1.00 81.69 426 VAL A C 1
ATOM 2639 O O . VAL A 1 351 ? -7.983 49.566 101.843 1.00 82.24 426 VAL A O 1
ATOM 2643 N N . VAL A 1 352 ? -6.972 51.135 103.104 1.00 80.17 427 VAL A N 1
ATOM 2644 C CA . VAL A 1 352 ? -6.315 51.769 101.971 1.00 78.47 427 VAL A CA 1
ATOM 2645 C C . VAL A 1 352 ? -4.821 51.804 102.201 1.00 77.65 427 VAL A C 1
ATOM 2646 O O . VAL A 1 352 ? -4.351 52.303 103.225 1.00 77.79 427 VAL A O 1
ATOM 2650 N N . ILE A 1 353 ? -4.080 51.266 101.237 1.00 77.23 428 ILE A N 1
ATOM 2651 C CA . ILE A 1 353 ? -2.627 51.273 101.282 1.00 76.48 428 ILE A CA 1
ATOM 2652 C C . ILE A 1 353 ? -2.067 52.197 100.214 1.00 75.46 428 ILE A C 1
ATOM 2653 O O . ILE A 1 353 ? -2.295 51.994 99.025 1.00 75.66 428 ILE A O 1
ATOM 2658 N N . GLY A 1 354 ? -1.356 53.226 100.650 1.00 74.78 429 GLY A N 1
ATOM 2659 C CA . GLY A 1 354 ? -0.715 54.148 99.732 1.00 74.17 429 GLY A CA 1
ATOM 2660 C C . GLY A 1 354 ? 0.557 54.719 100.321 1.00 74.22 429 GLY A C 1
ATOM 2661 O O . GLY A 1 354 ? 1.095 54.214 101.306 1.00 74.68 429 GLY A O 1
ATOM 2662 N N . SER A 1 355 ? 1.055 55.781 99.718 1.00 73.94 430 SER A N 1
ATOM 2663 C CA . SER A 1 355 ? 2.254 56.372 100.234 1.00 74.26 430 SER A CA 1
ATOM 2664 C C . SER A 1 355 ? 2.069 57.865 100.323 1.00 73.96 430 SER A C 1
ATOM 2665 O O . SER A 1 355 ? 1.763 58.527 99.343 1.00 73.74 430 SER A O 1
ATOM 2668 N N . CYS A 1 356 ? 2.267 58.389 101.516 1.00 74.57 431 CYS A N 1
ATOM 2669 C CA . CYS A 1 356 ? 1.885 59.750 101.812 1.00 75.06 431 CYS A CA 1
ATOM 2670 C C . CYS A 1 356 ? 3.023 60.507 102.454 1.00 75.11 431 CYS A C 1
ATOM 2671 O O . CYS A 1 356 ? 4.037 59.936 102.843 1.00 75.13 431 CYS A O 1
ATOM 2674 N N . MET A 1 357 ? 2.812 61.812 102.548 1.00 133.61 432 MET A N 1
ATOM 2675 C CA . MET A 1 357 ? 3.682 62.748 103.220 1.00 136.65 432 MET A CA 1
ATOM 2676 C C . MET A 1 357 ? 2.762 63.543 104.163 1.00 140.45 432 MET A C 1
ATOM 2677 O O . MET A 1 357 ? 1.641 63.880 103.777 1.00 142.90 432 MET A O 1
ATOM 2682 N N . THR A 1 358 ? 3.201 63.780 105.407 1.00 141.02 433 THR A N 1
ATOM 2683 C CA . THR A 1 358 ? 2.410 64.528 106.427 1.00 144.87 433 THR A CA 1
ATOM 2684 C C . THR A 1 358 ? 2.831 66.008 106.537 1.00 152.63 433 THR A C 1
ATOM 2685 O O . THR A 1 358 ? 3.679 66.354 107.366 1.00 154.64 433 THR A O 1
ATOM 2689 N N . PRO A 1 359 ? 2.205 66.890 105.730 1.00 157.56 434 PRO A N 1
ATOM 2690 C CA . PRO A 1 359 ? 2.820 68.180 105.415 1.00 165.18 434 PRO A CA 1
ATOM 2691 C C . PRO A 1 359 ? 2.705 69.270 106.494 1.00 173.15 434 PRO A C 1
ATOM 2692 O O . PRO A 1 359 ? 1.598 69.651 106.901 1.00 176.5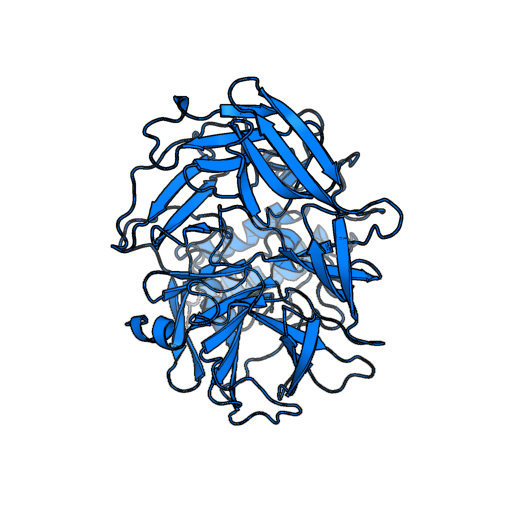7 434 PRO A O 1
ATOM 2696 N N . ALA A 1 360 ? 3.866 69.743 106.950 1.00 176.54 435 ALA A N 1
ATOM 2697 C CA . ALA A 1 360 ? 3.980 70.953 107.762 1.00 185.88 435 ALA A CA 1
ATOM 2698 C C . ALA A 1 360 ? 4.327 72.126 106.831 1.00 194.04 435 ALA A C 1
ATOM 2699 O O . ALA A 1 360 ? 4.588 73.251 107.283 1.00 203.33 435 ALA A O 1
ATOM 2701 N N . ASP A 1 361 ? 4.296 71.827 105.525 1.00 190.96 436 ASP A N 1
ATOM 2702 C CA . ASP A 1 361 ? 4.761 72.699 104.437 1.00 197.23 436 ASP A CA 1
ATOM 2703 C C . ASP A 1 361 ? 4.083 74.078 104.356 1.00 208.20 436 ASP A C 1
ATOM 2704 O O . ASP A 1 361 ? 2.957 74.264 104.827 1.00 209.93 436 ASP A O 1
ATOM 2709 N N . SER A 1 362 ? 4.801 75.033 103.760 1.00 216.15 437 SER A N 1
ATOM 2710 C CA . SER A 1 362 ? 4.315 76.395 103.549 1.00 227.77 437 SER A CA 1
ATOM 2711 C C . SER A 1 362 ? 3.951 76.614 102.080 1.00 229.37 437 SER A C 1
ATOM 2712 O O . SER A 1 362 ? 3.503 75.676 101.393 1.00 221.07 437 SER A O 1
ATOM 2715 N N . ILE A 1 363 ? 4.143 77.850 101.613 1.00 240.61 438 ILE A N 1
ATOM 2716 C CA . ILE A 1 363 ? 3.796 78.204 100.238 1.00 243.80 438 ILE A CA 1
ATOM 2717 C C . ILE A 1 363 ? 4.762 77.634 99.199 1.00 239.14 438 ILE A C 1
ATOM 2718 O O . ILE A 1 363 ? 4.328 76.994 98.235 1.00 233.69 438 ILE A O 1
ATOM 2723 N N . PHE A 1 364 ? 6.071 77.871 99.396 1.00 241.94 439 PHE A N 1
ATOM 2724 C CA . PHE A 1 364 ? 7.109 77.370 98.473 1.00 238.40 439 PHE A CA 1
ATOM 2725 C C . PHE A 1 364 ? 7.087 75.836 98.492 1.00 224.75 439 PHE A C 1
ATOM 2726 O O . PHE A 1 364 ? 7.592 75.211 99.441 1.00 219.33 439 PHE A O 1
ATOM 2734 N N . ASN A 1 365 ? 6.486 75.239 97.458 1.00 219.88 440 ASN A N 1
ATOM 2735 C CA . ASN A 1 365 ? 6.218 73.802 97.487 1.00 207.98 440 ASN A CA 1
ATOM 2736 C C . ASN A 1 365 ? 7.477 72.986 97.301 1.00 202.60 440 ASN A C 1
ATOM 2737 O O . ASN A 1 365 ? 7.659 71.939 97.940 1.00 194.28 440 ASN A O 1
ATOM 2742 N N . GLU A 1 366 ? 8.338 73.488 96.407 1.00 208.08 441 GLU A N 1
ATOM 2743 C CA . GLU A 1 366 ? 9.643 72.882 96.224 1.00 204.86 441 GLU A CA 1
ATOM 2744 C C . GLU A 1 366 ? 10.753 73.855 95.815 1.00 214.42 441 GLU A C 1
ATOM 2745 O O . GLU A 1 366 ? 10.850 74.277 94.656 1.00 219.34 441 GLU A O 1
ATOM 2751 N N . SER A 1 367 ? 11.565 74.212 96.801 1.00 217.60 442 SER A N 1
ATOM 2752 C CA . SER A 1 367 ? 12.853 74.880 96.619 1.00 225.42 442 SER A CA 1
ATOM 2753 C C . SER A 1 367 ? 13.545 74.723 97.978 1.00 224.30 442 SER A C 1
ATOM 2754 O O . SER A 1 367 ? 14.630 75.280 98.231 1.00 231.12 442 SER A O 1
ATOM 2757 N N . ASP A 1 368 ? 12.876 73.929 98.828 1.00 215.87 443 ASP A N 1
ATOM 2758 C CA . ASP A 1 368 ? 13.275 73.693 100.217 1.00 213.93 443 ASP A CA 1
ATOM 2759 C C . ASP A 1 368 ? 13.642 72.233 100.488 1.00 202.64 443 ASP A C 1
ATOM 2760 O O . ASP A 1 368 ? 13.857 71.453 99.557 1.00 197.37 443 ASP A O 1
ATOM 2765 N N . GLU A 1 369 ? 13.691 71.875 101.782 1.00 199.62 444 GLU A N 1
ATOM 2766 C CA . GLU A 1 369 ? 14.310 70.620 102.254 1.00 190.95 444 GLU A CA 1
ATOM 2767 C C . GLU A 1 369 ? 13.379 69.639 102.982 1.00 182.02 444 GLU A C 1
ATOM 2768 O O . GLU A 1 369 ? 12.330 70.026 103.499 1.00 183.16 444 GLU A O 1
ATOM 2774 N N . ARG A 1 370 ? 13.805 68.373 103.016 1.00 173.83 445 ARG A N 1
ATOM 2775 C CA . ARG A 1 370 ? 13.138 67.265 103.730 1.00 165.40 445 ARG A CA 1
ATOM 2776 C C . ARG A 1 370 ? 11.811 66.802 103.117 1.00 160.72 445 ARG A C 1
ATOM 2777 O O . ARG A 1 370 ? 10.733 67.113 103.633 1.00 161.64 445 ARG A O 1
ATOM 2785 N N . LEU A 1 371 ? 11.897 66.045 102.024 1.00 156.27 446 LEU A N 1
ATOM 2786 C CA . LEU A 1 371 ? 10.706 65.453 101.409 1.00 151.73 446 LEU A CA 1
ATOM 2787 C C . LEU A 1 371 ? 10.623 63.952 101.702 1.00 143.19 446 LEU A C 1
ATOM 2788 O O . LEU A 1 371 ? 11.295 63.140 101.049 1.00 139.91 446 LEU A O 1
ATOM 2793 N N . GLU A 1 372 ? 9.810 63.601 102.701 1.00 140.22 447 GLU A N 1
ATOM 2794 C CA . GLU A 1 372 ? 9.550 62.206 103.050 1.00 132.68 447 GLU A CA 1
ATOM 2795 C C . GLU A 1 372 ? 8.331 61.705 102.308 1.00 129.85 447 GLU A C 1
ATOM 2796 O O . GLU A 1 372 ? 7.426 62.475 101.995 1.00 133.39 447 GLU A O 1
ATOM 2802 N N . SER A 1 373 ? 8.314 60.411 102.019 1.00 74.59 448 SER A N 1
ATOM 2803 C CA . SER A 1 373 ? 7.174 59.803 101.351 1.00 73.06 448 SER A CA 1
ATOM 2804 C C . SER A 1 373 ? 7.024 58.335 101.756 1.00 72.36 448 SER A C 1
ATOM 2805 O O . SER A 1 373 ? 7.737 57.456 101.254 1.00 72.56 448 SER A O 1
ATOM 2808 N N . VAL A 1 374 ? 6.035 58.105 102.625 1.00 71.56 449 VAL A N 1
ATOM 2809 C CA . VAL A 1 374 ? 5.952 56.964 103.530 1.00 71.17 449 VAL A CA 1
ATOM 2810 C C . VAL A 1 374 ? 4.819 56.007 103.181 1.00 70.12 449 VAL A C 1
ATOM 2811 O O . VAL A 1 374 ? 3.685 56.434 103.015 1.00 69.42 449 VAL A O 1
ATOM 2815 N N . LEU A 1 375 ? 5.121 54.713 103.085 1.00 70.12 450 LEU A N 1
ATOM 2816 C CA . LEU A 1 375 ? 4.082 53.712 102.839 1.00 69.74 450 LEU A CA 1
ATOM 2817 C C . LEU A 1 375 ? 3.158 53.585 104.048 1.00 71.08 450 LEU A C 1
ATOM 2818 O O . LEU A 1 375 ? 3.583 53.208 105.146 1.00 72.56 450 LEU A O 1
ATOM 2823 N N . THR A 1 376 ? 1.887 53.889 103.828 1.00 70.86 451 THR A N 1
ATOM 2824 C CA . THR A 1 376 ? 0.932 54.051 104.894 1.00 71.56 451 THR A CA 1
ATOM 2825 C C . THR A 1 376 ? -0.210 53.063 104.749 1.00 72.30 451 THR A C 1
ATOM 2826 O O . THR A 1 376 ? -0.613 52.729 103.634 1.00 71.81 451 THR A O 1
ATOM 2830 N N . GLU A 1 377 ? -0.722 52.605 105.890 1.00 73.90 452 GLU A N 1
ATOM 2831 C CA . GLU A 1 377 ? -1.974 51.891 105.964 1.00 74.92 452 GLU A CA 1
ATOM 2832 C C . GLU A 1 377 ? -2.959 52.884 106.553 1.00 75.88 452 GLU A C 1
ATOM 2833 O O . GLU A 1 377 ? -2.765 53.394 107.667 1.00 77.14 452 GLU A O 1
ATOM 2839 N N . ILE A 1 378 ? -4.005 53.189 105.795 1.00 76.00 453 ILE A N 1
ATOM 2840 C CA . ILE A 1 378 ? -5.078 54.045 106.277 1.00 76.82 453 ILE A CA 1
ATOM 2841 C C . ILE A 1 378 ? -6.325 53.207 106.381 1.00 78.51 453 ILE A C 1
ATOM 2842 O O . ILE A 1 378 ? -6.742 52.619 105.383 1.00 78.54 453 ILE A O 1
ATOM 2847 N N . ARG A 1 379 ? -6.916 53.140 107.576 1.00 80.53 454 ARG A N 1
ATOM 2848 C CA . ARG A 1 379 ? -8.172 52.409 107.777 1.00 82.37 454 ARG A CA 1
ATOM 2849 C C . ARG A 1 379 ? -9.320 53.368 107.904 1.00 83.68 454 ARG A C 1
ATOM 2850 O O . ARG A 1 379 ? -9.281 54.283 108.726 1.00 84.42 454 ARG A O 1
ATOM 2858 N N . LEU A 1 380 ? -10.354 53.139 107.103 1.00 84.82 455 LEU A N 1
ATOM 2859 C CA . LEU A 1 380 ? -11.556 53.970 107.117 1.00 86.62 455 LEU A CA 1
ATOM 2860 C C . LEU A 1 380 ? -12.742 53.177 107.657 1.00 89.62 455 LEU A C 1
ATOM 2861 O O . LEU A 1 380 ? -12.912 52.013 107.282 1.00 91.05 455 LEU A O 1
ATOM 2866 N N . ASP A 1 381 ? -13.562 53.780 108.514 1.00 91.42 456 ASP A N 1
ATOM 2867 C CA . ASP A 1 381 ? -14.826 53.158 108.927 1.00 94.46 456 ASP A CA 1
ATOM 2868 C C . ASP A 1 381 ? -15.952 54.173 108.649 1.00 96.07 456 ASP A C 1
ATOM 2869 O O . ASP A 1 381 ? -16.336 54.987 109.517 1.00 97.08 456 ASP A O 1
ATOM 2874 N N . ALA A 1 382 ? -16.459 54.103 107.415 1.00 96.20 457 ALA A N 1
ATOM 2875 C CA . ALA A 1 382 ? -17.443 55.052 106.870 1.00 97.75 457 ALA A CA 1
ATOM 2876 C C . ALA A 1 382 ? -18.611 55.454 107.787 1.00 101.11 457 ALA A C 1
ATOM 2877 O O . ALA A 1 382 ? -18.863 56.649 107.974 1.00 101.82 457 ALA A O 1
ATOM 2879 N N . ARG A 1 383 ? -19.315 54.477 108.357 1.00 103.75 458 ARG A N 1
ATOM 2880 C CA . ARG A 1 383 ? -20.471 54.764 109.230 1.00 107.59 458 ARG A CA 1
ATOM 2881 C C . ARG A 1 383 ? -20.125 55.666 110.417 1.00 107.20 458 ARG A C 1
ATOM 2882 O O . ARG A 1 383 ? -20.841 56.619 110.685 1.00 108.84 458 ARG A O 1
ATOM 2890 N N . THR A 1 384 ? -19.017 55.373 111.101 1.00 105.40 459 THR A N 1
ATOM 2891 C CA . THR A 1 384 ? -18.561 56.146 112.271 1.00 105.17 459 THR A CA 1
ATOM 2892 C C . THR A 1 384 ? -17.782 57.409 111.905 1.00 102.55 459 THR A C 1
ATOM 2893 O O . THR A 1 384 ? -17.747 58.367 112.665 1.00 103.33 459 THR A O 1
ATOM 2897 N N . GLY A 1 385 ? -17.126 57.396 110.755 1.00 99.48 460 GLY A N 1
ATOM 2898 C CA . GLY A 1 385 ? -16.358 58.554 110.330 1.00 97.06 460 GLY A CA 1
ATOM 2899 C C . GLY A 1 385 ? -14.969 58.680 110.941 1.00 94.98 460 GLY A C 1
ATOM 2900 O O . GLY A 1 385 ? -14.200 59.558 110.540 1.00 93.63 460 GLY A O 1
ATOM 2901 N N . ARG A 1 386 ? -14.639 57.823 111.907 1.00 94.81 461 ARG A N 1
ATOM 2902 C CA . ARG A 1 386 ? -13.301 57.842 112.502 1.00 92.82 461 ARG A CA 1
ATOM 2903 C C . ARG A 1 386 ? -12.367 56.996 111.665 1.00 89.45 461 ARG A C 1
ATOM 2904 O O . ARG A 1 386 ? -12.802 56.008 111.101 1.00 89.47 461 ARG A O 1
ATOM 2912 N N . SER A 1 387 ? -11.096 57.398 111.575 1.00 86.87 462 SER A N 1
ATOM 2913 C CA . SER A 1 387 ? -10.101 56.754 110.693 1.00 83.23 462 SER A CA 1
ATOM 2914 C C . SER A 1 387 ? -8.837 56.283 111.429 1.00 82.43 462 SER A C 1
ATOM 2915 O O . SER A 1 387 ? -8.754 56.363 112.637 1.00 84.02 462 SER A O 1
ATOM 2918 N N . THR A 1 388 ? -7.854 55.785 110.699 1.00 80.17 463 THR A N 1
ATOM 2919 C CA . THR A 1 388 ? -6.611 55.326 111.300 1.00 79.79 463 THR A CA 1
ATOM 2920 C C . THR A 1 388 ? -5.451 55.422 110.289 1.00 78.06 463 THR A C 1
ATOM 2921 O O . THR A 1 388 ? -5.632 55.143 109.085 1.00 77.13 463 THR A O 1
ATOM 2925 N N . ARG A 1 389 ? -4.264 55.815 110.757 1.00 77.74 464 ARG A N 1
ATOM 2926 C CA . ARG A 1 389 ? -3.144 56.051 109.833 1.00 75.76 464 ARG A CA 1
ATOM 2927 C C . ARG A 1 389 ? -1.800 55.620 110.414 1.00 75.67 464 ARG A C 1
ATOM 2928 O O . ARG A 1 389 ? -1.275 56.284 111.320 1.00 76.73 464 ARG A O 1
ATOM 2936 N N . ARG A 1 390 ? -1.249 54.519 109.894 1.00 74.23 465 ARG A N 1
ATOM 2937 C CA . ARG A 1 390 ? 0.047 54.013 110.354 1.00 74.35 465 ARG A CA 1
ATOM 2938 C C . ARG A 1 390 ? 1.020 53.760 109.228 1.00 72.54 465 ARG A C 1
ATOM 2939 O O . ARG A 1 390 ? 0.633 53.389 108.125 1.00 71.29 465 ARG A O 1
ATOM 2947 N N . ALA A 1 391 ? 2.296 53.943 109.534 1.00 72.52 466 ALA A N 1
ATOM 2948 C CA . ALA A 1 391 ? 3.368 53.525 108.658 1.00 71.16 466 ALA A CA 1
ATOM 2949 C C . ALA A 1 391 ? 3.412 52.017 108.638 1.00 71.65 466 ALA A C 1
ATOM 2950 O O . ALA A 1 391 ? 3.356 51.383 109.676 1.00 73.45 466 ALA A O 1
ATOM 2952 N N . VAL A 1 392 ? 3.518 51.442 107.449 1.00 70.93 467 VAL A N 1
ATOM 2953 C CA . VAL A 1 392 ? 3.696 49.999 107.286 1.00 71.27 467 VAL A CA 1
ATOM 2954 C C . VAL A 1 392 ? 5.057 49.517 107.812 1.00 72.93 467 VAL A C 1
ATOM 2955 O O . VAL A 1 392 ? 5.118 48.506 108.482 1.00 74.70 467 VAL A O 1
ATOM 2959 N N . LEU A 1 393 ? 6.142 50.233 107.540 1.00 73.23 468 LEU A N 1
ATOM 2960 C CA . LEU A 1 393 ? 7.465 49.768 107.985 1.00 75.12 468 LEU A CA 1
ATOM 2961 C C . LEU A 1 393 ? 7.834 50.274 109.369 1.00 77.27 468 LEU A C 1
ATOM 2962 O O . LEU A 1 393 ? 7.661 51.452 109.653 1.00 77.17 468 LEU A O 1
ATOM 2967 N N . PRO A 1 394 ? 8.381 49.398 110.228 1.00 79.82 469 PRO A N 1
ATOM 2968 C CA . PRO A 1 394 ? 8.896 49.814 111.528 1.00 82.61 469 PRO A CA 1
ATOM 2969 C C . PRO A 1 394 ? 9.996 50.845 111.352 1.00 84.14 469 PRO A C 1
ATOM 2970 O O . PRO A 1 394 ? 10.590 50.909 110.278 1.00 83.75 469 PRO A O 1
ATOM 2974 N N . PRO A 1 395 ? 10.289 51.645 112.387 1.00 86.71 470 PRO A N 1
ATOM 2975 C CA . PRO A 1 395 ? 11.317 52.657 112.211 1.00 88.70 470 PRO A CA 1
ATOM 2976 C C . PRO A 1 395 ? 12.762 52.111 112.047 1.00 91.96 470 PRO A C 1
ATOM 2977 O O . PRO A 1 395 ? 13.696 52.899 111.856 1.00 93.04 470 PRO A O 1
ATOM 2981 N N . SER A 1 396 ? 12.950 50.792 112.121 1.00 94.29 471 SER A N 1
ATOM 2982 C CA . SER A 1 396 ? 14.240 50.208 111.786 1.00 97.19 471 SER A CA 1
ATOM 2983 C C . SER A 1 396 ? 14.403 50.294 110.302 1.00 96.44 471 SER A C 1
ATOM 2984 O O . SER A 1 396 ? 15.092 51.185 109.823 1.00 96.68 471 SER A O 1
ATOM 2987 N N . GLN A 1 397 ? 13.764 49.395 109.560 1.00 96.64 472 GLN A N 1
ATOM 2988 C CA . GLN A 1 397 ? 13.880 49.481 108.103 1.00 96.99 472 GLN A CA 1
ATOM 2989 C C . GLN A 1 397 ? 12.811 50.383 107.452 1.00 94.80 472 GLN A C 1
ATOM 2990 O O . GLN A 1 397 ? 12.113 49.963 106.531 1.00 93.50 472 GLN A O 1
ATOM 2996 N N . GLN A 1 398 ? 12.699 51.619 107.947 1.00 95.43 473 GLN A N 1
ATOM 2997 C CA . GLN A 1 398 ? 11.985 52.684 107.227 1.00 94.26 473 GLN A CA 1
ATOM 2998 C C . GLN A 1 398 ? 12.816 53.192 106.048 1.00 94.47 473 GLN A C 1
ATOM 2999 O O . GLN A 1 398 ? 13.946 53.699 106.214 1.00 96.66 473 GLN A O 1
ATOM 3005 N N . VAL A 1 399 ? 12.257 53.061 104.850 1.00 92.97 474 VAL A N 1
ATOM 3006 C CA . VAL A 1 399 ? 12.989 53.407 103.623 1.00 92.66 474 VAL A CA 1
ATOM 3007 C C . VAL A 1 399 ? 12.020 54.116 102.697 1.00 90.94 474 VAL A C 1
ATOM 3008 O O . VAL A 1 399 ? 10.807 53.843 102.730 1.00 90.09 474 VAL A O 1
ATOM 3012 N N . ASN A 1 400 ? 12.522 55.041 101.886 1.00 90.94 475 ASN A N 1
ATOM 3013 C CA . ASN A 1 400 ? 11.620 55.732 100.974 1.00 89.45 475 ASN A CA 1
ATOM 3014 C C . ASN A 1 400 ? 11.062 54.777 99.951 1.00 88.04 475 ASN A C 1
ATOM 3015 O O . ASN A 1 400 ? 11.814 54.099 99.261 1.00 89.00 475 ASN A O 1
ATOM 3020 N N . LEU A 1 401 ? 9.751 54.682 99.877 1.00 86.29 476 LEU A N 1
ATOM 3021 C CA . LEU A 1 401 ? 9.187 53.774 98.912 1.00 85.83 476 LEU A CA 1
ATOM 3022 C C . LEU A 1 401 ? 8.242 54.527 98.018 1.00 85.43 476 LEU A C 1
ATOM 3023 O O . LEU A 1 401 ? 7.135 54.949 98.439 1.00 84.71 476 LEU A O 1
ATOM 3028 N N . GLU A 1 402 ? 8.692 54.684 96.777 1.00 86.02 477 GLU A N 1
ATOM 3029 C CA . GLU A 1 402 ? 7.964 55.453 95.790 1.00 86.69 477 GLU A CA 1
ATOM 3030 C C . GLU A 1 402 ? 7.126 54.538 94.920 1.00 84.76 477 GLU A C 1
ATOM 3031 O O . GLU A 1 402 ? 6.783 53.439 95.334 1.00 84.85 477 GLU A O 1
ATOM 3037 N N . VAL A 1 403 ? 6.831 55.013 93.707 1.00 83.63 478 VAL A N 1
ATOM 3038 C CA . VAL A 1 403 ? 5.990 54.344 92.714 1.00 82.21 478 VAL A CA 1
ATOM 3039 C C . VAL A 1 403 ? 6.104 52.839 92.735 1.00 82.15 478 VAL A C 1
ATOM 3040 O 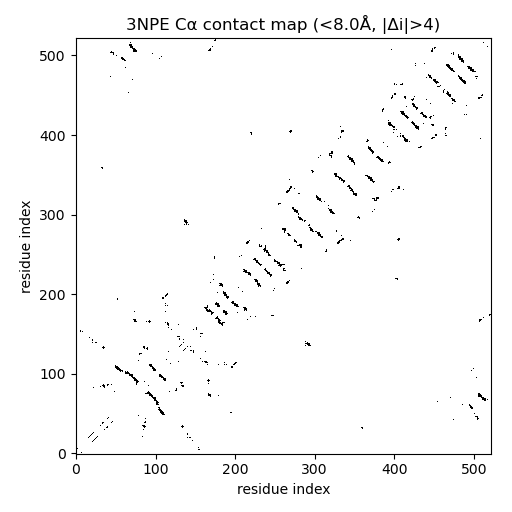O . VAL A 1 403 ? 7.211 52.282 92.830 1.00 82.84 478 VAL A O 1
ATOM 3044 N N . GLY A 1 404 ? 4.945 52.192 92.641 1.00 81.08 479 GLY A N 1
ATOM 3045 C CA . GLY A 1 404 ? 4.857 50.753 92.776 1.00 80.73 479 GLY A CA 1
ATOM 3046 C C . GLY A 1 404 ? 3.494 50.189 92.439 1.00 80.38 479 GLY A C 1
ATOM 3047 O O . GLY A 1 404 ? 2.642 50.872 91.859 1.00 79.99 479 GLY A O 1
ATOM 3048 N N . MET A 1 405 ? 3.279 48.945 92.844 1.00 80.61 480 MET A N 1
ATOM 3049 C CA . MET A 1 405 ? 2.267 48.116 92.240 1.00 81.53 480 MET A CA 1
ATOM 3050 C C . MET A 1 405 ? 1.884 47.014 93.180 1.00 82.34 480 MET A C 1
ATOM 3051 O O . MET A 1 405 ? 2.699 46.544 93.975 1.00 82.77 480 MET A O 1
ATOM 3056 N N . VAL A 1 406 ? 0.637 46.586 93.067 1.00 82.93 481 VAL A N 1
ATOM 3057 C CA . VAL A 1 406 ? 0.194 45.390 93.719 1.00 83.92 481 VAL A CA 1
ATOM 3058 C C . VAL A 1 406 ? -0.282 44.445 92.603 1.00 85.98 481 VAL A C 1
ATOM 3059 O O . VAL A 1 406 ? -0.508 44.890 91.472 1.00 86.37 481 VAL A O 1
ATOM 3063 N N . ASN A 1 407 ? -0.388 43.147 92.882 1.00 87.62 482 ASN A N 1
ATOM 3064 C CA . ASN A 1 407 ? -0.895 42.216 91.878 1.00 89.59 482 ASN A CA 1
ATOM 3065 C C . ASN A 1 407 ? -2.189 42.706 91.190 1.00 90.06 482 ASN A C 1
ATOM 3066 O O . ASN A 1 407 ? -3.272 42.706 91.793 1.00 90.03 482 ASN A O 1
ATOM 3071 N N . ARG A 1 408 ? -2.044 43.128 89.930 1.00 90.43 483 ARG A N 1
ATOM 3072 C CA . ARG A 1 408 ? -3.157 43.554 89.044 1.00 91.53 483 ARG A CA 1
ATOM 3073 C C . ARG A 1 408 ? -4.492 42.781 89.181 1.00 92.65 483 ARG A C 1
ATOM 3074 O O . ARG A 1 408 ? -5.565 43.380 89.075 1.00 92.25 483 ARG A O 1
ATOM 3082 N N . ASN A 1 409 ? -4.412 41.464 89.397 1.00 93.94 484 ASN A N 1
ATOM 3083 C CA . ASN A 1 409 ? -5.597 40.602 89.481 1.00 96.02 484 ASN A CA 1
ATOM 3084 C C . ASN A 1 409 ? -6.297 40.700 90.822 1.00 95.11 484 ASN A C 1
ATOM 3085 O O . ASN A 1 409 ? -7.462 40.326 90.961 1.00 96.78 484 ASN A O 1
ATOM 3090 N N . LEU A 1 410 ? -5.572 41.189 91.815 1.00 92.50 485 LEU A N 1
ATOM 3091 C CA . LEU A 1 410 ? -6.133 41.380 93.131 1.00 91.33 485 LEU A CA 1
ATOM 3092 C C . LEU A 1 410 ? -6.493 42.835 93.389 1.00 88.96 485 LEU A C 1
ATOM 3093 O O . LEU A 1 410 ? -6.671 43.231 94.548 1.00 88.54 485 LEU A O 1
ATOM 3098 N N . LEU A 1 411 ? -6.612 43.635 92.330 1.00 87.76 486 LEU A N 1
ATOM 3099 C CA . LEU A 1 411 ? -6.983 45.039 92.499 1.00 85.44 486 LEU A CA 1
ATOM 3100 C C . LEU A 1 411 ? -8.322 45.153 93.231 1.00 86.77 486 LEU A C 1
ATOM 3101 O O . LEU A 1 411 ? -9.317 44.511 92.857 1.00 88.87 486 LEU A O 1
ATOM 3106 N N . GLY A 1 412 ? -8.327 45.950 94.297 1.00 85.64 487 GLY A N 1
ATOM 3107 C CA . GLY A 1 412 ? -9.532 46.183 95.069 1.00 87.09 487 GLY A CA 1
ATOM 3108 C C . GLY A 1 412 ? -9.880 45.034 95.991 1.00 89.12 487 GLY A C 1
ATOM 3109 O O . GLY A 1 412 ? -10.778 45.161 96.833 1.00 90.16 487 GLY A O 1
ATOM 3110 N N . ARG A 1 413 ? -9.201 43.903 95.814 1.00 89.94 488 ARG A N 1
ATOM 3111 C CA . ARG A 1 413 ? -9.249 42.852 96.803 1.00 91.62 488 ARG A CA 1
ATOM 3112 C C . ARG A 1 413 ? -8.019 42.899 97.702 1.00 89.66 488 ARG A C 1
ATOM 3113 O O . ARG A 1 413 ? -7.072 43.629 97.411 1.00 87.72 488 ARG A O 1
ATOM 3121 N N . GLU A 1 414 ? -8.058 42.159 98.807 1.00 90.56 489 GLU A N 1
ATOM 3122 C CA . GLU A 1 414 ? -7.000 42.190 99.804 1.00 89.78 489 GLU A CA 1
ATOM 3123 C C . GLU A 1 414 ? -5.741 41.570 99.282 1.00 89.69 489 GLU A C 1
ATOM 3124 O O . GLU A 1 414 ? -5.751 40.425 98.862 1.00 91.67 489 GLU A O 1
ATOM 3130 N N . THR A 1 415 ? -4.651 42.329 99.340 1.00 88.08 490 THR A N 1
ATOM 3131 C CA . THR A 1 415 ? -3.338 41.888 98.873 1.00 87.95 490 THR A CA 1
ATOM 3132 C C . THR A 1 415 ? -2.336 41.951 100.012 1.00 87.73 490 THR A C 1
ATOM 3133 O O . THR A 1 415 ? -2.337 42.914 100.787 1.00 86.70 490 THR A O 1
ATOM 3137 N N . ARG A 1 416 ? -1.490 40.935 100.138 1.00 89.12 491 ARG A N 1
ATOM 3138 C CA . ARG A 1 416 ? -0.510 40.961 101.215 1.00 89.73 491 ARG A CA 1
ATOM 3139 C C . ARG A 1 416 ? 0.830 41.526 100.754 1.00 88.32 491 ARG A C 1
ATOM 3140 O O . ARG A 1 416 ? 1.588 42.060 101.574 1.00 87.92 491 ARG A O 1
ATOM 3148 N N . TYR A 1 417 ? 1.104 41.429 99.448 1.00 88.12 492 TYR A N 1
ATOM 3149 C CA . TYR A 1 417 ? 2.357 41.933 98.870 1.00 87.09 492 TYR A CA 1
ATOM 3150 C C . TYR A 1 417 ? 2.190 43.162 97.996 1.00 84.92 492 TYR A C 1
ATOM 3151 O O . TYR A 1 417 ? 1.261 43.253 97.193 1.00 84.72 492 TYR A O 1
ATOM 3160 N N . ALA A 1 418 ? 3.112 44.100 98.171 1.00 83.32 493 ALA A N 1
ATOM 3161 C CA . ALA A 1 418 ? 3.290 45.192 97.234 1.00 81.71 493 ALA A CA 1
ATOM 3162 C C . ALA A 1 418 ? 4.757 45.253 96.757 1.00 81.79 493 ALA A C 1
ATOM 3163 O O . ALA A 1 418 ? 5.676 44.829 97.475 1.00 82.49 493 ALA A O 1
ATOM 3165 N N . TYR A 1 419 ? 4.958 45.757 95.537 1.00 81.21 494 TYR A N 1
ATOM 3166 C CA . TYR A 1 419 ? 6.291 45.996 94.966 1.00 81.23 494 TYR A CA 1
ATOM 3167 C C . TYR A 1 419 ? 6.480 47.480 94.674 1.00 79.60 494 TYR A C 1
ATOM 3168 O O . TYR A 1 419 ? 5.625 48.111 94.054 1.00 78.94 494 TYR A O 1
ATOM 3177 N N . LEU A 1 420 ? 7.583 48.048 95.145 1.00 79.21 495 LEU A N 1
ATOM 3178 C CA . LEU A 1 420 ? 7.697 49.501 95.202 1.00 77.83 495 LEU A CA 1
ATOM 3179 C C . LEU A 1 420 ? 9.125 49.976 95.035 1.00 78.43 495 LEU A C 1
ATOM 3180 O O . LEU A 1 420 ? 10.067 49.295 95.439 1.00 79.64 495 LEU A O 1
ATOM 3185 N N . ALA A 1 421 ? 9.273 51.160 94.455 1.00 77.89 496 ALA A N 1
ATOM 3186 C CA . ALA A 1 421 ? 10.582 51.727 94.186 1.00 79.07 496 ALA A CA 1
ATOM 3187 C C . ALA A 1 421 ? 11.281 52.110 95.476 1.00 79.66 496 ALA A C 1
ATOM 3188 O O . ALA A 1 421 ? 10.684 52.776 96.316 1.00 79.11 496 ALA A O 1
ATOM 3190 N N . VAL A 1 422 ? 12.533 51.696 95.636 1.00 81.51 497 VAL A N 1
ATOM 3191 C CA . VAL A 1 422 ? 13.315 52.086 96.814 1.00 83.05 497 VAL A CA 1
ATOM 3192 C C . VAL A 1 422 ? 14.165 53.303 96.471 1.00 84.52 497 VAL A C 1
ATOM 3193 O O . VAL A 1 422 ? 15.315 53.199 96.015 1.00 86.04 497 VAL A O 1
ATOM 3197 N N . ALA A 1 423 ? 13.556 54.466 96.691 1.00 84.64 498 ALA A N 1
ATOM 3198 C CA . ALA A 1 423 ? 14.124 55.761 96.347 1.00 86.13 498 ALA A CA 1
ATOM 3199 C C . ALA A 1 423 ? 15.193 56.150 97.366 1.00 88.86 498 ALA A C 1
ATOM 3200 O O . ALA A 1 423 ? 14.915 56.968 98.249 1.00 89.26 498 ALA A O 1
ATOM 3202 N N . GLU A 1 424 ? 16.401 55.579 97.268 1.00 91.84 499 GLU A N 1
ATOM 3203 C CA . GLU A 1 424 ? 17.327 55.678 98.409 1.00 94.98 499 GLU A CA 1
ATOM 3204 C C . GLU A 1 424 ? 18.807 56.055 98.232 1.00 98.55 499 GLU A C 1
ATOM 3205 O O . GLU A 1 424 ? 19.698 55.403 98.794 1.00 100.56 499 GLU A O 1
ATOM 3211 N N . PRO A 1 425 ? 19.085 57.008 97.340 1.00 99.77 500 PRO A N 1
ATOM 3212 C CA . PRO A 1 425 ? 19.585 58.362 97.547 1.00 101.65 500 PRO A CA 1
ATOM 3213 C C . PRO A 1 425 ? 18.513 59.327 96.972 1.00 100.42 500 PRO A C 1
ATOM 3214 O O . PRO A 1 425 ? 18.391 59.468 95.746 1.00 99.93 500 PRO A O 1
ATOM 3218 N N . TRP A 1 426 ? 17.751 59.980 97.851 1.00 100.74 501 TRP A N 1
ATOM 3219 C CA . TRP A 1 426 ? 16.357 60.347 97.529 1.00 99.43 501 TRP A CA 1
ATOM 3220 C C . TRP A 1 426 ? 15.903 60.086 96.074 1.00 98.76 501 TRP A C 1
ATOM 3221 O O . TRP A 1 426 ? 15.515 58.952 95.767 1.00 98.46 501 TRP A O 1
ATOM 3232 N N . PRO A 1 427 ? 15.986 61.091 95.164 1.00 99.06 502 PRO A N 1
ATOM 3233 C CA . PRO A 1 427 ? 15.134 60.870 93.976 1.00 97.29 502 PRO A CA 1
ATOM 3234 C C . PRO A 1 427 ? 15.611 59.670 93.120 1.00 97.02 502 PRO A C 1
ATOM 3235 O O . PRO A 1 427 ? 14.803 59.069 92.407 1.00 95.95 502 PRO A O 1
ATOM 3239 N N . LYS A 1 428 ? 16.894 59.311 93.226 1.00 97.74 503 LYS A N 1
ATOM 3240 C CA . LYS A 1 428 ? 17.396 58.103 92.573 1.00 97.68 503 LYS A CA 1
ATOM 3241 C C . LYS A 1 428 ? 16.829 56.834 93.237 1.00 95.44 503 LYS A C 1
ATOM 3242 O O . LYS A 1 428 ? 16.704 56.769 94.457 1.00 95.05 503 LYS A O 1
ATOM 3248 N N . VAL A 1 429 ? 16.492 55.839 92.417 1.00 93.75 504 VAL A N 1
ATOM 3249 C CA . VAL A 1 429 ? 15.950 54.564 92.882 1.00 92.01 504 VAL A CA 1
ATOM 3250 C C . VAL A 1 429 ? 17.020 53.469 92.854 1.00 93.29 504 VAL A C 1
ATOM 3251 O O . VAL A 1 429 ? 17.416 53.003 91.787 1.00 94.31 504 VAL A O 1
ATOM 3255 N N . SER A 1 430 ? 17.478 53.043 94.025 1.00 93.19 505 SER A N 1
ATOM 3256 C CA . SER A 1 430 ? 18.576 52.077 94.100 1.00 94.50 505 SER A CA 1
ATOM 3257 C C . SER A 1 430 ? 18.129 50.621 93.955 1.00 93.82 505 SER A C 1
ATOM 3258 O O . SER A 1 430 ? 18.960 49.711 93.930 1.00 95.64 505 SER A O 1
ATOM 3261 N N . GLY A 1 431 ? 16.819 50.407 93.843 1.00 91.26 506 GLY A N 1
ATOM 3262 C CA . GLY A 1 431 ? 16.261 49.055 93.762 1.00 90.64 506 GLY A CA 1
ATOM 3263 C C . GLY A 1 431 ? 14.748 48.998 93.686 1.00 88.05 506 GLY A C 1
ATOM 3264 O O . GLY A 1 431 ? 14.114 49.843 93.052 1.00 86.74 506 GLY A O 1
ATOM 3265 N N . PHE A 1 432 ? 14.181 47.964 94.299 1.00 87.73 507 PHE A N 1
ATOM 3266 C CA . PHE A 1 432 ? 12.725 47.844 94.533 1.00 85.90 507 PHE A CA 1
ATOM 3267 C C . PHE A 1 432 ? 12.485 46.843 95.646 1.00 86.13 507 PHE A C 1
ATOM 3268 O O . PHE A 1 432 ? 13.301 45.941 95.858 1.00 88.27 507 PHE A O 1
ATOM 3276 N N . ALA A 1 433 ? 11.384 46.995 96.365 1.00 84.18 508 ALA A N 1
ATOM 3277 C CA . ALA A 1 433 ? 11.166 46.128 97.497 1.00 84.66 508 ALA A CA 1
ATOM 3278 C C . ALA A 1 433 ? 9.860 45.363 97.387 1.00 84.31 508 ALA A C 1
ATOM 3279 O O . ALA A 1 433 ? 8.878 45.874 96.841 1.00 82.94 508 ALA A O 1
ATOM 3281 N N . LYS A 1 434 ? 9.872 44.122 97.878 1.00 85.70 509 LYS A N 1
ATOM 3282 C CA . LYS A 1 434 ? 8.658 43.349 98.036 1.00 85.69 509 LYS A CA 1
ATOM 3283 C C . LYS A 1 434 ? 8.249 43.647 99.446 1.00 85.78 509 LYS A C 1
ATOM 3284 O O . LYS A 1 434 ? 9.059 43.475 100.359 1.00 87.32 509 LYS A O 1
ATOM 3290 N N . VAL A 1 435 ? 7.007 44.094 99.621 1.00 84.82 510 VAL A N 1
ATOM 3291 C CA . VAL A 1 435 ? 6.484 44.487 100.921 1.00 84.81 510 VAL A CA 1
ATOM 3292 C C . VAL A 1 435 ? 5.392 43.549 101.449 1.00 86.16 510 VAL A C 1
ATOM 3293 O O . VAL A 1 435 ? 4.476 43.173 100.715 1.00 85.90 510 VAL A O 1
ATOM 3297 N N . ASP A 1 436 ? 5.497 43.182 102.726 1.00 87.92 511 ASP A N 1
ATOM 3298 C CA . ASP A 1 436 ? 4.439 42.441 103.395 1.00 89.74 511 ASP A CA 1
ATOM 3299 C C . ASP A 1 436 ? 3.567 43.432 104.114 1.00 89.30 511 ASP A C 1
ATOM 3300 O O . ASP A 1 436 ? 3.832 43.791 105.262 1.00 90.10 511 ASP A O 1
ATOM 3305 N N . LEU A 1 437 ? 2.518 43.869 103.435 1.00 88.74 512 LEU A N 1
ATOM 3306 C CA . LEU A 1 437 ? 1.630 44.889 103.964 1.00 88.26 512 LEU A CA 1
ATOM 3307 C C . LEU A 1 437 ? 1.016 44.556 105.340 1.00 90.09 512 LEU A C 1
ATOM 3308 O O . LEU A 1 437 ? 0.635 45.469 106.088 1.00 90.03 512 LEU A O 1
ATOM 3313 N N . SER A 1 438 ? 0.914 43.272 105.687 1.00 92.40 513 SER A N 1
ATOM 3314 C CA . SER A 1 438 ? 0.445 42.920 107.038 1.00 94.52 513 SER A CA 1
ATOM 3315 C C . SER A 1 438 ? 1.572 43.047 108.070 1.00 95.21 513 SER A C 1
ATOM 3316 O O . SER A 1 438 ? 1.440 43.832 109.041 1.00 95.76 513 SER A O 1
ATOM 3319 N N . THR A 1 439 ? 2.675 42.320 107.842 1.00 95.39 514 THR A N 1
ATOM 3320 C CA . THR A 1 439 ? 3.742 42.208 108.836 1.00 96.28 514 THR A CA 1
ATOM 3321 C C . THR A 1 439 ? 4.692 43.390 108.788 1.00 94.73 514 THR A C 1
ATOM 3322 O O . THR A 1 439 ? 5.355 43.684 109.773 1.00 95.89 514 THR A O 1
ATOM 3326 N N . GLY A 1 440 ? 4.772 44.057 107.640 1.00 92.52 515 GLY A N 1
ATOM 3327 C CA . GLY A 1 440 ? 5.694 45.176 107.461 1.00 90.95 515 GLY A CA 1
ATOM 3328 C C . GLY A 1 440 ? 7.132 44.749 107.240 1.00 91.85 515 GLY A C 1
ATOM 3329 O O . GLY A 1 440 ? 8.052 45.567 107.350 1.00 91.69 515 GLY A O 1
ATOM 3330 N N . GLU A 1 441 ? 7.339 43.469 106.939 1.00 92.99 516 GLU A N 1
ATOM 3331 C CA . GLU A 1 441 ? 8.677 42.997 106.574 1.00 94.35 516 GLU A CA 1
ATOM 3332 C C . GLU A 1 441 ? 8.912 43.325 105.110 1.00 92.56 516 GLU A C 1
ATOM 3333 O O . GLU A 1 441 ? 7.956 43.506 104.344 1.00 91.16 516 GLU A O 1
ATOM 3339 N N . LEU A 1 442 ? 10.176 43.413 104.718 1.00 92.80 517 LEU A N 1
ATOM 3340 C CA . LEU A 1 442 ? 10.483 43.645 103.309 1.00 91.61 517 LEU A CA 1
ATOM 3341 C C . LEU A 1 442 ? 11.726 42.906 102.853 1.00 93.07 517 LEU A C 1
ATOM 3342 O O . LEU A 1 442 ? 12.573 42.566 103.664 1.00 94.65 517 LEU A O 1
ATOM 3347 N N . THR A 1 443 ? 11.820 42.629 101.563 1.00 92.72 518 THR A N 1
ATOM 3348 C CA . THR A 1 443 ? 13.132 42.294 101.020 1.00 95.08 518 THR A CA 1
ATOM 3349 C C . THR A 1 443 ? 13.457 43.209 99.825 1.00 93.42 518 THR A C 1
ATOM 3350 O O . THR A 1 443 ? 12.593 43.441 98.969 1.00 92.07 518 THR A O 1
ATOM 3354 N N . LYS A 1 444 ? 14.672 43.764 99.804 1.00 93.62 519 LYS A N 1
ATOM 3355 C CA . LYS A 1 444 ? 15.083 44.662 98.714 1.00 92.40 519 LYS A CA 1
ATOM 3356 C C . LYS A 1 444 ? 15.730 43.837 97.630 1.00 93.35 519 LYS A C 1
ATOM 3357 O O . LYS A 1 444 ? 16.418 42.847 97.907 1.00 95.51 519 LYS A O 1
ATOM 3363 N N . PHE A 1 445 ? 15.519 44.258 96.391 1.00 91.59 520 PHE A N 1
ATOM 3364 C CA . PHE A 1 445 ? 16.372 43.823 95.315 1.00 92.53 520 PHE A CA 1
ATOM 3365 C C . PHE A 1 445 ? 17.262 44.994 94.996 1.00 92.27 520 PHE A C 1
ATOM 3366 O O . PHE A 1 445 ? 16.797 45.975 94.426 1.00 90.70 520 PHE A O 1
ATOM 3374 N N . GLU A 1 446 ? 18.533 44.904 95.371 1.00 93.97 521 GLU A N 1
ATOM 3375 C CA . GLU A 1 446 ? 19.447 45.992 95.132 1.00 94.14 521 GLU A CA 1
ATOM 3376 C C . GLU A 1 446 ? 19.832 45.964 93.656 1.00 95.09 521 GLU A C 1
ATOM 3377 O O . GLU A 1 446 ? 20.089 44.895 93.110 1.00 96.81 521 GLU A O 1
ATOM 3383 N N . TYR A 1 447 ? 19.840 47.116 92.990 1.00 94.09 522 TYR A N 1
ATOM 3384 C CA . TYR A 1 447 ? 20.228 47.133 91.577 1.00 95.12 522 TYR A CA 1
ATOM 3385 C C . TYR A 1 447 ? 21.731 47.068 91.413 1.00 98.51 522 TYR A C 1
ATOM 3386 O O . TYR A 1 447 ? 22.242 46.757 90.328 1.00 100.20 522 TYR A O 1
ATOM 3395 N N . GLY A 1 448 ? 22.438 47.364 92.497 1.00 99.73 523 GLY A N 1
ATOM 3396 C CA . GLY A 1 448 ? 23.887 47.351 92.462 1.00 103.43 523 GLY A CA 1
ATOM 3397 C C . GLY A 1 448 ? 24.451 48.738 92.273 1.00 103.81 523 GLY A C 1
ATOM 3398 O O . GLY A 1 448 ? 23.756 49.650 91.817 1.00 101.69 523 GLY A O 1
ATOM 3399 N N . GLU A 1 449 ? 25.729 48.878 92.614 1.00 106.93 524 GLU A N 1
ATOM 3400 C CA . GLU A 1 449 ? 26.397 50.169 92.663 1.00 107.91 524 GLU A CA 1
ATOM 3401 C C . GLU A 1 449 ? 26.320 50.899 91.318 1.00 107.19 524 GLU A C 1
ATOM 3402 O O . GLU A 1 449 ? 26.610 50.311 90.279 1.00 108.63 524 GLU A O 1
ATOM 3408 N N . GLY A 1 450 ? 25.879 52.159 91.354 1.00 105.21 525 GLY A N 1
ATOM 3409 C CA . GLY A 1 450 ? 25.770 53.020 90.168 1.00 104.54 525 GLY A CA 1
ATOM 3410 C C . GLY A 1 450 ? 24.675 52.691 89.165 1.00 102.16 525 GLY A C 1
ATOM 3411 O O . GLY A 1 450 ? 24.741 53.098 88.004 1.00 102.58 525 GLY A O 1
ATOM 3412 N N . ARG A 1 451 ? 23.663 51.955 89.601 1.00 99.85 526 ARG A N 1
ATOM 3413 C CA . ARG A 1 451 ? 22.629 51.488 88.687 1.00 98.54 526 ARG A CA 1
ATOM 3414 C C . ARG A 1 451 ? 21.246 51.844 89.233 1.00 95.25 526 ARG A C 1
ATOM 3415 O O . ARG A 1 451 ? 20.941 51.548 90.393 1.00 94.32 526 ARG A O 1
ATOM 3423 N N . PHE A 1 452 ? 20.409 52.481 88.411 1.00 93.82 527 PHE A N 1
ATOM 3424 C CA . PHE A 1 452 ? 19.121 52.998 88.903 1.00 91.26 527 PHE A CA 1
ATOM 3425 C C . PHE A 1 452 ? 17.893 52.807 87.994 1.00 89.78 527 PHE A C 1
ATOM 3426 O O . PHE A 1 452 ? 18.008 52.829 86.768 1.00 90.95 527 PHE A O 1
ATOM 3434 N N . GLY A 1 453 ? 16.718 52.661 88.608 1.00 87.55 528 GLY A N 1
ATOM 3435 C CA . GLY A 1 453 ? 15.482 52.367 87.875 1.00 86.51 528 GLY A CA 1
ATOM 3436 C C . GLY A 1 453 ? 14.263 53.213 88.220 1.00 84.46 528 GLY A C 1
ATOM 3437 O O . GLY A 1 453 ? 14.349 54.448 88.332 1.00 84.34 528 GLY A O 1
ATOM 3438 N N . GLY A 1 454 ? 13.117 52.545 88.370 1.00 83.34 529 GLY A N 1
ATOM 3439 C CA . GLY A 1 454 ? 11.849 53.237 88.645 1.00 81.45 529 GLY A CA 1
ATOM 3440 C C . GLY A 1 454 ? 10.729 52.264 88.983 1.00 80.80 529 GLY A C 1
ATOM 3441 O O . GLY A 1 454 ? 10.871 51.453 89.913 1.00 80.72 529 GLY A O 1
ATOM 3442 N N . GLU A 1 455 ? 9.635 52.338 88.217 1.00 80.40 530 GLU A N 1
ATOM 3443 C CA . GLU A 1 455 ? 8.401 51.573 88.475 1.00 80.49 530 GLU A CA 1
ATOM 3444 C C . GLU A 1 455 ? 8.517 50.069 88.171 1.00 81.52 530 GLU A C 1
ATOM 3445 O O . GLU A 1 455 ? 8.459 49.670 86.997 1.00 82.98 530 GLU A O 1
ATOM 3451 N N . PRO A 1 456 ? 8.669 49.224 89.220 1.00 81.32 531 PRO A N 1
ATOM 3452 C CA . PRO A 1 456 ? 8.666 47.801 88.966 1.00 82.80 531 PRO A CA 1
ATOM 3453 C C . PRO A 1 456 ? 7.297 47.370 88.477 1.00 83.14 531 PRO A C 1
ATOM 3454 O O . PRO A 1 456 ? 6.280 47.780 89.036 1.00 81.40 531 PRO A O 1
ATOM 3458 N N . CYS A 1 457 ? 7.283 46.586 87.403 1.00 85.56 532 CYS A N 1
ATOM 3459 C CA . CYS A 1 457 ? 6.033 46.093 86.847 1.00 86.72 532 CYS A CA 1
ATOM 3460 C C . CYS A 1 457 ? 5.871 44.614 87.156 1.00 88.49 532 CYS A C 1
ATOM 3461 O O . CYS A 1 457 ? 6.604 43.773 86.621 1.00 90.47 532 CYS A O 1
ATOM 3464 N N . PHE A 1 458 ? 4.920 44.304 88.032 1.00 88.10 533 PHE A N 1
ATOM 3465 C CA . PHE A 1 458 ? 4.657 42.926 88.406 1.00 90.13 533 PHE A CA 1
ATOM 3466 C C . PHE A 1 458 ? 3.763 42.279 87.356 1.00 91.97 533 PHE A C 1
ATOM 3467 O O . PHE A 1 458 ? 2.735 42.839 86.954 1.00 91.65 533 PHE A O 1
ATOM 3475 N N . VAL A 1 459 ? 4.166 41.101 86.915 1.00 94.19 534 VAL A N 1
ATOM 3476 C CA . VAL A 1 459 ? 3.437 40.371 85.896 1.00 96.50 534 VAL A CA 1
ATOM 3477 C C . VAL A 1 459 ? 3.041 39.050 86.527 1.00 98.32 534 VAL A C 1
ATOM 3478 O O . VAL A 1 459 ? 3.914 38.276 86.904 1.00 99.84 534 VAL A O 1
ATOM 3482 N N . PRO A 1 460 ? 1.733 38.769 86.638 1.00 98.80 535 PRO A N 1
ATOM 3483 C CA . PRO A 1 460 ? 1.367 37.546 87.342 1.00 100.40 535 PRO A CA 1
ATOM 3484 C C . PRO A 1 460 ? 1.450 36.375 86.387 1.00 103.82 535 PRO A C 1
ATOM 3485 O O . PRO A 1 460 ? 0.944 36.484 85.267 1.00 105.24 535 PRO A O 1
ATOM 3489 N N . MET A 1 461 ? 2.103 35.282 86.796 1.00 169.14 536 MET A N 1
ATOM 3490 C CA . MET A 1 461 ? 2.190 34.120 85.918 1.00 177.40 536 MET A CA 1
ATOM 3491 C C . MET A 1 461 ? 0.768 33.679 85.706 1.00 183.45 536 MET A C 1
ATOM 3492 O O . MET A 1 461 ? 0.169 33.017 86.559 1.00 184.73 536 MET A O 1
ATOM 3497 N N . ASP A 1 462 ? 0.220 34.070 84.551 1.00 187.70 537 ASP A N 1
ATOM 3498 C CA . ASP A 1 462 ? -1.156 33.712 84.312 1.00 193.89 537 ASP A CA 1
ATOM 3499 C C . ASP A 1 462 ? -1.251 32.160 84.359 1.00 201.85 537 ASP A C 1
ATOM 3500 O O . ASP A 1 462 ? -0.198 31.459 84.253 1.00 203.28 537 ASP A O 1
ATOM 3505 N N . PRO A 1 463 ? -2.484 31.610 84.519 1.00 207.70 538 PRO A N 1
ATOM 3506 C CA . PRO A 1 463 ? -2.717 30.544 85.521 1.00 210.29 538 PRO A CA 1
ATOM 3507 C C . PRO A 1 463 ? -2.225 29.098 85.347 1.00 218.41 538 PRO A C 1
ATOM 3508 O O . PRO A 1 463 ? -1.475 28.761 84.400 1.00 222.47 538 PRO A O 1
ATOM 3512 N N . ALA A 1 464 ? -2.670 28.287 86.355 1.00 220.86 539 ALA A N 1
ATOM 3513 C CA . ALA A 1 464 ? -2.399 26.822 86.550 1.00 229.16 539 ALA A CA 1
ATOM 3514 C C . ALA A 1 464 ? -1.295 26.516 87.580 1.00 223.65 539 ALA A C 1
ATOM 3515 O O . ALA A 1 464 ? -0.380 25.719 87.312 1.00 227.66 539 ALA A O 1
ATOM 3517 N N . ALA A 1 465 ? -1.396 27.147 88.760 1.00 215.13 540 ALA A N 1
ATOM 3518 C CA . ALA A 1 465 ? -0.488 26.862 89.884 1.00 210.18 540 ALA A CA 1
ATOM 3519 C C . ALA A 1 465 ? -1.209 26.035 90.954 1.00 214.16 540 ALA A C 1
ATOM 3520 O O . ALA A 1 465 ? -1.090 24.806 90.977 1.00 222.43 540 ALA A O 1
ATOM 3522 N N . ALA A 1 466 ? -1.948 26.712 91.835 1.00 208.83 541 ALA A N 1
ATOM 3523 C CA . ALA A 1 466 ? -2.913 26.047 92.704 1.00 213.71 541 ALA A CA 1
ATOM 3524 C C . ALA A 1 466 ? -4.150 25.799 91.845 1.00 222.58 541 ALA A C 1
ATOM 3525 O O . ALA A 1 466 ? -4.350 24.695 91.337 1.00 233.11 541 ALA A O 1
ATOM 3527 N N . HIS A 1 467 ? -4.964 26.841 91.689 1.00 218.74 542 HIS A N 1
ATOM 3528 C CA . HIS A 1 467 ? -5.942 26.944 90.606 1.00 225.40 542 HIS A CA 1
ATOM 3529 C C . HIS A 1 467 ? -5.892 28.398 90.112 1.00 217.22 542 HIS A C 1
ATOM 3530 O O . HIS A 1 467 ? -5.322 28.657 89.048 1.00 217.27 542 HIS A O 1
ATOM 3537 N N . PRO A 1 468 ? -6.477 29.354 90.870 1.00 210.76 543 PRO A N 1
ATOM 3538 C CA . PRO A 1 468 ? -5.860 30.672 90.780 1.00 200.75 543 PRO A CA 1
ATOM 3539 C C . PRO A 1 468 ? -4.562 30.613 91.582 1.00 193.85 543 PRO A C 1
ATOM 3540 O O . PRO A 1 468 ? -4.534 30.057 92.685 1.00 193.54 543 PRO A O 1
ATOM 3544 N N . ARG A 1 469 ? -3.498 31.168 91.013 1.00 189.05 544 ARG A N 1
ATOM 3545 C CA . ARG A 1 469 ? -2.136 31.057 91.549 1.00 183.63 544 ARG A CA 1
ATOM 3546 C C . ARG A 1 469 ? -1.952 31.722 92.927 1.00 175.43 544 ARG A C 1
ATOM 3547 O O . ARG A 1 469 ? -2.843 32.440 93.403 1.00 173.14 544 ARG A O 1
ATOM 3555 N N . GLY A 1 470 ? -0.806 31.473 93.566 1.00 110.42 545 GLY A N 1
ATOM 3556 C CA . GLY A 1 470 ? -0.426 32.194 94.785 1.00 107.93 545 GLY A CA 1
ATOM 3557 C C . GLY A 1 470 ? -0.189 33.667 94.466 1.00 104.59 545 GLY A C 1
ATOM 3558 O O . GLY A 1 470 ? 0.406 33.989 93.425 1.00 104.05 545 GLY A O 1
ATOM 3559 N N . GLU A 1 471 ? -0.657 34.551 95.360 1.00 102.42 546 GLU A N 1
ATOM 3560 C CA . GLU A 1 471 ? -0.610 36.020 95.186 1.00 99.19 546 GLU A CA 1
ATOM 3561 C C . GLU A 1 471 ? 0.644 36.546 94.504 1.00 98.11 546 GLU A C 1
ATOM 3562 O O . GLU A 1 471 ? 0.580 37.507 93.732 1.00 96.77 546 GLU A O 1
ATOM 3568 N N . ASP A 1 472 ? 1.784 35.926 94.801 1.00 99.04 547 ASP A N 1
ATOM 3569 C CA . ASP A 1 472 ? 3.060 36.431 94.335 1.00 97.94 547 ASP A CA 1
ATOM 3570 C C . ASP A 1 472 ? 3.720 35.485 93.359 1.00 100.40 547 ASP A C 1
ATOM 3571 O O . ASP A 1 472 ? 4.941 35.490 93.211 1.00 100.65 547 ASP A O 1
ATOM 3576 N N . ASP A 1 473 ? 2.920 34.670 92.687 1.00 102.72 548 ASP A N 1
ATOM 3577 C CA . ASP A 1 473 ? 3.464 33.835 91.625 1.00 105.61 548 ASP A CA 1
ATOM 3578 C C . ASP A 1 473 ? 3.490 34.671 90.353 1.00 104.16 548 ASP A C 1
ATOM 3579 O O . ASP A 1 473 ? 2.541 34.693 89.560 1.00 104.75 548 ASP A O 1
ATOM 3584 N N . GLY A 1 474 ? 4.586 35.402 90.197 1.00 102.30 549 GLY A N 1
ATOM 3585 C CA . GLY A 1 474 ? 4.730 36.289 89.068 1.00 100.88 549 GLY A CA 1
ATOM 3586 C C . GLY A 1 474 ? 6.159 36.715 88.827 1.00 100.09 549 GLY A C 1
ATOM 3587 O O . GLY A 1 474 ? 7.112 36.071 89.276 1.00 101.55 549 GLY A O 1
ATOM 3588 N N . TYR A 1 475 ? 6.298 37.819 88.107 1.00 98.15 550 TYR A N 1
ATOM 3589 C CA . TYR A 1 475 ? 7.591 38.322 87.736 1.00 97.49 550 TYR A CA 1
ATOM 3590 C C . TYR A 1 475 ? 7.606 39.836 87.749 1.00 94.27 550 TYR A C 1
ATOM 3591 O O . TYR A 1 475 ? 6.604 40.481 87.439 1.00 93.13 550 TYR A O 1
ATOM 3600 N N . VAL A 1 476 ? 8.745 40.400 88.125 1.00 92.77 551 VAL A N 1
ATOM 3601 C CA . VAL A 1 476 ? 8.932 41.838 88.072 1.00 89.80 551 VAL A CA 1
ATOM 3602 C C . VAL A 1 476 ? 9.805 42.165 86.871 1.00 90.46 551 VAL A C 1
ATOM 3603 O O . VAL A 1 476 ? 10.815 41.489 86.621 1.00 92.45 551 VAL A O 1
ATOM 3607 N N . LEU A 1 477 ? 9.394 43.182 86.119 1.00 88.76 552 LEU A N 1
ATOM 3608 C CA . LEU A 1 477 ? 10.179 43.688 84.997 1.00 89.09 552 LEU A CA 1
ATOM 3609 C C . LEU A 1 477 ? 10.543 45.130 85.300 1.00 87.01 552 LEU A C 1
ATOM 3610 O O . LEU A 1 477 ? 9.640 45.946 85.487 1.00 85.69 552 LEU A O 1
ATOM 3615 N N . THR A 1 478 ? 11.836 45.446 85.396 1.00 87.03 553 THR A N 1
ATOM 3616 C CA . THR A 1 478 ? 12.247 46.841 85.554 1.00 85.57 553 THR A CA 1
ATOM 3617 C C . THR A 1 478 ? 13.347 47.170 84.608 1.00 87.49 553 THR A C 1
ATOM 3618 O O . THR A 1 478 ? 14.285 46.389 84.482 1.00 89.95 553 THR A O 1
ATOM 3622 N N . PHE A 1 479 ? 13.263 48.341 83.976 1.00 86.91 554 PHE A N 1
ATOM 3623 C CA . PHE A 1 479 ? 14.425 48.907 83.300 1.00 88.33 554 PHE A CA 1
ATOM 3624 C C . PHE A 1 479 ? 15.406 49.305 84.386 1.00 88.53 554 PHE A C 1
ATOM 3625 O O . PHE A 1 479 ? 14.998 49.694 85.465 1.00 86.92 554 PHE A O 1
ATOM 3633 N N . VAL A 1 480 ? 16.693 49.150 84.125 1.00 91.50 555 VAL A N 1
ATOM 3634 C CA . VAL A 1 480 ? 17.717 49.672 85.014 1.00 92.71 555 VAL A CA 1
ATOM 3635 C C . VAL A 1 480 ? 18.594 50.574 84.153 1.00 95.56 555 VAL A C 1
ATOM 3636 O O . VAL A 1 480 ? 18.450 50.590 82.928 1.00 96.96 555 VAL A O 1
ATOM 3640 N N . HIS A 1 481 ? 19.476 51.351 84.773 1.00 97.41 556 HIS A N 1
ATOM 3641 C CA . HIS A 1 481 ? 20.389 52.189 84.005 1.00 100.69 556 HIS A CA 1
ATOM 3642 C C . HIS A 1 481 ? 21.786 52.305 84.618 1.00 103.69 556 HIS A C 1
ATOM 3643 O O . HIS A 1 481 ? 21.978 52.929 85.663 1.00 103.38 556 HIS A O 1
ATOM 3650 N N . ASP A 1 482 ? 22.769 51.721 83.954 1.00 107.71 557 ASP A N 1
ATOM 3651 C CA . ASP A 1 482 ? 24.109 51.734 84.496 1.00 111.33 557 ASP A CA 1
ATOM 3652 C C . ASP A 1 482 ? 24.745 53.118 84.372 1.00 113.02 557 ASP A C 1
ATOM 3653 O O . ASP A 1 482 ? 24.638 53.767 83.330 1.00 113.73 557 ASP A O 1
ATOM 3658 N N . GLU A 1 483 ? 25.374 53.569 85.458 1.00 114.22 558 GLU A N 1
ATOM 3659 C CA . GLU A 1 483 ? 26.354 54.671 85.414 1.00 116.70 558 GLU A CA 1
ATOM 3660 C C . GLU A 1 483 ? 27.766 54.047 85.361 1.00 120.76 558 GLU A C 1
ATOM 3661 O O . GLU A 1 483 ? 27.905 52.823 85.495 1.00 121.49 558 GLU A O 1
ATOM 3667 N N . ARG A 1 484 ? 28.805 54.866 85.179 1.00 123.77 559 ARG A N 1
ATOM 3668 C CA . ARG A 1 484 ? 29.978 54.412 84.414 1.00 128.14 559 ARG A CA 1
ATOM 3669 C C . ARG A 1 484 ? 29.300 53.720 83.230 1.00 127.52 559 ARG A C 1
ATOM 3670 O O . ARG A 1 484 ? 29.557 52.544 82.899 1.00 129.03 559 ARG A O 1
ATOM 3678 N N . ALA A 1 485 ? 28.397 54.498 82.625 1.00 125.44 560 ALA A N 1
ATOM 3679 C CA . ALA A 1 485 ? 27.267 53.981 81.868 1.00 123.01 560 ALA A CA 1
ATOM 3680 C C . ALA A 1 485 ? 27.643 53.239 80.591 1.00 125.23 560 ALA A C 1
ATOM 3681 O O . ALA A 1 485 ? 28.276 53.788 79.683 1.00 127.59 560 ALA A O 1
ATOM 3683 N N . GLY A 1 486 ? 27.272 51.962 80.571 1.00 124.54 561 GLY A N 1
ATOM 3684 C CA . GLY A 1 486 ? 26.938 51.299 79.326 1.00 124.87 561 GLY A CA 1
ATOM 3685 C C . GLY A 1 486 ? 25.447 51.614 79.102 1.00 120.79 561 GLY A C 1
ATOM 3686 O O . GLY A 1 486 ? 24.939 52.745 79.381 1.00 118.41 561 GLY A O 1
ATOM 3687 N N . THR A 1 487 ? 24.730 50.603 78.628 1.00 119.74 562 THR A N 1
ATOM 3688 C CA . THR A 1 487 ? 23.367 50.825 78.177 1.00 116.46 562 THR A CA 1
ATOM 3689 C C . THR A 1 487 ? 22.385 50.662 79.327 1.00 111.76 562 THR A C 1
ATOM 3690 O O . THR A 1 487 ? 22.732 50.835 80.499 1.00 110.56 562 THR A O 1
ATOM 3694 N N . SER A 1 488 ? 21.155 50.336 78.956 1.00 108.82 563 SER A N 1
ATOM 3695 C CA . SER A 1 488 ? 20.100 50.073 79.889 1.00 104.75 563 SER A CA 1
ATOM 3696 C C . SER A 1 488 ? 19.714 48.613 79.724 1.00 104.68 563 SER A C 1
ATOM 3697 O O . SER A 1 488 ? 19.708 48.092 78.609 1.00 106.92 563 SER A O 1
ATOM 3700 N N . GLU A 1 489 ? 19.406 47.955 80.833 1.00 101.95 564 GLU A N 1
ATOM 3701 C CA . GLU A 1 489 ? 18.904 46.596 80.803 1.00 101.45 564 GLU A CA 1
ATOM 3702 C C . GLU A 1 489 ? 17.454 46.588 81.282 1.00 98.00 564 GLU A C 1
ATOM 3703 O O . GLU A 1 489 ? 16.989 47.561 81.870 1.00 95.34 564 GLU A O 1
ATOM 3709 N N . LEU A 1 490 ? 16.728 45.508 81.003 1.00 97.81 565 LEU A N 1
ATOM 3710 C CA . LEU A 1 490 ? 15.480 45.233 81.719 1.00 94.82 565 LEU A CA 1
ATOM 3711 C C . LEU A 1 490 ? 15.674 43.917 82.456 1.00 95.89 565 LEU A C 1
ATOM 3712 O O . LEU A 1 490 ? 15.969 42.866 81.817 1.00 99.06 565 LEU A O 1
ATOM 3717 N N . LEU A 1 491 ? 15.554 43.970 83.796 1.00 93.70 566 LEU A N 1
ATOM 3718 C CA . LEU A 1 491 ? 15.734 42.745 84.553 1.00 94.70 566 LEU A CA 1
ATOM 3719 C C . LEU A 1 491 ? 14.438 41.940 84.588 1.00 94.44 566 LEU A C 1
ATOM 3720 O O . LEU A 1 491 ? 13.352 42.490 84.347 1.00 92.79 566 LEU A O 1
ATOM 3725 N N . VAL A 1 492 ? 14.564 40.633 84.863 1.00 96.58 567 VAL A N 1
ATOM 3726 C CA . VAL A 1 492 ? 13.405 39.769 85.084 1.00 96.61 567 VAL A CA 1
ATOM 3727 C C . VAL A 1 492 ? 13.588 39.042 86.408 1.00 96.82 567 VAL A C 1
ATOM 3728 O O . VAL A 1 492 ? 14.408 38.127 86.529 1.00 99.17 567 VAL A O 1
ATOM 3732 N N . VAL A 1 493 ? 12.823 39.470 87.403 1.00 94.45 568 VAL A N 1
ATOM 3733 C CA . VAL A 1 493 ? 12.989 38.938 88.746 1.00 94.76 568 VAL A CA 1
ATOM 3734 C C . VAL A 1 493 ? 11.797 38.096 89.160 1.00 95.17 568 VAL A C 1
ATOM 3735 O O . VAL A 1 493 ? 10.643 38.462 88.909 1.00 93.90 568 VAL A O 1
ATOM 3739 N N . ASN A 1 494 ? 12.085 36.962 89.790 1.00 97.40 569 ASN A N 1
ATOM 3740 C CA . ASN A 1 494 ? 11.043 36.065 90.240 1.00 98.38 569 ASN A CA 1
ATOM 3741 C C . ASN A 1 494 ? 10.355 36.642 91.468 1.00 95.92 569 ASN A C 1
ATOM 3742 O O . ASN A 1 494 ? 10.941 36.696 92.545 1.00 95.94 569 ASN A O 1
ATOM 3747 N N . ALA A 1 495 ? 9.111 37.070 91.308 1.00 94.22 570 ALA A N 1
ATOM 3748 C CA . ALA A 1 495 ? 8.414 37.748 92.391 1.00 92.17 570 ALA A CA 1
ATOM 3749 C C . ALA A 1 495 ? 8.390 36.949 93.690 1.00 93.41 570 ALA A C 1
ATOM 3750 O O . ALA A 1 495 ? 8.407 37.528 94.778 1.00 92.30 570 ALA A O 1
ATOM 3752 N N . ALA A 1 496 ? 8.354 35.623 93.583 1.00 96.18 571 ALA A N 1
ATOM 3753 C CA . ALA A 1 496 ? 8.102 34.796 94.757 1.00 97.26 571 ALA A CA 1
ATOM 3754 C C . ALA A 1 496 ? 9.332 34.606 95.629 1.00 98.17 571 ALA A C 1
ATOM 3755 O O . ALA A 1 496 ? 9.241 34.757 96.845 1.00 97.59 571 ALA A O 1
ATOM 3757 N N . ASP A 1 497 ? 10.477 34.289 95.022 1.00 99.62 572 ASP A N 1
ATOM 3758 C CA . ASP A 1 497 ? 11.717 34.212 95.798 1.00 100.82 572 ASP A CA 1
ATOM 3759 C C . ASP A 1 497 ? 12.634 35.406 95.565 1.00 99.02 572 ASP A C 1
ATOM 3760 O O . ASP A 1 497 ? 13.783 35.425 96.023 1.00 100.06 572 ASP A O 1
ATOM 3765 N N . MET A 1 498 ? 12.109 36.390 94.832 1.00 96.54 573 MET A N 1
ATOM 3766 C CA . MET A 1 498 ? 12.700 37.723 94.741 1.00 94.41 573 MET A CA 1
ATOM 3767 C C . MET A 1 498 ? 14.139 37.601 94.162 1.00 96.23 573 MET A C 1
ATOM 3768 O O . MET A 1 498 ? 15.077 38.259 94.607 1.00 95.50 573 MET A O 1
ATOM 3773 N N . ARG A 1 499 ? 14.276 36.739 93.151 1.00 98.95 574 ARG A N 1
ATOM 3774 C CA . ARG A 1 499 ? 15.595 36.321 92.601 1.00 102.69 574 ARG A CA 1
ATOM 3775 C C . ARG A 1 499 ? 15.765 36.627 91.114 1.00 102.89 574 ARG A C 1
ATOM 3776 O O . ARG A 1 499 ? 14.876 36.346 90.307 1.00 103.23 574 ARG A O 1
ATOM 3784 N N . LEU A 1 500 ? 16.904 37.195 90.743 1.00 103.38 575 LEU A N 1
ATOM 3785 C CA . LEU A 1 500 ? 17.092 37.570 89.362 1.00 104.06 575 LEU A CA 1
ATOM 3786 C C . LEU A 1 500 ? 17.127 36.281 88.557 1.00 107.77 575 LEU A C 1
ATOM 3787 O O . LEU A 1 500 ? 17.697 35.290 89.005 1.00 110.68 575 LEU A O 1
ATOM 3792 N N . GLU A 1 501 ? 16.480 36.272 87.395 1.00 108.37 576 GLU A N 1
ATOM 3793 C CA . GLU A 1 501 ? 16.464 35.073 86.550 1.00 112.00 576 GLU A CA 1
ATOM 3794 C C . GLU A 1 501 ? 16.894 35.354 85.126 1.00 113.20 576 GLU A C 1
ATOM 3795 O O . GLU A 1 501 ? 17.594 34.552 84.537 1.00 116.87 576 GLU A O 1
ATOM 3801 N N . ALA A 1 502 ? 16.472 36.490 84.579 1.00 111.07 577 ALA A N 1
ATOM 3802 C CA . ALA A 1 502 ? 16.871 36.891 83.223 1.00 112.77 577 ALA A CA 1
ATOM 3803 C C . ALA A 1 502 ? 17.249 38.378 83.128 1.00 110.66 577 ALA A C 1
ATOM 3804 O O . ALA A 1 502 ? 16.737 39.213 83.892 1.00 107.48 577 ALA A O 1
ATOM 3806 N N . THR A 1 503 ? 18.139 38.698 82.183 1.00 112.55 578 THR A N 1
ATOM 3807 C CA . THR A 1 503 ? 18.641 40.061 82.019 1.00 111.32 578 THR A CA 1
ATOM 3808 C C . THR A 1 503 ? 18.687 40.422 80.548 1.00 112.92 578 THR A C 1
ATOM 3809 O O . THR A 1 503 ? 19.486 39.847 79.795 1.00 116.22 578 THR A O 1
ATOM 3813 N N . VAL A 1 504 ? 17.857 41.391 80.145 1.00 111.06 579 VAL A N 1
ATOM 3814 C CA . VAL A 1 504 ? 17.783 41.792 78.729 1.00 112.79 579 VAL A CA 1
ATOM 3815 C C . VAL A 1 504 ? 18.480 43.141 78.463 1.00 112.20 579 VAL A C 1
ATOM 3816 O O . VAL A 1 504 ? 18.143 44.145 79.105 1.00 109.65 579 VAL A O 1
ATOM 3820 N N . GLN A 1 505 ? 19.406 43.186 77.505 1.00 114.97 580 GLN A N 1
ATOM 3821 C CA . GLN A 1 505 ? 20.033 44.466 77.115 1.00 115.48 580 GLN A CA 1
ATOM 3822 C C . GLN A 1 505 ? 19.236 45.219 76.051 1.00 115.08 580 GLN A C 1
ATOM 3823 O O . GLN A 1 505 ? 18.867 44.653 74.986 1.00 117.74 580 GLN A O 1
ATOM 3829 N N . LEU A 1 506 ? 19.005 46.511 76.329 1.00 112.63 581 LEU A N 1
ATOM 3830 C CA . LEU A 1 506 ? 18.364 47.368 75.342 1.00 112.42 581 LEU A CA 1
ATOM 3831 C C . LEU A 1 506 ? 19.443 48.031 74.485 1.00 115.06 581 LEU A C 1
ATOM 3832 O O . LEU A 1 506 ? 20.508 48.385 75.002 1.00 115.44 581 LEU A O 1
ATOM 3837 N N . PRO A 1 507 ? 19.176 48.191 73.170 1.00 117.10 582 PRO A N 1
ATOM 3838 C CA . PRO A 1 507 ? 20.163 48.738 72.233 1.00 120.00 582 PRO A CA 1
ATOM 3839 C C . PRO A 1 507 ? 20.570 50.167 72.591 1.00 118.52 582 PRO A C 1
ATOM 3840 O O . PRO A 1 507 ? 21.766 50.447 72.759 1.00 120.22 582 PRO A O 1
ATOM 3844 N N . SER A 1 508 ? 19.581 51.051 72.713 1.00 115.58 583 SER A N 1
ATOM 3845 C CA . SER A 1 508 ? 19.826 52.424 73.117 1.00 113.98 583 SER A CA 1
ATOM 3846 C C . SER A 1 508 ? 19.868 52.518 74.642 1.00 110.75 583 SER A C 1
ATOM 3847 O O . SER A 1 508 ? 20.313 51.588 75.326 1.00 110.89 583 SER A O 1
ATOM 3850 N N . ARG A 1 509 ? 19.392 53.658 75.146 1.00 107.92 584 ARG A N 1
ATOM 3851 C CA . ARG A 1 509 ? 19.291 53.970 76.564 1.00 104.27 584 ARG A CA 1
ATOM 3852 C C . ARG A 1 509 ? 17.848 54.273 76.850 1.00 101.17 584 ARG A C 1
ATOM 3853 O O . ARG A 1 509 ? 17.245 55.108 76.171 1.00 101.21 584 ARG A O 1
ATOM 3861 N N . VAL A 1 510 ? 17.302 53.599 77.857 1.00 98.63 585 VAL A N 1
ATOM 3862 C CA . VAL A 1 510 ? 15.962 53.882 78.337 1.00 95.31 585 VAL A CA 1
ATOM 3863 C C . VAL A 1 510 ? 16.053 54.907 79.463 1.00 93.20 585 VAL A C 1
ATOM 3864 O O . VAL A 1 510 ? 16.551 54.597 80.554 1.00 92.57 585 VAL A O 1
ATOM 3868 N N . PRO A 1 511 ? 15.570 56.138 79.206 1.00 92.35 586 PRO A N 1
ATOM 3869 C CA . PRO A 1 511 ? 15.616 57.174 80.234 1.00 90.57 586 PRO A CA 1
ATOM 3870 C C . PRO A 1 511 ? 14.543 56.943 81.300 1.00 87.51 586 PRO A C 1
ATOM 3871 O O . PRO A 1 511 ? 13.613 56.162 81.076 1.00 86.48 586 PRO A O 1
ATOM 3875 N N . PHE A 1 512 ? 14.680 57.617 82.443 1.00 86.16 587 PHE A N 1
ATOM 3876 C CA . PHE A 1 512 ? 13.711 57.494 83.548 1.00 83.85 587 PHE A CA 1
ATOM 3877 C C . PHE A 1 512 ? 12.299 57.827 83.079 1.00 83.00 587 PHE A C 1
ATOM 3878 O O . PHE A 1 512 ? 12.127 58.547 82.080 1.00 83.99 587 PHE A O 1
ATOM 3886 N N . GLY A 1 513 ? 11.294 57.303 83.780 1.00 81.34 588 GLY A N 1
ATOM 3887 C CA . GLY A 1 513 ? 9.929 57.401 83.275 1.00 81.35 588 GLY A CA 1
ATOM 3888 C C . GLY A 1 513 ? 8.854 57.425 84.325 1.00 80.04 588 GLY A C 1
ATOM 3889 O O . GLY A 1 513 ? 9.137 57.582 85.503 1.00 79.59 588 GLY A O 1
ATOM 3890 N N . PHE A 1 514 ? 7.606 57.287 83.905 1.00 80.12 589 PHE A N 1
ATOM 3891 C CA . PHE A 1 514 ? 6.519 57.238 84.869 1.00 79.00 589 PHE A CA 1
ATOM 3892 C C . PHE A 1 514 ? 5.908 55.848 84.912 1.00 79.48 589 PHE A C 1
ATOM 3893 O O . PHE A 1 514 ? 6.638 54.861 85.078 1.00 79.96 589 PHE A O 1
ATOM 3901 N N . HIS A 1 515 ? 4.590 55.758 84.749 1.00 79.78 590 HIS A N 1
ATOM 3902 C CA . HIS A 1 515 ? 3.898 54.494 85.006 1.00 80.41 590 HIS A CA 1
ATOM 3903 C C . HIS A 1 515 ? 3.968 53.510 83.810 1.00 82.20 590 HIS A C 1
ATOM 3904 O O . HIS A 1 515 ? 3.695 53.880 82.662 1.00 83.46 590 HIS A O 1
ATOM 3911 N N . GLY A 1 516 ? 4.362 52.267 84.089 1.00 82.60 591 GLY A N 1
ATOM 3912 C CA . GLY A 1 516 ? 4.406 51.218 83.067 1.00 84.57 591 GLY A CA 1
ATOM 3913 C C . GLY A 1 516 ? 3.250 50.242 83.187 1.00 85.17 591 GLY A C 1
ATOM 3914 O O . GLY A 1 516 ? 2.539 50.252 84.186 1.00 84.18 591 GLY A O 1
ATOM 3915 N N . THR A 1 517 ? 3.052 49.398 82.175 1.00 87.23 592 THR A N 1
ATOM 3916 C CA . THR A 1 517 ? 1.997 48.388 82.214 1.00 88.28 592 THR A CA 1
ATOM 3917 C C . THR A 1 517 ? 2.373 47.128 81.447 1.00 90.99 592 THR A C 1
ATOM 3918 O O . THR A 1 517 ? 3.317 47.145 80.647 1.00 92.28 592 THR A O 1
ATOM 3922 N N . PHE A 1 518 ? 1.628 46.045 81.685 1.00 92.30 593 PHE A N 1
ATOM 3923 C CA . PHE A 1 518 ? 1.850 44.783 80.963 1.00 95.15 593 PHE A CA 1
ATOM 3924 C C . PHE A 1 518 ? 0.630 44.229 80.231 1.00 97.66 593 PHE A C 1
ATOM 3925 O O . PHE A 1 518 ? -0.379 43.843 80.845 1.00 97.44 593 PHE A O 1
ATOM 3933 N N . ILE A 1 519 ? 0.754 44.161 78.908 1.00 100.26 594 ILE A N 1
ATOM 3934 C CA . ILE A 1 519 ? -0.300 43.609 78.064 1.00 103.30 594 ILE A CA 1
ATOM 3935 C C . ILE A 1 519 ? 0.039 42.169 77.709 1.00 106.48 594 ILE A C 1
ATOM 3936 O O . ILE A 1 519 ? 1.122 41.902 77.199 1.00 107.57 594 ILE A O 1
ATOM 3941 N N . THR A 1 520 ? -0.879 41.247 77.993 1.00 108.55 595 THR A N 1
ATOM 3942 C CA . THR A 1 520 ? -0.686 39.839 77.645 1.00 112.39 595 THR A CA 1
ATOM 3943 C C . THR A 1 520 ? -0.707 39.670 76.132 1.00 116.37 595 THR A C 1
ATOM 3944 O O . THR A 1 520 ? -1.256 40.509 75.412 1.00 116.61 595 THR A O 1
ATOM 3948 N N . GLY A 1 521 ? -0.107 38.580 75.659 1.00 119.94 596 GLY A N 1
ATOM 3949 C CA . GLY A 1 521 ? -0.167 38.217 74.247 1.00 124.78 596 GLY A CA 1
ATOM 3950 C C . GLY A 1 521 ? -1.613 38.085 73.810 1.00 127.55 596 GLY A C 1
ATOM 3951 O O . GLY A 1 521 ? -2.040 38.683 72.821 1.00 129.09 596 GLY A O 1
ATOM 3952 N N . GLN A 1 522 ? -2.378 37.319 74.578 1.00 128.57 597 GLN A N 1
ATOM 3953 C CA . GLN A 1 522 ? -3.761 37.034 74.226 1.00 131.70 597 GLN A CA 1
ATOM 3954 C C . GLN A 1 522 ? -4.637 38.243 74.492 1.00 129.39 597 GLN A C 1
ATOM 3955 O O . GLN A 1 522 ? -5.712 38.383 73.906 1.00 131.40 597 GLN A O 1
ATOM 3961 N N . GLU A 1 523 ? -4.147 39.120 75.365 1.00 125.63 598 GLU A N 1
ATOM 3962 C CA . GLU A 1 523 ? -4.759 40.423 75.593 1.00 123.58 598 GLU A CA 1
ATOM 3963 C C . GLU A 1 523 ? -4.557 41.270 74.333 1.00 124.98 598 GLU A C 1
ATOM 3964 O O . GLU A 1 523 ? -5.492 41.915 73.848 1.00 125.91 598 GLU A O 1
ATOM 3970 N N . LEU A 1 524 ? -3.341 41.224 73.786 1.00 125.65 599 LEU A N 1
ATOM 3971 C CA . LEU A 1 524 ? -2.989 41.970 72.579 1.00 127.34 599 LEU A CA 1
ATOM 3972 C C . LEU A 1 524 ? -3.885 41.634 71.405 1.00 131.95 599 LEU A C 1
ATOM 3973 O O . LEU A 1 524 ? -4.087 42.454 70.515 1.00 133.12 599 LEU A O 1
ATOM 3978 N N . GLU A 1 525 ? -4.416 40.419 71.409 1.00 135.15 600 GLU A N 1
ATOM 3979 C CA . GLU A 1 525 ? -5.229 39.942 70.305 1.00 140.23 600 GLU A CA 1
ATOM 3980 C C . GLU A 1 525 ? -6.456 40.806 70.052 1.00 140.87 600 GLU A C 1
ATOM 3981 O O . GLU A 1 525 ? -6.842 41.008 68.901 1.00 144.22 600 GLU A O 1
ATOM 3987 N N . ALA A 1 526 ? -7.051 41.319 71.128 1.00 138.05 601 ALA A N 1
ATOM 3988 C CA . ALA A 1 526 ? -8.261 42.139 71.039 1.00 138.64 601 ALA A CA 1
ATOM 3989 C C . ALA A 1 526 ? -8.038 43.501 70.368 1.00 137.89 601 ALA A C 1
ATOM 3990 O O . ALA A 1 526 ? -9.000 44.141 69.929 1.00 139.27 601 ALA A O 1
ATOM 3992 N N . GLN A 1 527 ? -6.776 43.922 70.282 1.00 136.03 602 GLN A N 1
ATOM 3993 C CA . GLN A 1 527 ? -6.410 45.256 69.801 1.00 135.22 602 GLN A CA 1
ATOM 3994 C C . GLN A 1 527 ? -7.427 45.901 68.851 1.00 138.55 602 GLN A C 1
ATOM 3995 O O . GLN A 1 527 ? -8.048 46.903 69.200 1.00 136.84 602 GLN A O 1
ATOM 4001 N N . ALA A 1 528 ? -7.596 45.317 67.666 1.00 143.79 603 ALA A N 1
ATOM 4002 C CA . ALA A 1 528 ? -8.544 45.811 66.650 1.00 148.02 603 ALA A CA 1
ATOM 4003 C C . ALA A 1 528 ? -8.639 47.342 66.575 1.00 146.58 603 ALA A C 1
ATOM 4004 O O . ALA A 1 528 ? -9.234 48.000 67.451 1.00 143.86 603 ALA A O 1
ATOM 4006 N N . ALA A 1 529 ? -8.040 47.897 65.523 1.00 148.51 604 ALA A N 1
ATOM 4007 C CA . ALA A 1 529 ? -8.057 49.342 65.290 1.00 147.82 604 ALA A CA 1
ATOM 4008 C C . ALA A 1 529 ? -7.928 49.651 63.802 1.00 152.03 604 ALA A C 1
ATOM 4009 O O . ALA A 1 529 ? -8.400 50.689 63.335 1.00 153.31 604 ALA A O 1
#

Secondary structure (DSSP, 8-state):
---SHHHHHHHHHHHHIIIIIIIIIITTS---TTT-HHHHTSGGGS----EEEEES--EEE---TT-EEEEEE--B--SSPPSS---GGGSPBEEEEEEEETTEEEEEEEEE---HHHHHHHHHTS--SPPTTTTTTSSTHHHHHHHHHHHHHTTS--GGG------S-EEEETTEEEE--TTS--EEEEE-TTS-EEEEEE--GGG---S---S--EE-TTT--EEEEE--SSSS---EEEEE-TT-PBPPPEE---SS-B-----EE-SSEEEEEE-SEEE-GGGGTTT--SEEE-TTSPPEEEEEETT-SSGGG-EEEE-TT-EEEEEEEEEEETTTTEEEEEEEEE-----S--SSSS----EEEEEEE-TTT--EEEEESS-SSS---EEEEEE-GGGTTS--SEEEEEE--STTS--EEEEEETTT--EEEEE--TTB-----EEEE--S-SSSSPPTT-EEEEEEEEBSS---EEEEEEETTTTEEEEEEEESS-----S-EEEEEHHHHTT---

Sequence (522 aa):
QLNLFQRAAAAALDAFEEGFVANVLERPHGLPSTADPAVQIAGNFAPVGERPPVHELPVSGRIPPFIDGVYARNGANPCFDPVAGHHLFDGDGMVHALRIRNGAAESYACRFTETARLRQERAIGRPVFPKAIGELHGHSGIARLALFYARAACGLVDPSAGTGVANAGLVYFNGRLLAMSEDDLPYHVRVADDGDLETVGRYDFDGQLGCAMIAHPKLDPATGELHALSYDVIKRPYLKYFYFRPDGTKSDDVEIPLEQPTMIHDFAITENLVVVPDHQVVFKLQEMLRGGSPVVLDAAKTSRFGVLPKHAADASEMAWVDVPDCFCFHLWNAWEDEATGEVVVIGSCMTPADSIFNESDERLESVLTEIRLDARTGRSTRRAVLPPSQQVNLEVGMVNRNLLGRETRYAYLAVAEPWPKVSGFAKVDLSTGELTKFEYGEGRFGGEPCFVPMDPAAAHPRGEDDGYVLTFVHDERAGTSELLVVNAADMRLEATVQLPSRVPFGFHGTFITGQELEAQAA

Organism: Zea mays (NCBI:txid4577)

Radius of gyration: 22.79 Å; Cα contacts (8 Å, |Δi|>4): 1322; chains: 1; bounding box: 57×65×58 Å